Protein 3BUJ (pdb70)

Radius of gyration: 20.84 Å; Cα contacts (8 Å, |Δi|>4): 660; chains: 1; bounding box: 52×52×58 Å

Nearest PDB structures (foldseek):
  3buj-assembly1_A  TM=1.003E+00  e=4.564E-63  Micromonospora echinospora
  3ejb-assembly4_H  TM=9.189E-01  e=5.248E-29  Bacillus subtilis
  3ejb-assembly2_D  TM=9.221E-01  e=8.687E-29  Bacillus subtilis
  2wiv-assembly1_A  TM=8.740E-01  e=2.784E-22  Rhodococcus
  5hdi-assembly1_A  TM=8.739E-01  e=2.340E-19  Mycobacterium tuberculosis

Sequence (397 aa):
VTAFDPTDADVRRRDPYPSYHWLLRHDPVHRGAHRVWYVSRFADVRAVLGDERFARTGIRRFWTDLVGPGLLAEIVGDIILFQDEPDHGRLRGVVGPAFSPSALRRLEPVIAGTVDDLLRPALARGAMDVVDELAYPLALRAVLGLLGLPAADWGAVGRWSRRDVGRTLDRGASAEDMRRGHAAIAEFADYVERALARRRREGGEDLLALMLDAHDRGLMSRNEIVSTVVTFIFTGHETVASQVGNAVLSLLAHPDQLDLLRRRRPDDLLAQAVEECLRYDPSVQSNTRQLDVDVEELRGRRLRRDDVVVVLAGAANRDPRRYDRPDDFDIERDPVPSMSFGAGMRYCLGSYLARTQLRAAVAALARLPGLRLGCASDALAYQPRTMFRGLASLPIAFTPGG

Structure (mmCIF, N/CA/C/O backbone):
data_3BUJ
#
_entry.id   3BUJ
#
_cell.length_a   71.202
_cell.length_b   71.202
_cell.length_c   204.451
_cell.angle_alpha   90.000
_cell.angle_beta   90.000
_cell.angle_gamma   90.000
#
_symmetry.space_group_name_H-M   'P 41 21 2'
#
loop_
_entity.id
_entity.type
_entity.pdbx_description
1 polymer CalO2
2 non-polymer 'PROTOPORPHYRIN IX CONTAINING FE'
3 water water
#
loop_
_atom_site.group_PDB
_atom_site.id
_atom_site.type_symbol
_atom_site.label_atom_id
_atom_site.label_alt_id
_atom_site.label_comp_id
_atom_site.label_asym_id
_atom_site.label_entity_id
_atom_site.label_seq_id
_atom_site.pdbx_PDB_ins_code
_atom_site.Cartn_x
_atom_site.Cartn_y
_atom_site.Cartn_z
_atom_site.occupancy
_atom_site.B_iso_or_equiv
_atom_site.auth_seq_id
_atom_site.auth_comp_id
_atom_site.auth_asym_id
_atom_site.auth_atom_id
_atom_site.pdbx_PDB_model_num
ATOM 1 N N . VAL A 1 1 ? 10.145 48.992 -15.206 1.00 26.30 1 VAL A N 1
ATOM 2 C CA . VAL A 1 1 ? 11.091 48.394 -14.158 1.00 26.49 1 VAL A CA 1
ATOM 3 C C . VAL A 1 1 ? 11.976 47.309 -14.813 1.00 26.55 1 VAL A C 1
ATOM 4 O O . VAL A 1 1 ? 11.593 46.127 -14.919 1.00 26.87 1 VAL A O 1
ATOM 8 N N . THR A 1 2 ? 13.153 47.741 -15.265 1.00 26.46 2 THR A N 1
ATOM 9 C CA . THR A 1 2 ? 14.056 46.902 -16.059 1.00 26.26 2 THR A CA 1
ATOM 10 C C . THR A 1 2 ? 14.763 45.821 -15.232 1.00 26.28 2 THR A C 1
ATOM 11 O O . THR A 1 2 ? 14.966 44.697 -15.715 1.00 26.38 2 THR A O 1
ATOM 15 N N . ALA A 1 3 ? 15.141 46.172 -14.000 1.00 25.92 3 ALA A N 1
ATOM 16 C CA . ALA A 1 3 ? 15.804 45.257 -13.066 1.00 25.65 3 ALA A CA 1
ATOM 17 C C . ALA A 1 3 ? 15.543 45.721 -11.637 1.00 25.56 3 ALA A C 1
ATOM 18 O O . ALA A 1 3 ? 16.259 46.583 -11.113 1.00 25.50 3 ALA A O 1
ATOM 20 N N . PHE A 1 4 ? 14.517 45.146 -11.015 1.00 25.55 4 PHE A N 1
ATOM 21 C CA . PHE A 1 4 ? 14.063 45.591 -9.697 1.00 25.64 4 PHE A CA 1
ATOM 22 C C . PHE A 1 4 ? 15.158 45.544 -8.641 1.00 26.04 4 PHE A C 1
ATOM 23 O O . PHE A 1 4 ? 15.888 44.549 -8.526 1.00 26.01 4 PHE A O 1
ATOM 31 N N . ASP A 1 5 ? 15.259 46.639 -7.886 1.00 26.46 5 ASP A N 1
ATOM 32 C CA . ASP A 1 5 ? 16.232 46.768 -6.805 1.00 26.86 5 ASP A CA 1
ATOM 33 C C . ASP A 1 5 ? 15.621 47.384 -5.534 1.00 27.12 5 ASP A C 1
ATOM 34 O O . ASP A 1 5 ? 15.392 48.599 -5.470 1.00 26.97 5 ASP A O 1
ATOM 39 N N . PRO A 1 6 ? 15.361 46.541 -4.514 1.00 27.43 6 PRO A N 1
ATOM 40 C CA . PRO A 1 6 ? 14.810 47.009 -3.243 1.00 27.82 6 PRO A CA 1
ATOM 41 C C . PRO A 1 6 ? 15.752 47.949 -2.483 1.00 28.11 6 PRO A C 1
ATOM 42 O O . PRO A 1 6 ? 15.296 48.697 -1.612 1.00 28.07 6 PRO A O 1
ATOM 46 N N . THR A 1 7 ? 17.043 47.913 -2.818 1.00 28.49 7 THR A N 1
ATOM 47 C CA . THR A 1 7 ? 18.034 48.797 -2.191 1.00 29.02 7 THR A CA 1
ATOM 48 C C . THR A 1 7 ? 17.976 50.221 -2.754 1.00 29.36 7 THR A C 1
ATOM 49 O O . THR A 1 7 ? 18.568 51.136 -2.186 1.00 29.36 7 THR A O 1
ATOM 53 N N . ASP A 1 8 ? 17.274 50.398 -3.871 1.00 29.89 8 ASP A N 1
ATOM 54 C CA . ASP A 1 8 ? 17.098 51.714 -4.477 1.00 30.52 8 ASP A CA 1
ATOM 55 C C . ASP A 1 8 ? 16.256 52.628 -3.573 1.00 30.78 8 ASP A C 1
ATOM 56 O O . ASP A 1 8 ? 15.241 52.192 -3.010 1.00 30.70 8 ASP A O 1
ATOM 61 N N . ALA A 1 9 ? 16.695 53.885 -3.450 1.00 31.05 9 ALA A N 1
ATOM 62 C CA . ALA A 1 9 ? 16.113 54.868 -2.523 1.00 31.29 9 ALA A CA 1
ATOM 63 C C . ALA A 1 9 ? 14.631 55.150 -2.755 1.00 31.47 9 ALA A C 1
ATOM 64 O O . ALA A 1 9 ? 13.875 55.308 -1.799 1.00 31.56 9 ALA A O 1
ATOM 66 N N . ASP A 1 10 ? 14.234 55.229 -4.022 1.00 31.95 10 ASP A N 1
ATOM 67 C CA . ASP A 1 10 ? 12.830 55.378 -4.409 1.00 32.59 10 ASP A CA 1
ATOM 68 C C . ASP A 1 10 ? 12.003 54.216 -3.889 1.00 32.72 10 ASP A C 1
ATOM 69 O O . ASP A 1 10 ? 10.930 54.414 -3.312 1.00 33.13 10 ASP A O 1
ATOM 74 N N . VAL A 1 11 ? 12.517 53.005 -4.098 1.00 32.79 11 VAL A N 1
ATOM 75 C CA . VAL A 1 11 ? 11.832 51.779 -3.723 1.00 32.71 11 VAL A CA 1
ATOM 76 C C . VAL A 1 11 ? 11.810 51.606 -2.207 1.00 33.07 11 VAL A C 1
ATOM 77 O O . VAL A 1 11 ? 10.854 51.050 -1.655 1.00 33.35 11 VAL A O 1
ATOM 81 N N . ARG A 1 12 ? 12.850 52.086 -1.530 1.00 33.10 12 ARG A N 1
ATOM 82 C CA . ARG A 1 12 ? 12.887 52.000 -0.072 1.00 33.23 12 ARG A CA 1
ATOM 83 C C . ARG A 1 12 ? 11.717 52.755 0.571 1.00 33.03 12 ARG A C 1
ATOM 84 O O . ARG A 1 12 ? 11.112 52.255 1.519 1.00 33.12 12 ARG A O 1
ATOM 92 N N A ARG A 1 13 ? 11.376 53.936 0.055 0.50 32.94 13 ARG A N 1
ATOM 93 N N B ARG A 1 13 ? 11.418 53.939 0.039 0.50 32.98 13 ARG A N 1
ATOM 94 C CA A ARG A 1 13 ? 10.316 54.741 0.690 0.50 32.77 13 ARG A CA 1
ATOM 95 C CA B ARG A 1 13 ? 10.365 54.805 0.569 0.50 32.86 13 ARG A CA 1
ATOM 96 C C A ARG A 1 13 ? 8.885 54.563 0.148 0.50 32.61 13 ARG A C 1
ATOM 97 C C B ARG A 1 13 ? 8.962 54.314 0.214 0.50 32.66 13 ARG A C 1
ATOM 98 O O A ARG A 1 13 ? 7.920 54.898 0.846 0.50 32.58 13 ARG A O 1
ATOM 99 O O B ARG A 1 13 ? 8.096 54.208 1.088 0.50 32.68 13 ARG A O 1
ATOM 114 N N . ASP A 1 14 ? 8.747 54.031 -1.070 1.00 32.43 14 ASP A N 1
ATOM 115 C CA . ASP A 1 14 ? 7.433 53.602 -1.586 1.00 32.02 14 ASP A CA 1
ATOM 116 C C . ASP A 1 14 ? 7.587 52.580 -2.717 1.00 31.55 14 ASP A C 1
ATOM 117 O O . ASP A 1 14 ? 7.623 52.950 -3.888 1.00 31.63 14 ASP A O 1
ATOM 122 N N . PRO A 1 15 ? 7.684 51.283 -2.366 1.00 31.11 15 PRO A N 1
ATOM 123 C CA . PRO A 1 15 ? 7.888 50.236 -3.370 1.00 30.63 15 PRO A CA 1
ATOM 124 C C . PRO A 1 15 ? 6.621 49.868 -4.146 1.00 30.11 15 PRO A C 1
ATOM 125 O O . PRO A 1 15 ? 6.684 49.077 -5.088 1.00 30.22 15 PRO A O 1
ATOM 129 N N . TYR A 1 16 ? 5.491 50.452 -3.766 1.00 29.45 16 TYR A N 1
ATOM 130 C CA . TYR A 1 16 ? 4.188 50.031 -4.288 1.00 28.74 16 TYR A CA 1
ATOM 131 C C . TYR A 1 16 ? 3.893 50.313 -5.773 1.00 28.16 16 TYR A C 1
ATOM 132 O O . TYR A 1 16 ? 3.253 49.483 -6.417 1.00 28.27 16 TYR A O 1
ATOM 141 N N . PRO A 1 17 ? 4.353 51.464 -6.325 1.00 27.84 17 PRO A N 1
ATOM 142 C CA . PRO A 1 17 ? 4.268 51.636 -7.801 1.00 27.31 17 PRO A CA 1
ATOM 143 C C . PRO A 1 17 ? 5.122 50.632 -8.579 1.00 26.96 17 PRO A C 1
ATOM 144 O O . PRO A 1 17 ? 4.722 50.189 -9.661 1.00 26.92 17 PRO A O 1
ATOM 148 N N . SER A 1 18 ? 6.288 50.281 -8.035 1.00 26.44 18 SER A N 1
ATOM 149 C CA . SER A 1 18 ? 7.129 49.240 -8.629 1.00 25.90 18 SER A CA 1
ATOM 150 C C . SER A 1 18 ? 6.409 47.897 -8.615 1.00 25.52 18 SER A C 1
ATOM 151 O O . SER A 1 18 ? 6.432 47.165 -9.607 1.00 25.44 18 SER A O 1
ATOM 154 N N . TYR A 1 19 ? 5.768 47.584 -7.489 1.00 25.03 19 TYR A N 1
ATOM 155 C CA . TYR A 1 19 ? 5.001 46.350 -7.352 1.00 24.69 19 TYR A CA 1
ATOM 156 C C . TYR A 1 19 ? 3.862 46.282 -8.368 1.00 24.42 19 TYR A C 1
ATOM 157 O O . TYR A 1 19 ? 3.755 45.304 -9.103 1.00 24.49 19 TYR A O 1
ATOM 166 N N . HIS A 1 20 ? 3.026 47.321 -8.414 1.00 24.13 20 HIS A N 1
ATOM 167 C CA . HIS A 1 20 ? 1.910 47.395 -9.371 1.00 23.90 20 HIS A CA 1
ATOM 168 C C . HIS A 1 20 ? 2.350 47.006 -10.786 1.00 23.50 20 HIS A C 1
ATOM 169 O O . HIS A 1 20 ? 1.698 46.185 -11.427 1.00 23.28 20 HIS A O 1
ATOM 176 N N . TRP A 1 21 ? 3.459 47.590 -11.248 1.00 23.16 21 TRP A N 1
ATOM 177 C CA . TRP A 1 21 ? 4.014 47.292 -12.565 1.00 22.97 21 TRP A CA 1
ATOM 178 C C . TRP A 1 21 ? 4.389 45.824 -12.647 1.00 23.04 21 TRP A C 1
ATOM 179 O O . TRP A 1 21 ? 4.037 45.140 -13.613 1.00 23.27 21 TRP A O 1
ATOM 190 N N . LEU A 1 22 ? 5.106 45.354 -11.625 1.00 22.69 22 LEU A N 1
ATOM 191 C CA . LEU A 1 22 ? 5.632 43.999 -11.580 1.00 22.44 22 LEU A CA 1
ATOM 192 C C . LEU A 1 22 ? 4.557 42.929 -11.725 1.00 22.42 22 LEU A C 1
ATOM 193 O O . LEU A 1 22 ? 4.696 42.037 -12.549 1.00 22.54 22 LEU A O 1
ATOM 198 N N . LEU A 1 23 ? 3.483 43.013 -10.942 1.00 22.47 23 LEU A N 1
ATOM 199 C CA . LEU A 1 23 ? 2.468 41.953 -10.995 1.00 22.36 23 LEU A CA 1
ATOM 200 C C . LEU A 1 23 ? 1.559 42.039 -12.223 1.00 22.08 23 LEU A C 1
ATOM 201 O O . LEU A 1 23 ? 0.825 41.097 -12.532 1.00 22.19 23 LEU A O 1
ATOM 206 N N . ARG A 1 24 ? 1.645 43.159 -12.935 1.00 21.71 24 ARG A N 1
ATOM 207 C CA . ARG A 1 24 ? 0.853 43.382 -14.138 1.00 21.52 24 ARG A CA 1
ATOM 208 C C . ARG A 1 24 ? 1.635 43.020 -15.414 1.00 21.24 24 ARG A C 1
ATOM 209 O O . ARG A 1 24 ? 1.041 42.554 -16.388 1.00 21.26 24 ARG A O 1
ATOM 217 N N . HIS A 1 25 ? 2.956 43.220 -15.398 1.00 20.84 25 HIS A N 1
ATOM 218 C CA . HIS A 1 25 ? 3.782 43.091 -16.605 1.00 20.47 25 HIS A CA 1
ATOM 219 C C . HIS A 1 25 ? 4.887 42.032 -16.522 1.00 20.26 25 HIS A C 1
ATOM 220 O O . HIS A 1 25 ? 5.293 41.470 -17.541 1.00 19.81 25 HIS A O 1
ATOM 227 N N . ASP A 1 26 ? 5.374 41.774 -15.310 1.00 20.11 26 ASP A N 1
ATOM 228 C CA . ASP A 1 26 ? 6.457 40.819 -15.114 1.00 19.97 26 ASP A CA 1
ATOM 229 C C . ASP A 1 26 ? 6.363 40.109 -13.762 1.00 19.60 26 ASP A C 1
ATOM 230 O O . ASP A 1 26 ? 7.187 40.357 -12.883 1.00 18.96 26 ASP A O 1
ATOM 235 N N . PRO A 1 27 ? 5.366 39.205 -13.604 1.00 19.58 27 PRO A N 1
ATOM 236 C CA . PRO A 1 27 ? 5.075 38.563 -12.306 1.00 19.42 27 PRO A CA 1
ATOM 237 C C . PRO A 1 27 ? 6.219 37.704 -11.753 1.00 19.56 27 PRO A C 1
ATOM 238 O O . PRO A 1 27 ? 6.334 37.560 -10.524 1.00 19.81 27 PRO A O 1
ATOM 242 N N . VAL A 1 28 ? 7.035 37.139 -12.648 1.00 19.31 28 VAL A N 1
ATOM 243 C CA . VAL A 1 28 ? 8.259 36.407 -12.284 1.00 19.45 28 VAL A CA 1
ATOM 244 C C . VAL A 1 28 ? 9.442 37.062 -13.002 1.00 19.30 28 VAL A C 1
ATOM 245 O O . VAL A 1 28 ? 9.736 36.764 -14.158 1.00 19.27 28 VAL A O 1
ATOM 249 N N . HIS A 1 29 ? 10.122 37.940 -12.274 1.00 19.33 29 HIS A N 1
ATOM 250 C CA . HIS A 1 29 ? 10.999 38.960 -12.843 1.00 19.26 29 HIS A CA 1
ATOM 251 C C . HIS A 1 29 ? 12.476 38.776 -12.488 1.00 19.18 29 HIS A C 1
ATOM 252 O O . HIS A 1 29 ? 12.823 38.557 -11.320 1.00 18.57 29 HIS A O 1
ATOM 259 N N . ARG A 1 30 ? 13.347 38.868 -13.491 1.00 19.45 30 ARG A N 1
ATOM 260 C CA . ARG A 1 30 ? 14.783 38.843 -13.225 1.00 19.63 30 ARG A CA 1
ATOM 261 C C . ARG A 1 30 ? 15.272 40.258 -12.962 1.00 19.67 30 ARG A C 1
ATOM 262 O O . ARG A 1 30 ? 15.401 41.070 -13.879 1.00 19.36 30 ARG A O 1
ATOM 270 N N . GLY A 1 31 ? 15.515 40.543 -11.684 1.00 20.00 31 GLY A N 1
ATOM 271 C CA . GLY A 1 31 ? 15.940 41.865 -11.240 1.00 20.23 31 GLY A CA 1
ATOM 272 C C . GLY A 1 31 ? 17.445 42.004 -11.126 1.00 20.62 31 GLY A C 1
ATOM 273 O O . GLY A 1 31 ? 18.204 41.173 -11.652 1.00 20.57 31 GLY A O 1
ATOM 274 N N . ALA A 1 32 ? 17.865 43.063 -10.433 1.00 20.76 32 ALA A N 1
ATOM 275 C CA . ALA A 1 32 ? 19.271 43.379 -10.221 1.00 21.14 32 ALA A CA 1
ATOM 276 C C . ALA A 1 32 ? 20.070 42.187 -9.680 1.00 21.64 32 ALA A C 1
ATOM 277 O O . ALA A 1 32 ? 19.623 41.498 -8.762 1.00 21.73 32 ALA A O 1
ATOM 279 N N . HIS A 1 33 ? 21.242 41.951 -10.276 1.00 22.12 33 HIS A N 1
ATOM 280 C CA . HIS A 1 33 ? 22.179 40.886 -9.865 1.00 22.50 33 HIS A CA 1
ATOM 281 C C . HIS A 1 33 ? 21.663 39.468 -10.140 1.00 22.53 33 HIS A C 1
ATOM 282 O O . HIS A 1 33 ? 22.179 38.490 -9.584 1.00 22.40 33 HIS A O 1
ATOM 289 N N . ARG A 1 34 ? 20.664 39.374 -11.021 1.00 22.47 34 ARG A N 1
ATOM 290 C CA . ARG A 1 34 ? 20.040 38.098 -11.406 1.00 22.48 34 ARG A CA 1
ATOM 291 C C . ARG A 1 34 ? 19.321 37.447 -10.221 1.00 22.20 34 ARG A C 1
ATOM 292 O O . ARG A 1 34 ? 19.348 36.223 -10.043 1.00 22.06 34 ARG A O 1
ATOM 300 N N . VAL A 1 35 ? 18.694 38.294 -9.410 1.00 21.74 35 VAL A N 1
ATOM 301 C CA . VAL A 1 35 ? 17.793 37.852 -8.363 1.00 21.25 35 VAL A CA 1
ATOM 302 C C . VAL A 1 35 ? 16.375 37.862 -8.933 1.00 21.40 35 VAL A C 1
ATOM 303 O O . VAL A 1 35 ? 15.928 38.858 -9.497 1.00 21.31 35 VAL A O 1
ATOM 307 N N . TRP A 1 36 ? 15.676 36.746 -8.805 1.00 21.61 36 TRP A N 1
ATOM 308 C CA . TRP A 1 36 ? 14.297 36.680 -9.245 1.00 22.06 36 TRP A CA 1
ATOM 309 C C . TRP A 1 36 ? 13.382 37.313 -8.218 1.00 22.72 36 TRP A C 1
ATOM 310 O O . TRP A 1 36 ? 13.620 37.195 -7.016 1.00 23.39 36 TRP A O 1
ATOM 321 N N . TYR A 1 37 ? 12.325 37.967 -8.689 1.00 23.22 37 TYR A N 1
ATOM 322 C CA . TYR A 1 37 ? 11.342 38.555 -7.800 1.00 23.54 37 TYR A CA 1
ATOM 323 C C . TYR A 1 37 ? 9.972 38.052 -8.192 1.00 24.18 37 TYR A C 1
ATOM 324 O O . TYR A 1 37 ? 9.559 38.180 -9.356 1.00 24.68 37 TYR A O 1
ATOM 333 N N . VAL A 1 38 ? 9.287 37.452 -7.224 1.00 24.49 38 VAL A N 1
ATOM 334 C CA . VAL A 1 38 ? 7.967 36.855 -7.446 1.00 24.90 38 VAL A CA 1
ATOM 335 C C . VAL A 1 38 ? 6.881 37.702 -6.764 1.00 25.25 38 VAL A C 1
ATOM 336 O O . VAL A 1 38 ? 6.932 37.932 -5.549 1.00 25.39 38 VAL A O 1
ATOM 340 N N . SER A 1 39 ? 5.905 38.145 -7.556 1.00 25.76 39 SER A N 1
ATOM 341 C CA . SER A 1 39 ? 4.960 39.200 -7.163 1.00 26.37 39 SER A CA 1
ATOM 342 C C . SER A 1 39 ? 3.553 38.742 -6.796 1.00 26.64 39 SER A C 1
ATOM 343 O O . SER A 1 39 ? 3.000 39.185 -5.791 1.00 26.71 39 SER A O 1
ATOM 346 N N . ARG A 1 40 ? 2.972 37.887 -7.631 1.00 26.97 40 ARG A N 1
ATOM 347 C CA . ARG A 1 40 ? 1.572 37.514 -7.506 1.00 27.26 40 ARG A CA 1
ATOM 348 C C . ARG A 1 40 ? 1.306 36.585 -6.337 1.00 27.35 40 ARG A C 1
ATOM 349 O O . ARG A 1 40 ? 2.129 35.734 -6.010 1.00 27.22 40 ARG A O 1
ATOM 357 N N . PHE A 1 41 ? 0.136 36.747 -5.727 1.00 27.65 41 PHE A N 1
ATOM 358 C CA . PHE A 1 41 ? -0.268 35.931 -4.585 1.00 27.99 41 PHE A CA 1
ATOM 359 C C . PHE A 1 41 ? -0.127 34.440 -4.880 1.00 27.98 41 PHE A C 1
ATOM 360 O O . PHE A 1 41 ? 0.566 33.720 -4.157 1.00 27.82 41 PHE A O 1
ATOM 368 N N . ALA A 1 42 ? -0.771 33.994 -5.953 1.00 27.94 42 ALA A N 1
ATOM 369 C CA . ALA A 1 42 ? -0.709 32.606 -6.369 1.00 28.31 42 ALA A CA 1
ATOM 370 C C . ALA A 1 42 ? 0.724 32.082 -6.416 1.00 28.61 42 ALA A C 1
ATOM 371 O O . ALA A 1 42 ? 0.985 30.992 -5.910 1.00 28.73 42 ALA A O 1
ATOM 373 N N . ASP A 1 43 ? 1.645 32.857 -6.999 1.00 29.05 43 ASP A N 1
ATOM 374 C CA . ASP A 1 43 ? 3.044 32.417 -7.171 1.00 29.71 43 ASP A CA 1
ATOM 375 C C . ASP A 1 43 ? 3.840 32.481 -5.866 1.00 29.95 43 ASP A C 1
ATOM 376 O O . ASP A 1 43 ? 4.625 31.583 -5.571 1.00 30.15 43 ASP A O 1
ATOM 381 N N . VAL A 1 44 ? 3.677 33.567 -5.113 1.00 30.33 44 VAL A N 1
ATOM 382 C CA . VAL A 1 44 ? 4.339 33.701 -3.828 1.00 30.62 44 VAL A CA 1
ATOM 383 C C . VAL A 1 44 ? 3.990 32.473 -2.975 1.00 31.38 44 VAL A C 1
ATOM 384 O O . VAL A 1 44 ? 4.881 31.754 -2.520 1.00 31.97 44 VAL A O 1
ATOM 388 N N . ARG A 1 45 ? 2.696 32.209 -2.811 1.00 32.12 45 ARG A N 1
ATOM 389 C CA . ARG A 1 45 ? 2.208 31.033 -2.089 1.00 32.71 45 ARG A CA 1
ATOM 390 C C . ARG A 1 45 ? 2.768 29.733 -2.665 1.00 32.77 45 ARG A C 1
ATOM 391 O O . ARG A 1 45 ? 3.056 28.803 -1.919 1.00 33.10 45 ARG A O 1
ATOM 399 N N . ALA A 1 46 ? 2.910 29.674 -3.987 1.00 32.75 46 ALA A N 1
ATOM 400 C CA . ALA A 1 46 ? 3.492 28.509 -4.655 1.00 32.87 46 ALA A CA 1
ATOM 401 C C . ALA A 1 46 ? 4.941 28.308 -4.218 1.00 32.96 46 ALA A C 1
ATOM 402 O O . ALA A 1 46 ? 5.319 27.216 -3.787 1.00 33.51 46 ALA A O 1
ATOM 404 N N . VAL A 1 47 ? 5.743 29.365 -4.315 1.00 32.69 47 VAL A N 1
ATOM 405 C CA . VAL A 1 47 ? 7.150 29.295 -3.924 1.00 32.32 47 VAL A CA 1
ATOM 406 C C . VAL A 1 47 ? 7.315 28.897 -2.455 1.00 31.86 47 VAL A C 1
ATOM 407 O O . VAL A 1 47 ? 8.092 27.991 -2.132 1.00 31.87 47 VAL A O 1
ATOM 411 N N . LEU A 1 48 ? 6.571 29.558 -1.575 1.00 31.28 48 LEU A N 1
ATOM 412 C CA . LEU A 1 48 ? 6.725 29.320 -0.136 1.00 30.68 48 LEU A CA 1
ATOM 413 C C . LEU A 1 48 ? 6.396 27.879 0.279 1.00 30.09 48 LEU A C 1
ATOM 414 O O . LEU A 1 48 ? 7.005 27.343 1.201 1.00 30.00 48 LEU A O 1
ATOM 419 N N . GLY A 1 49 ? 5.467 27.239 -0.428 1.00 29.48 49 GLY A N 1
ATOM 420 C CA . GLY A 1 49 ? 5.123 25.846 -0.150 1.00 28.53 49 GLY A CA 1
ATOM 421 C C . GLY A 1 49 ? 5.998 24.823 -0.854 1.00 28.15 49 GLY A C 1
ATOM 422 O O . GLY A 1 49 ? 5.704 23.628 -0.816 1.00 28.22 49 GLY A O 1
ATOM 423 N N . ASP A 1 50 ? 7.075 25.285 -1.489 1.00 27.44 50 ASP A N 1
ATOM 424 C CA . ASP A 1 50 ? 7.972 24.417 -2.243 1.00 26.91 50 ASP A CA 1
ATOM 425 C C . ASP A 1 50 ? 9.367 24.346 -1.605 1.00 26.77 50 ASP A C 1
ATOM 426 O O . ASP A 1 50 ? 10.140 25.299 -1.693 1.00 26.35 50 ASP A O 1
ATOM 431 N N . GLU A 1 51 ? 9.678 23.206 -0.980 1.00 26.72 51 GLU A N 1
ATOM 432 C CA . GLU A 1 51 ? 10.967 22.957 -0.294 1.00 26.65 51 GLU A CA 1
ATOM 433 C C . GLU A 1 51 ? 12.202 23.132 -1.183 1.00 26.49 51 GLU A C 1
ATOM 434 O O . GLU A 1 51 ? 13.311 23.307 -0.677 1.00 26.49 51 GLU A O 1
ATOM 440 N N . ARG A 1 52 ? 12.013 23.045 -2.500 1.00 26.08 52 ARG A N 1
ATOM 441 C CA . ARG A 1 52 ? 13.100 23.235 -3.461 1.00 25.79 52 ARG A CA 1
ATOM 442 C C . ARG A 1 52 ? 13.683 24.653 -3.397 1.00 25.65 52 ARG A C 1
ATOM 443 O O . ARG A 1 52 ? 14.875 24.844 -3.618 1.00 25.95 52 ARG A O 1
ATOM 451 N N . PHE A 1 53 ? 12.838 25.638 -3.096 1.00 25.35 53 PHE A N 1
ATOM 452 C CA . PHE A 1 53 ? 13.282 26.993 -2.798 1.00 25.06 53 PHE A CA 1
ATOM 453 C C . PHE A 1 53 ? 13.698 26.987 -1.321 1.00 25.34 53 PHE A C 1
ATOM 454 O O . PHE A 1 53 ? 12.858 27.089 -0.423 1.00 24.22 53 PHE A O 1
ATOM 462 N N . ALA A 1 54 ? 15.006 26.849 -1.088 1.00 25.70 54 ALA A N 1
ATOM 463 C CA . ALA A 1 54 ? 15.502 26.382 0.208 1.00 25.72 54 ALA A CA 1
ATOM 464 C C . ALA A 1 54 ? 16.340 27.437 0.912 1.00 25.56 54 ALA A C 1
ATOM 465 O O . ALA A 1 54 ? 16.617 28.489 0.347 1.00 25.82 54 ALA A O 1
ATOM 467 N N . ARG A 1 55 ? 16.746 27.166 2.144 1.00 25.62 55 ARG A N 1
ATOM 468 C CA . ARG A 1 55 ? 17.537 28.149 2.892 1.00 25.66 55 ARG A CA 1
ATOM 469 C C . ARG A 1 55 ? 19.010 27.761 3.109 1.00 25.57 55 ARG A C 1
ATOM 470 O O . ARG A 1 55 ? 19.824 28.582 3.515 1.00 25.67 55 ARG A O 1
ATOM 478 N N . THR A 1 56 ? 19.344 26.511 2.810 1.00 25.62 56 THR A N 1
ATOM 479 C CA . THR A 1 56 ? 20.666 25.967 3.069 1.00 25.34 56 THR A CA 1
ATOM 480 C C . THR A 1 56 ? 21.780 26.731 2.347 1.00 26.00 56 THR A C 1
ATOM 481 O O . THR A 1 56 ? 22.820 27.014 2.955 1.00 26.94 56 THR A O 1
ATOM 485 N N . GLY A 1 57 ? 21.574 27.078 1.074 1.00 25.76 57 GLY A N 1
ATOM 486 C CA . GLY A 1 57 ? 22.577 27.856 0.323 1.00 25.04 57 GLY A CA 1
ATOM 487 C C . GLY A 1 57 ? 22.853 29.213 0.963 1.00 24.97 57 GLY A C 1
ATOM 488 O O . GLY A 1 57 ? 23.976 29.712 0.944 1.00 24.76 57 GLY A O 1
ATOM 489 N N . ILE A 1 58 ? 21.809 29.813 1.520 1.00 24.94 58 ILE A N 1
ATOM 490 C CA . ILE A 1 58 ? 21.918 31.073 2.245 1.00 25.11 58 ILE A CA 1
ATOM 491 C C . ILE A 1 58 ? 22.716 30.910 3.562 1.00 25.25 58 ILE A C 1
ATOM 492 O O . ILE A 1 58 ? 23.567 31.752 3.882 1.00 24.81 58 ILE A O 1
ATOM 497 N N . ARG A 1 59 ? 22.465 29.821 4.294 1.00 25.27 59 ARG A N 1
ATOM 498 C CA . ARG A 1 59 ? 23.197 29.541 5.535 1.00 25.39 59 ARG A CA 1
ATOM 499 C C . ARG A 1 59 ? 24.682 29.371 5.268 1.00 25.25 59 ARG A C 1
ATOM 500 O O . ARG A 1 59 ? 25.511 29.976 5.941 1.00 24.88 59 ARG A O 1
ATOM 508 N N . ARG A 1 60 ? 25.008 28.539 4.284 1.00 25.55 60 ARG A N 1
ATOM 509 C CA . ARG A 1 60 ? 26.406 28.229 3.996 1.00 25.71 60 ARG A CA 1
ATOM 510 C C . ARG A 1 60 ? 27.169 29.433 3.482 1.00 25.60 60 ARG A C 1
ATOM 511 O O . ARG A 1 60 ? 28.330 29.621 3.834 1.00 25.79 60 ARG A O 1
ATOM 519 N N . PHE A 1 61 ? 26.509 30.255 2.675 1.00 25.55 61 PHE A N 1
ATOM 520 C CA . PHE A 1 61 ? 27.119 31.470 2.186 1.00 25.50 61 PHE A CA 1
ATOM 521 C C . PHE A 1 61 ? 27.457 32.380 3.362 1.00 25.52 61 PHE A C 1
ATOM 522 O O . PHE A 1 61 ? 28.550 32.935 3.433 1.00 25.68 61 PHE A O 1
ATOM 530 N N . TRP A 1 62 ? 26.512 32.516 4.282 1.00 25.66 62 TRP A N 1
ATOM 531 C CA . TRP A 1 62 ? 26.629 33.471 5.361 1.00 25.80 62 TRP A CA 1
ATOM 532 C C . TRP A 1 62 ? 27.657 33.070 6.419 1.00 26.34 62 TRP A C 1
ATOM 533 O O . TRP A 1 62 ? 28.400 33.921 6.908 1.00 26.41 62 TRP A O 1
ATOM 544 N N . THR A 1 63 ? 27.697 31.788 6.778 1.00 27.14 63 THR A N 1
ATOM 545 C CA . THR A 1 63 ? 28.648 31.297 7.774 1.00 28.13 63 THR A CA 1
ATOM 546 C C . THR A 1 63 ? 30.102 31.417 7.300 1.00 29.04 63 THR A C 1
ATOM 547 O O . THR A 1 63 ? 31.002 31.711 8.099 1.00 29.23 63 THR A O 1
ATOM 551 N N . ASP A 1 64 ? 30.332 31.204 6.008 1.00 29.60 64 ASP A N 1
ATOM 552 C CA . ASP A 1 64 ? 31.682 31.316 5.455 1.00 30.66 64 ASP A CA 1
ATOM 553 C C . ASP A 1 64 ? 32.063 32.775 5.224 1.00 30.70 64 ASP A C 1
ATOM 554 O O . ASP A 1 64 ? 33.244 33.116 5.223 1.00 30.57 64 ASP A O 1
ATOM 559 N N . LEU A 1 65 ? 31.053 33.625 5.040 1.00 30.67 65 LEU A N 1
ATOM 560 C CA . LEU A 1 65 ? 31.246 35.064 4.971 1.00 30.95 65 LEU A CA 1
ATOM 561 C C . LEU A 1 65 ? 31.681 35.666 6.323 1.00 30.88 65 LEU A C 1
ATOM 562 O O . LEU A 1 65 ? 32.558 36.526 6.362 1.00 30.95 65 LEU A O 1
ATOM 567 N N . VAL A 1 66 ? 31.073 35.235 7.424 1.00 30.74 66 VAL A N 1
ATOM 568 C CA . VAL A 1 66 ? 31.450 35.797 8.728 1.00 30.94 66 VAL A CA 1
ATOM 569 C C . VAL A 1 66 ? 32.704 35.128 9.293 1.00 31.36 66 VAL A C 1
ATOM 570 O O . VAL A 1 66 ? 33.386 35.696 10.144 1.00 31.50 66 VAL A O 1
ATOM 574 N N . GLY A 1 67 ? 33.006 33.929 8.793 1.00 31.88 67 GLY A N 1
ATOM 575 C CA . GLY A 1 67 ? 34.203 33.186 9.193 1.00 32.28 67 GLY A CA 1
ATOM 576 C C . GLY A 1 67 ? 34.022 32.410 10.491 1.00 32.53 67 GLY A C 1
ATOM 577 O O . GLY A 1 67 ? 33.050 32.630 11.209 1.00 32.18 67 GLY A O 1
ATOM 578 N N . PRO A 1 68 ? 34.964 31.494 10.797 1.00 32.81 68 PRO A N 1
ATOM 579 C CA . PRO A 1 68 ? 34.914 30.621 11.977 1.00 32.77 68 PRO A CA 1
ATOM 580 C C . PRO A 1 68 ? 34.751 31.375 13.287 1.00 32.62 68 PRO A C 1
ATOM 581 O O . PRO A 1 68 ? 35.213 32.513 13.410 1.00 32.80 68 PRO A O 1
ATOM 585 N N . GLY A 1 69 ? 34.103 30.732 14.255 1.00 32.30 69 GLY A N 1
ATOM 586 C CA . GLY A 1 69 ? 33.944 31.299 15.585 1.00 31.67 69 GLY A CA 1
ATOM 587 C C . GLY A 1 69 ? 32.517 31.309 16.089 1.00 31.38 69 GLY A C 1
ATOM 588 O O . GLY A 1 69 ? 31.617 30.748 15.457 1.00 30.90 69 GLY A O 1
ATOM 589 N N . LEU A 1 70 ? 32.326 31.980 17.226 1.00 31.30 70 LEU A N 1
ATOM 590 C CA . LEU A 1 70 ? 31.070 31.977 17.974 1.00 31.30 70 LEU A CA 1
ATOM 591 C C . LEU A 1 70 ? 29.863 32.471 17.182 1.00 31.32 70 LEU A C 1
ATOM 592 O O . LEU A 1 70 ? 28.778 31.883 17.268 1.00 31.28 70 LEU A O 1
ATOM 597 N N . LEU A 1 71 ? 30.049 33.552 16.425 1.00 30.92 71 LEU A N 1
ATOM 598 C CA . LEU A 1 71 ? 28.967 34.118 15.636 1.00 30.60 71 LEU A CA 1
ATOM 599 C C . LEU A 1 71 ? 28.447 33.104 14.621 1.00 30.75 71 LEU A C 1
ATOM 600 O O . LEU A 1 71 ? 27.239 32.846 14.564 1.00 30.56 71 LEU A O 1
ATOM 605 N N . ALA A 1 72 ? 29.361 32.537 13.834 1.00 30.63 72 ALA A N 1
ATOM 606 C CA . ALA A 1 72 ? 29.014 31.499 12.854 1.00 31.22 72 ALA A CA 1
ATOM 607 C C . ALA A 1 72 ? 28.365 30.284 13.512 1.00 31.50 72 ALA A C 1
ATOM 608 O O . ALA A 1 72 ? 27.320 29.829 13.061 1.00 31.75 72 ALA A O 1
ATOM 610 N N . GLU A 1 73 ? 28.976 29.775 14.581 1.00 32.07 73 GLU A N 1
ATOM 611 C CA . GLU A 1 73 ? 28.461 28.594 15.280 1.00 33.01 73 GLU A CA 1
ATOM 612 C C . GLU A 1 73 ? 27.051 28.767 15.847 1.00 32.71 73 GLU A C 1
ATOM 613 O O . GLU A 1 73 ? 26.276 27.816 15.865 1.00 32.87 73 GLU A O 1
ATOM 619 N N . ILE A 1 74 ? 26.723 29.968 16.317 1.00 32.73 74 ILE A N 1
ATOM 620 C CA . ILE A 1 74 ? 25.421 30.194 16.937 1.00 32.89 74 ILE A CA 1
ATOM 621 C C . ILE A 1 74 ? 24.388 30.621 15.913 1.00 33.23 74 ILE A C 1
ATOM 622 O O . ILE A 1 74 ? 23.349 29.978 15.771 1.00 33.53 74 ILE A O 1
ATOM 627 N N . VAL A 1 75 ? 24.670 31.690 15.182 1.00 33.50 75 VAL A N 1
ATOM 628 C CA . VAL A 1 75 ? 23.715 32.174 14.196 1.00 33.46 75 VAL A CA 1
ATOM 629 C C . VAL A 1 75 ? 23.553 31.163 13.059 1.00 33.21 75 VAL A C 1
ATOM 630 O O . VAL A 1 75 ? 22.484 31.075 12.437 1.00 33.65 75 VAL A O 1
ATOM 634 N N . GLY A 1 76 ? 24.600 30.373 12.818 1.00 32.77 76 GLY A N 1
ATOM 635 C CA . GLY A 1 76 ? 24.522 29.260 11.874 1.00 32.19 76 GLY A CA 1
ATOM 636 C C . GLY A 1 76 ? 23.402 28.286 12.196 1.00 32.06 76 GLY A C 1
ATOM 637 O O . GLY A 1 76 ? 22.843 27.671 11.292 1.00 32.26 76 GLY A O 1
ATOM 638 N N . ASP A 1 77 ? 23.069 28.156 13.484 1.00 31.73 77 ASP A N 1
ATOM 639 C CA . ASP A 1 77 ? 22.065 27.201 13.954 1.00 31.57 77 ASP A CA 1
ATOM 640 C C . ASP A 1 77 ? 20.629 27.729 13.938 1.00 31.47 77 ASP A C 1
ATOM 641 O O . ASP A 1 77 ? 19.707 26.991 14.287 1.00 30.96 77 ASP A O 1
ATOM 646 N N . ILE A 1 78 ? 20.434 28.996 13.564 1.00 31.41 78 ILE A N 1
ATOM 647 C CA . ILE A 1 78 ? 19.090 29.590 13.601 1.00 31.53 78 ILE A CA 1
ATOM 648 C C . ILE A 1 78 ? 18.074 28.892 12.677 1.00 31.25 78 ILE A C 1
ATOM 649 O O . ILE A 1 78 ? 18.427 28.406 11.593 1.00 32.01 78 ILE A O 1
ATOM 654 N N . ILE A 1 79 ? 16.817 28.852 13.114 1.00 30.51 79 ILE A N 1
ATOM 655 C CA . ILE A 1 79 ? 15.751 28.161 12.391 1.00 29.89 79 ILE A CA 1
ATOM 656 C C . ILE A 1 79 ? 15.547 28.697 10.971 1.00 29.40 79 ILE A C 1
ATOM 657 O O . ILE A 1 79 ? 15.241 27.934 10.052 1.00 28.93 79 ILE A O 1
ATOM 662 N N . LEU A 1 80 ? 15.748 30.004 10.804 1.00 29.25 80 LEU A N 1
ATOM 663 C CA . LEU A 1 80 ? 15.639 30.669 9.499 1.00 29.30 80 LEU A CA 1
ATOM 664 C C . LEU A 1 80 ? 16.634 30.105 8.488 1.00 29.14 80 LEU A C 1
ATOM 665 O O . LEU A 1 80 ? 16.411 30.201 7.281 1.00 29.18 80 LEU A O 1
ATOM 670 N N . PHE A 1 81 ? 17.716 29.510 8.990 1.00 28.76 81 PHE A N 1
ATOM 671 C CA . PHE A 1 81 ? 18.781 28.977 8.143 1.00 28.43 81 PHE A CA 1
ATOM 672 C C . PHE A 1 81 ? 18.681 27.472 7.846 1.00 27.83 81 PHE A C 1
ATOM 673 O O . PHE A 1 81 ? 19.565 26.923 7.189 1.00 27.82 81 PHE A O 1
ATOM 681 N N . GLN A 1 82 ? 17.624 26.810 8.315 1.00 27.13 82 GLN A N 1
ATOM 682 C CA . GLN A 1 82 ? 17.518 25.352 8.177 1.00 27.04 82 GLN A CA 1
ATOM 683 C C . GLN A 1 82 ? 16.481 24.898 7.166 1.00 26.94 82 GLN A C 1
ATOM 684 O O . GLN A 1 82 ? 15.513 25.587 6.914 1.00 26.92 82 GLN A O 1
ATOM 690 N N . ASP A 1 83 ? 16.710 23.733 6.575 1.00 27.18 83 ASP A N 1
ATOM 691 C CA . ASP A 1 83 ? 15.674 23.031 5.818 1.00 27.68 83 ASP A CA 1
ATOM 692 C C . ASP A 1 83 ? 15.352 21.756 6.596 1.00 27.59 83 ASP A C 1
ATOM 693 O O . ASP A 1 83 ? 15.902 21.542 7.670 1.00 27.65 83 ASP A O 1
ATOM 698 N N . GLU A 1 84 ? 14.462 20.919 6.080 1.00 27.91 84 GLU A N 1
ATOM 699 C CA . GLU A 1 84 ? 14.168 19.645 6.733 1.00 28.52 84 GLU A CA 1
ATOM 700 C C . GLU A 1 84 ? 15.403 18.734 6.751 1.00 28.87 84 GLU A C 1
ATOM 701 O O . GLU A 1 84 ? 16.219 18.790 5.830 1.00 29.22 84 GLU A O 1
ATOM 707 N N . PRO A 1 85 ? 15.551 17.895 7.796 1.00 29.12 85 PRO A N 1
ATOM 708 C CA . PRO A 1 85 ? 14.672 17.730 8.966 1.00 29.05 85 PRO A CA 1
ATOM 709 C C . PRO A 1 85 ? 14.936 18.670 10.152 1.00 29.40 85 PRO A C 1
ATOM 710 O O . PRO A 1 85 ? 14.093 18.753 11.054 1.00 29.72 85 PRO A O 1
ATOM 714 N N . ASP A 1 86 ? 16.078 19.362 10.164 1.00 29.45 86 ASP A N 1
ATOM 715 C CA . ASP A 1 86 ? 16.417 20.268 11.274 1.00 29.30 86 ASP A CA 1
ATOM 716 C C . ASP A 1 86 ? 15.356 21.324 11.513 1.00 29.07 86 ASP A C 1
ATOM 717 O O . ASP A 1 86 ? 15.104 21.698 12.658 1.00 29.20 86 ASP A O 1
ATOM 722 N N . HIS A 1 87 ? 14.728 21.799 10.440 1.00 28.91 87 HIS A N 1
ATOM 723 C CA . HIS A 1 87 ? 13.693 22.818 10.564 1.00 28.61 87 HIS A CA 1
ATOM 724 C C . HIS A 1 87 ? 12.486 22.273 11.332 1.00 28.73 87 HIS A C 1
ATOM 725 O O . HIS A 1 87 ? 12.008 22.908 12.273 1.00 28.89 87 HIS A O 1
ATOM 732 N N . GLY A 1 88 ? 12.004 21.097 10.927 1.00 28.66 88 GLY A N 1
ATOM 733 C CA . GLY A 1 88 ? 10.895 20.427 11.600 1.00 28.38 88 GLY A CA 1
ATOM 734 C C . GLY A 1 88 ? 11.169 20.113 13.058 1.00 28.27 88 GLY A C 1
ATOM 735 O O . GLY A 1 88 ? 10.288 20.236 13.896 1.00 28.14 88 GLY A O 1
ATOM 736 N N . ARG A 1 89 ? 12.397 19.716 13.364 1.00 28.57 89 ARG A N 1
ATOM 737 C CA . ARG A 1 89 ? 12.787 19.440 14.740 1.00 28.93 89 ARG A CA 1
ATOM 738 C C . ARG A 1 89 ? 12.639 20.683 15.644 1.00 29.28 89 ARG A C 1
ATOM 739 O O . ARG A 1 89 ? 11.954 20.618 16.676 1.00 29.70 89 ARG A O 1
ATOM 747 N N . LEU A 1 90 ? 13.249 21.805 15.246 1.00 29.25 90 LEU A N 1
ATOM 748 C CA . LEU A 1 90 ? 13.214 23.049 16.043 1.00 29.29 90 LEU A CA 1
ATOM 749 C C . LEU A 1 90 ? 11.800 23.615 16.179 1.00 29.43 90 LEU A C 1
ATOM 750 O O . LEU A 1 90 ? 11.379 24.002 17.277 1.00 29.69 90 LEU A O 1
ATOM 755 N N . ARG A 1 91 ? 11.067 23.633 15.068 1.00 29.27 91 ARG A N 1
ATOM 756 C CA . ARG A 1 91 ? 9.683 24.082 15.053 1.00 29.50 91 ARG A CA 1
ATOM 757 C C . ARG A 1 91 ? 8.750 23.212 15.938 1.00 29.16 91 ARG A C 1
ATOM 758 O O . ARG A 1 91 ? 7.801 23.724 16.549 1.00 28.73 91 ARG A O 1
ATOM 766 N N . GLY A 1 92 ? 9.023 21.910 16.004 1.00 28.90 92 GLY A N 1
ATOM 767 C CA . GLY A 1 92 ? 8.237 21.000 16.833 1.00 28.64 92 GLY A CA 1
ATOM 768 C C . GLY A 1 92 ? 8.455 21.280 18.308 1.00 28.73 92 GLY A C 1
ATOM 769 O O . GLY A 1 92 ? 7.547 21.143 19.113 1.00 28.23 92 GLY A O 1
ATOM 770 N N . VAL A 1 93 ? 9.675 21.683 18.648 1.00 29.34 93 VAL A N 1
ATOM 771 C CA . VAL A 1 93 ? 10.040 22.053 20.011 1.00 29.71 93 VAL A CA 1
ATOM 772 C C . VAL A 1 93 ? 9.317 23.330 20.473 1.00 30.02 93 VAL A C 1
ATOM 773 O O . VAL A 1 93 ? 8.629 23.310 21.494 1.00 30.09 93 VAL A O 1
ATOM 777 N N . VAL A 1 94 ? 9.451 24.420 19.716 1.00 30.03 94 VAL A N 1
ATOM 778 C CA . VAL A 1 94 ? 8.925 25.716 20.150 1.00 30.14 94 VAL A CA 1
ATOM 779 C C . VAL A 1 94 ? 7.467 25.987 19.776 1.00 30.57 94 VAL A C 1
ATOM 780 O O . VAL A 1 94 ? 6.799 26.794 20.421 1.00 30.58 94 VAL A O 1
ATOM 784 N N . GLY A 1 95 ? 6.981 25.305 18.741 1.00 31.22 95 GLY A N 1
ATOM 785 C CA . GLY A 1 95 ? 5.614 25.475 18.227 1.00 31.49 95 GLY A CA 1
ATOM 786 C C . GLY A 1 95 ? 4.472 25.630 19.222 1.00 31.82 95 GLY A C 1
ATOM 787 O O . GLY A 1 95 ? 3.674 26.554 19.079 1.00 31.58 95 GLY A O 1
ATOM 788 N N . PRO A 1 96 ? 4.365 24.713 20.216 1.00 32.20 96 PRO A N 1
ATOM 789 C CA . PRO A 1 96 ? 3.275 24.735 21.216 1.00 32.23 96 PRO A CA 1
ATOM 790 C C . PRO A 1 96 ? 3.276 25.920 22.185 1.00 32.33 96 PRO A C 1
ATOM 791 O O . PRO A 1 96 ? 2.299 26.119 22.916 1.00 32.40 96 PRO A O 1
ATOM 795 N N . ALA A 1 97 ? 4.360 26.688 22.196 1.00 32.19 97 ALA A N 1
ATOM 796 C CA . ALA A 1 97 ? 4.459 27.864 23.047 1.00 32.15 97 ALA A CA 1
ATOM 797 C C . ALA A 1 97 ? 3.758 29.064 22.405 1.00 32.31 97 ALA A C 1
ATOM 798 O O . ALA A 1 97 ? 3.469 30.067 23.068 1.00 31.87 97 ALA A O 1
ATOM 800 N N . PHE A 1 98 ? 3.485 28.941 21.109 1.00 32.52 98 PHE A N 1
ATOM 801 C CA . PHE A 1 98 ? 2.917 30.024 20.318 1.00 32.71 98 PHE A CA 1
ATOM 802 C C . PHE A 1 98 ? 1.423 29.855 20.029 1.00 33.44 98 PHE A C 1
ATOM 803 O O . PHE A 1 98 ? 0.836 30.671 19.307 1.00 33.91 98 PHE A O 1
ATOM 811 N N . SER A 1 99 ? 0.804 28.811 20.577 1.00 33.81 99 SER A N 1
ATOM 812 C CA . SER A 1 99 ? -0.624 28.616 20.371 1.00 34.43 99 SER A CA 1
ATOM 813 C C . SER A 1 99 ? -1.388 29.769 21.009 1.00 34.96 99 SER A C 1
ATOM 814 O O . SER A 1 99 ? -0.922 30.342 22.001 1.00 35.24 99 SER A O 1
ATOM 817 N N . PRO A 1 100 ? -2.557 30.127 20.440 1.00 35.40 100 PRO A N 1
ATOM 818 C CA . PRO A 1 100 ? -3.397 31.160 21.066 1.00 35.46 100 PRO A CA 1
ATOM 819 C C . PRO A 1 100 ? -3.682 30.833 22.533 1.00 35.56 100 PRO A C 1
ATOM 820 O O . PRO A 1 100 ? -3.734 31.739 23.374 1.00 35.74 100 PRO A O 1
ATOM 824 N N . SER A 1 101 ? -3.849 29.542 22.818 1.00 35.63 101 SER A N 1
ATOM 825 C CA . SER A 1 101 ? -4.061 29.033 24.171 1.00 35.71 101 SER A CA 1
ATOM 826 C C . SER A 1 101 ? -2.879 29.356 25.089 1.00 35.77 101 SER A C 1
ATOM 827 O O . SER A 1 101 ? -3.056 29.977 26.139 1.00 35.70 101 SER A O 1
ATOM 830 N N . ALA A 1 102 ? -1.679 28.953 24.671 1.00 35.81 102 ALA A N 1
ATOM 831 C CA . ALA A 1 102 ? -0.464 29.148 25.464 1.00 35.93 102 ALA A CA 1
ATOM 832 C C . ALA A 1 102 ? -0.103 30.618 25.677 1.00 36.09 102 ALA A C 1
ATOM 833 O O . ALA A 1 102 ? 0.681 30.938 26.572 1.00 35.93 102 ALA A O 1
ATOM 835 N N . LEU A 1 103 ? -0.682 31.500 24.862 1.00 36.40 103 LEU A N 1
ATOM 836 C CA . LEU A 1 103 ? -0.363 32.926 24.896 1.00 36.73 103 LEU A CA 1
ATOM 837 C C . LEU A 1 103 ? -1.394 33.797 25.609 1.00 37.13 103 LEU A C 1
ATOM 838 O O . LEU A 1 103 ? -1.211 35.017 25.687 1.00 37.47 103 LEU A O 1
ATOM 843 N N . ARG A 1 104 ? -2.464 33.198 26.136 1.00 37.38 104 ARG A N 1
ATOM 844 C CA . ARG A 1 104 ? -3.441 33.976 26.909 1.00 37.50 104 ARG A CA 1
ATOM 845 C C . ARG A 1 104 ? -2.809 34.600 28.152 1.00 37.36 104 ARG A C 1
ATOM 846 O O . ARG A 1 104 ? -3.265 35.641 28.630 1.00 37.48 104 ARG A O 1
ATOM 854 N N . ARG A 1 105 ? -1.756 33.965 28.665 1.00 37.12 105 ARG A N 1
ATOM 855 C CA . ARG A 1 105 ? -0.967 34.516 29.776 1.00 37.05 105 ARG A CA 1
ATOM 856 C C . ARG A 1 105 ? -0.460 35.936 29.493 1.00 36.12 105 ARG A C 1
ATOM 857 O O . ARG A 1 105 ? -0.297 36.737 30.415 1.00 36.37 105 ARG A O 1
ATOM 865 N N . LEU A 1 106 ? -0.236 36.249 28.220 1.00 35.01 106 LEU A N 1
ATOM 866 C CA . LEU A 1 106 ? 0.374 37.527 27.845 1.00 33.73 106 LEU A CA 1
ATOM 867 C C . LEU A 1 106 ? -0.584 38.683 27.544 1.00 33.22 106 LEU A C 1
ATOM 868 O O . LEU A 1 106 ? -0.143 39.834 27.525 1.00 32.99 106 LEU A O 1
ATOM 873 N N . GLU A 1 107 ? -1.871 38.399 27.317 1.00 32.65 107 GLU A N 1
ATOM 874 C CA . GLU A 1 107 ? -2.845 39.468 27.013 1.00 32.28 107 GLU A CA 1
ATOM 875 C C . GLU A 1 107 ? -2.800 40.637 28.009 1.00 31.43 107 GLU A C 1
ATOM 876 O O . GLU A 1 107 ? -2.567 41.782 27.594 1.00 31.43 107 GLU A O 1
ATOM 882 N N . PRO A 1 108 ? -3.004 40.362 29.317 1.00 30.43 108 PRO A N 1
ATOM 883 C CA . PRO A 1 108 ? -2.929 41.472 30.278 1.00 29.75 108 PRO A CA 1
ATOM 884 C C . PRO A 1 108 ? -1.546 42.127 30.362 1.00 28.75 108 PRO A C 1
ATOM 885 O O . PRO A 1 108 ? -1.459 43.335 30.600 1.00 28.73 108 PRO A O 1
ATOM 889 N N . VAL A 1 109 ? -0.485 41.342 30.177 1.00 27.63 109 VAL A N 1
ATOM 890 C CA . VAL A 1 109 ? 0.887 41.877 30.145 1.00 26.76 109 VAL A CA 1
ATOM 891 C C . VAL A 1 109 ? 1.080 42.892 28.999 1.00 26.23 109 VAL A C 1
ATOM 892 O O . VAL A 1 109 ? 1.614 43.981 29.206 1.00 26.17 109 VAL A O 1
ATOM 896 N N . ILE A 1 110 ? 0.618 42.530 27.807 1.00 25.18 110 ILE A N 1
ATOM 897 C CA . ILE A 1 110 ? 0.742 43.360 26.617 1.00 24.17 110 ILE A CA 1
ATOM 898 C C . ILE A 1 110 ? -0.146 44.616 26.667 1.00 24.18 110 ILE A C 1
ATOM 899 O O . ILE A 1 110 ? 0.326 45.717 26.371 1.00 24.29 110 ILE A O 1
ATOM 904 N N . ALA A 1 111 ? -1.415 44.457 27.049 1.00 23.93 111 ALA A N 1
ATOM 905 C CA . ALA A 1 111 ? -2.320 45.598 27.236 1.00 23.93 111 ALA A CA 1
ATOM 906 C C . ALA A 1 111 ? -1.749 46.535 28.300 1.00 23.91 111 ALA A C 1
ATOM 907 O O . ALA A 1 111 ? -1.734 47.762 28.134 1.00 23.63 111 ALA A O 1
ATOM 909 N N . GLY A 1 112 ? -1.263 45.926 29.380 1.00 24.00 112 GLY A N 1
ATOM 910 C CA . GLY A 1 112 ? -0.623 46.641 30.471 1.00 24.50 112 GLY A CA 1
ATOM 911 C C . GLY A 1 112 ? 0.622 47.387 30.036 1.00 24.77 112 GLY A C 1
ATOM 912 O O . GLY A 1 112 ? 0.831 48.540 30.426 1.00 24.50 112 GLY A O 1
ATOM 913 N N . THR A 1 113 ? 1.459 46.753 29.222 1.00 25.01 113 THR A N 1
ATOM 914 C CA . THR A 1 113 ? 2.703 47.430 28.843 1.00 25.39 113 THR A CA 1
ATOM 915 C C . THR A 1 113 ? 2.501 48.554 27.821 1.00 25.36 113 THR A C 1
ATOM 916 O O . THR A 1 113 ? 3.313 49.477 27.766 1.00 25.67 113 THR A O 1
ATOM 920 N N . VAL A 1 114 ? 1.404 48.498 27.060 1.00 25.11 114 VAL A N 1
ATOM 921 C CA . VAL A 1 114 ? 1.023 49.603 26.178 1.00 24.88 114 VAL A CA 1
ATOM 922 C C . VAL A 1 114 ? 0.639 50.828 27.017 1.00 25.17 114 VAL A C 1
ATOM 923 O O . VAL A 1 114 ? 0.996 51.968 26.693 1.00 25.00 114 VAL A O 1
ATOM 927 N N . ASP A 1 115 ? -0.083 50.568 28.102 1.00 25.47 115 ASP A N 1
ATOM 928 C CA . ASP A 1 115 ? -0.467 51.587 29.052 1.00 25.53 115 ASP A CA 1
ATOM 929 C C . ASP A 1 115 ? 0.747 52.247 29.654 1.00 25.07 115 ASP A C 1
ATOM 930 O O . ASP A 1 115 ? 0.838 53.468 29.660 1.00 25.37 115 ASP A O 1
ATOM 935 N N . ASP A 1 116 ? 1.671 51.433 30.167 1.00 24.58 116 ASP A N 1
ATOM 936 C CA . ASP A 1 116 ? 2.890 51.936 30.811 1.00 24.29 116 ASP A CA 1
ATOM 937 C C . ASP A 1 116 ? 3.724 52.769 29.845 1.00 24.13 116 ASP A C 1
ATOM 938 O O . ASP A 1 116 ? 4.356 53.737 30.254 1.00 24.57 116 ASP A O 1
ATOM 943 N N . LEU A 1 117 ? 3.704 52.407 28.566 1.00 23.83 117 LEU A N 1
ATOM 944 C CA . LEU A 1 117 ? 4.483 53.125 27.554 1.00 23.32 117 LEU A CA 1
ATOM 945 C C . LEU A 1 117 ? 3.827 54.440 27.151 1.00 23.37 117 LEU A C 1
ATOM 946 O O . LEU A 1 117 ? 4.510 55.440 26.941 1.00 23.04 117 LEU A O 1
ATOM 951 N N . LEU A 1 118 ? 2.502 54.442 27.080 1.00 23.57 118 LEU A N 1
ATOM 952 C CA . LEU A 1 118 ? 1.760 55.680 26.866 1.00 23.70 118 LEU A CA 1
ATOM 953 C C . LEU A 1 118 ? 1.900 56.653 28.021 1.00 23.68 118 LEU A C 1
ATOM 954 O O . LEU A 1 118 ? 1.937 57.862 27.810 1.00 24.00 118 LEU A O 1
ATOM 959 N N . ARG A 1 119 ? 1.995 56.111 29.234 1.00 24.05 119 ARG A N 1
ATOM 960 C CA . ARG A 1 119 ? 1.886 56.874 30.488 1.00 23.82 119 ARG A CA 1
ATOM 961 C C . ARG A 1 119 ? 2.728 58.164 30.522 1.00 24.46 119 ARG A C 1
ATOM 962 O O . ARG A 1 119 ? 2.173 59.237 30.777 1.00 24.38 119 ARG A O 1
ATOM 970 N N . PRO A 1 120 ? 4.060 58.071 30.287 1.00 24.66 120 PRO A N 1
ATOM 971 C CA . PRO A 1 120 ? 4.867 59.297 30.313 1.00 24.86 120 PRO A CA 1
ATOM 972 C C . PRO A 1 120 ? 4.576 60.264 29.168 1.00 25.47 120 PRO A C 1
ATOM 973 O O . PRO A 1 120 ? 5.018 61.407 29.213 1.00 25.76 120 PRO A O 1
ATOM 977 N N . ALA A 1 121 ? 3.817 59.821 28.170 1.00 25.95 121 ALA A N 1
ATOM 978 C CA . ALA A 1 121 ? 3.504 60.659 27.012 1.00 26.29 121 ALA A CA 1
ATOM 979 C C . ALA A 1 121 ? 2.272 61.537 27.222 1.00 26.53 121 ALA A C 1
ATOM 980 O O . ALA A 1 121 ? 2.171 62.626 26.651 1.00 26.43 121 ALA A O 1
ATOM 982 N N . LEU A 1 122 ? 1.349 61.064 28.056 1.00 27.19 122 LEU A N 1
ATOM 983 C CA . LEU A 1 122 ? 0.019 61.670 28.201 1.00 27.53 122 LEU A CA 1
ATOM 984 C C . LEU A 1 122 ? -0.003 63.163 28.548 1.00 27.86 122 LEU A C 1
ATOM 985 O O . LEU A 1 122 ? -0.729 63.936 27.907 1.00 28.05 122 LEU A O 1
ATOM 990 N N . ALA A 1 123 ? 0.780 63.559 29.552 1.00 27.99 123 ALA A N 1
ATOM 991 C CA . ALA A 1 123 ? 0.863 64.965 29.967 1.00 28.13 123 ALA A CA 1
ATOM 992 C C . ALA A 1 123 ? 1.534 65.841 28.902 1.00 28.30 123 ALA A C 1
ATOM 993 O O . ALA A 1 123 ? 1.247 67.032 28.798 1.00 28.45 123 ALA A O 1
ATOM 995 N N . ARG A 1 124 ? 2.426 65.244 28.116 1.00 28.57 124 ARG A N 1
ATOM 996 C CA . ARG A 1 124 ? 3.105 65.947 27.025 1.00 28.72 124 ARG A CA 1
ATOM 997 C C . ARG A 1 124 ? 2.182 66.203 25.847 1.00 28.27 124 ARG A C 1
ATOM 998 O O . ARG A 1 124 ? 2.298 67.225 25.190 1.00 28.30 124 ARG A O 1
ATOM 1006 N N . GLY A 1 125 ? 1.282 65.262 25.572 1.00 28.08 125 GLY A N 1
ATOM 1007 C CA . GLY A 1 125 ? 0.465 65.306 24.365 1.00 27.81 125 GLY A CA 1
ATOM 1008 C C . GLY A 1 125 ? 1.283 65.119 23.089 1.00 27.74 125 GLY A C 1
ATOM 1009 O O . GLY A 1 125 ? 0.867 65.547 22.009 1.00 27.70 125 GLY A O 1
ATOM 1010 N N . ALA A 1 126 ? 2.456 64.501 23.222 1.00 27.24 126 ALA A N 1
ATOM 1011 C CA . ALA A 1 126 ? 3.315 64.173 22.079 1.00 27.22 126 ALA A CA 1
ATOM 1012 C C . ALA A 1 126 ? 4.131 62.919 22.363 1.00 26.97 126 ALA A C 1
ATOM 1013 O O . ALA A 1 126 ? 4.354 62.556 23.516 1.00 26.88 126 ALA A O 1
ATOM 1015 N N . MET A 1 127 ? 4.575 62.268 21.297 1.00 27.16 127 MET A N 1
ATOM 1016 C CA . MET A 1 127 ? 5.312 61.015 21.401 1.00 27.64 127 MET A CA 1
ATOM 1017 C C . MET A 1 127 ? 5.902 60.619 20.060 1.00 26.50 127 MET A C 1
ATOM 1018 O O . MET A 1 127 ? 5.290 60.867 19.025 1.00 26.66 127 MET A O 1
ATOM 1023 N N . ASP A 1 128 ? 7.088 60.015 20.080 1.00 25.79 128 ASP A N 1
ATOM 1024 C CA . ASP A 1 128 ? 7.594 59.323 18.906 1.00 25.17 128 ASP A CA 1
ATOM 1025 C C . ASP A 1 128 ? 7.149 57.869 19.037 1.00 24.61 128 ASP A C 1
ATOM 1026 O O . ASP A 1 128 ? 7.630 57.128 19.899 1.00 24.27 128 ASP A O 1
ATOM 1031 N N . VAL A 1 129 ? 6.211 57.463 18.190 1.00 23.94 129 VAL A N 1
ATOM 1032 C CA . VAL A 1 129 ? 5.647 56.123 18.302 1.00 23.57 129 VAL A CA 1
ATOM 1033 C C . VAL A 1 129 ? 6.704 55.019 18.190 1.00 23.50 129 VAL A C 1
ATOM 1034 O O . VAL A 1 129 ? 6.648 54.042 18.946 1.00 23.46 129 VAL A O 1
ATOM 1038 N N . VAL A 1 130 ? 7.665 55.196 17.278 1.00 22.88 130 VAL A N 1
ATOM 1039 C CA . VAL A 1 130 ? 8.769 54.247 17.071 1.00 22.73 130 VAL A CA 1
ATOM 1040 C C . VAL A 1 130 ? 9.646 54.026 18.328 1.00 23.46 130 VAL A C 1
ATOM 1041 O O . VAL A 1 130 ? 9.739 52.904 18.828 1.00 23.17 130 VAL A O 1
ATOM 1045 N N . ASP A 1 131 ? 10.276 55.093 18.821 1.00 24.30 131 ASP A N 1
ATOM 1046 C CA . ASP A 1 131 ? 11.152 55.062 20.012 1.00 25.43 131 ASP A CA 1
ATOM 1047 C C . ASP A 1 131 ? 10.475 54.689 21.324 1.00 24.97 131 ASP A C 1
ATOM 1048 O O . ASP A 1 131 ? 11.049 53.992 22.154 1.00 25.27 131 ASP A O 1
ATOM 1053 N N . GLU A 1 132 ? 9.274 55.210 21.522 1.00 24.50 132 GLU A N 1
ATOM 1054 C CA . GLU A 1 132 ? 8.648 55.228 22.838 1.00 23.92 132 GLU A CA 1
ATOM 1055 C C . GLU A 1 132 ? 7.516 54.221 23.001 1.00 23.69 132 GLU A C 1
ATOM 1056 O O . GLU A 1 132 ? 7.129 5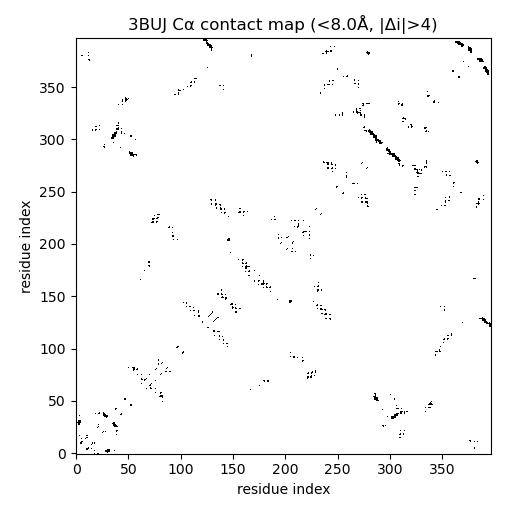3.919 24.130 1.00 24.33 132 GLU A O 1
ATOM 1062 N N . LEU A 1 133 ? 6.972 53.719 21.893 1.00 23.06 133 LEU A N 1
ATOM 1063 C CA . LEU A 1 133 ? 5.925 52.702 21.948 1.00 22.96 133 LEU A CA 1
ATOM 1064 C C . LEU A 1 133 ? 6.350 51.412 21.218 1.00 22.56 133 LEU A C 1
ATOM 1065 O O . LEU A 1 133 ? 6.521 50.369 21.849 1.00 23.19 133 LEU A O 1
ATOM 1070 N N . ALA A 1 134 ? 6.550 51.502 19.908 1.00 21.60 134 ALA A N 1
ATOM 1071 C CA . ALA A 1 134 ? 6.765 50.346 19.049 1.00 21.15 134 ALA A CA 1
ATOM 1072 C C . ALA A 1 134 ? 7.887 49.408 19.512 1.00 21.12 134 ALA A C 1
ATOM 1073 O O . ALA A 1 134 ? 7.635 48.229 19.794 1.00 20.77 134 ALA A O 1
ATOM 1075 N N . TYR A 1 135 ? 9.112 49.928 19.584 1.00 20.91 135 TYR A N 1
ATOM 1076 C CA . TYR A 1 135 ? 10.275 49.116 19.947 1.00 21.03 135 TYR A CA 1
ATOM 1077 C C . TYR A 1 135 ? 10.230 48.542 21.362 1.00 21.48 135 TYR A C 1
ATOM 1078 O O . TYR A 1 135 ? 10.419 47.340 21.527 1.00 22.14 135 TYR A O 1
ATOM 1087 N N . PRO A 1 136 ? 9.987 49.380 22.393 1.00 21.89 136 PRO A N 1
ATOM 1088 C CA . PRO A 1 136 ? 9.889 48.768 23.731 1.00 21.84 136 PRO A CA 1
ATOM 1089 C C . PRO A 1 136 ? 8.797 47.729 23.853 1.00 22.08 136 PRO A C 1
ATOM 1090 O O . PRO A 1 136 ? 9.028 46.685 24.462 1.00 23.06 136 PRO A O 1
ATOM 1094 N N . LEU A 1 137 ? 7.622 47.985 23.286 1.00 22.39 137 LEU A N 1
ATOM 1095 C CA . LEU A 1 137 ? 6.505 47.023 23.393 1.00 22.19 137 LEU A CA 1
ATOM 1096 C C . LEU A 1 137 ? 6.883 45.649 22.819 1.00 22.27 137 LEU A C 1
ATOM 1097 O O . LEU A 1 137 ? 6.711 44.613 23.485 1.00 22.38 137 LEU A O 1
ATOM 1102 N N . ALA A 1 138 ? 7.412 45.665 21.597 1.00 21.61 138 ALA A N 1
ATOM 1103 C CA . ALA A 1 138 ? 7.787 44.458 20.871 1.00 21.85 138 ALA A CA 1
ATOM 1104 C C . ALA A 1 138 ? 8.874 43.660 21.583 1.00 22.11 138 ALA A C 1
ATOM 1105 O O . ALA A 1 138 ? 8.833 42.427 21.593 1.00 21.99 138 ALA A O 1
ATOM 1107 N N . LEU A 1 139 ? 9.838 44.370 22.169 1.00 22.46 139 LEU A N 1
ATOM 1108 C CA . LEU A 1 139 ? 10.913 43.748 22.948 1.00 22.79 139 LEU A CA 1
ATOM 1109 C C . LEU A 1 139 ? 10.418 43.179 24.288 1.00 22.85 139 LEU A C 1
ATOM 1110 O O . LEU A 1 139 ? 10.777 42.063 24.677 1.00 22.58 139 LEU A O 1
ATOM 1115 N N . ARG A 1 140 ? 9.598 43.950 24.995 1.00 23.12 140 ARG A N 1
ATOM 1116 C CA . ARG A 1 140 ? 8.982 43.445 26.219 1.00 23.35 140 ARG A CA 1
ATOM 1117 C C . ARG A 1 140 ? 8.105 42.219 25.954 1.00 23.29 140 ARG A C 1
ATOM 1118 O O . ARG A 1 140 ? 8.171 41.252 26.710 1.00 23.65 140 ARG A O 1
ATOM 1126 N N . ALA A 1 141 ? 7.320 42.235 24.875 1.00 23.09 141 ALA A N 1
ATOM 1127 C CA . ALA A 1 141 ? 6.472 41.080 24.523 1.00 23.31 141 ALA A CA 1
ATOM 1128 C C . ALA A 1 141 ? 7.258 39.795 24.261 1.00 23.18 141 ALA A C 1
ATOM 1129 O O . ALA A 1 141 ? 6.939 38.749 24.821 1.00 22.86 141 ALA A O 1
ATOM 1131 N N . VAL A 1 142 ? 8.278 39.864 23.413 1.00 23.06 142 VAL A N 1
ATOM 1132 C CA . VAL A 1 142 ? 9.087 38.669 23.164 1.00 23.42 142 VAL A CA 1
ATOM 1133 C C . VAL A 1 142 ? 9.915 38.206 24.387 1.00 23.52 142 VAL A C 1
ATOM 1134 O O . VAL A 1 142 ? 10.123 37.006 24.580 1.00 23.68 142 VAL A O 1
ATOM 1138 N N . LEU A 1 143 ? 10.345 39.137 25.233 1.00 23.75 143 LEU A N 1
ATOM 1139 C CA . LEU A 1 143 ? 10.957 38.759 26.509 1.00 24.20 143 LEU A CA 1
ATOM 1140 C C . LEU A 1 143 ? 9.963 38.017 27.420 1.00 24.85 143 LEU A C 1
ATOM 1141 O O . LEU A 1 143 ? 10.300 36.963 27.988 1.00 24.55 143 LEU A O 1
ATOM 1146 N N . GLY A 1 144 ? 8.745 38.555 27.540 1.00 25.15 144 GLY A N 1
ATOM 1147 C CA . GLY A 1 144 ? 7.668 37.865 28.245 1.00 26.03 144 GLY A CA 1
ATOM 1148 C C . GLY A 1 144 ? 7.423 36.459 27.695 1.00 26.92 144 GLY A C 1
ATOM 1149 O O . GLY A 1 144 ? 7.299 35.482 28.456 1.00 27.03 144 GLY A O 1
ATOM 1150 N N . LEU A 1 145 ? 7.351 36.349 26.371 1.00 26.87 145 LEU A N 1
ATOM 1151 C CA . LEU A 1 145 ? 7.179 35.056 25.740 1.00 27.36 145 LEU A CA 1
ATOM 1152 C C . LEU A 1 145 ? 8.254 34.088 26.251 1.00 27.41 145 LEU A C 1
ATOM 1153 O O . LEU A 1 145 ? 7.953 32.965 26.644 1.00 27.69 145 LEU A O 1
ATOM 1158 N N . LEU A 1 146 ? 9.502 34.542 26.253 1.00 27.64 146 LEU A N 1
ATOM 1159 C CA . LEU A 1 146 ? 10.618 33.708 26.669 1.00 27.36 146 LEU A CA 1
ATOM 1160 C C . LEU A 1 146 ? 10.648 33.461 28.175 1.00 27.79 146 LEU A C 1
ATOM 1161 O O . LEU A 1 146 ? 11.148 32.428 28.625 1.00 28.03 146 LEU A O 1
ATOM 1166 N N . GLY A 1 147 ? 10.076 34.387 28.943 1.00 28.07 147 GLY A N 1
ATOM 1167 C CA . GLY A 1 147 ? 10.119 34.320 30.395 1.00 28.39 147 GLY A CA 1
ATOM 1168 C C . GLY A 1 147 ? 11.328 35.054 30.951 1.00 29.08 147 GLY A C 1
ATOM 1169 O O . GLY A 1 147 ? 11.714 34.828 32.101 1.00 29.11 147 GLY A O 1
ATOM 1170 N N . LEU A 1 148 ? 11.932 35.925 30.136 1.00 29.24 148 LEU A N 1
ATOM 1171 C CA . LEU A 1 148 ? 13.099 36.719 30.551 1.00 29.46 148 LEU A CA 1
ATOM 1172 C C . LEU A 1 148 ? 12.644 38.017 31.224 1.00 29.85 148 LEU A C 1
ATOM 1173 O O . LEU A 1 148 ? 11.527 38.454 30.996 1.00 30.08 148 LEU A O 1
ATOM 1178 N N . PRO A 1 149 ? 13.493 38.633 32.073 1.00 30.41 149 PRO A N 1
ATOM 1179 C CA . PRO A 1 149 ? 13.061 39.904 32.674 1.00 30.78 149 PRO A CA 1
ATOM 1180 C C . PRO A 1 149 ? 12.787 40.989 31.625 1.00 31.23 149 PRO A C 1
ATOM 1181 O O . PRO A 1 149 ? 13.688 41.366 30.873 1.00 31.21 149 PRO A O 1
ATOM 1185 N N . ALA A 1 150 ? 11.547 41.482 31.589 1.00 31.54 150 ALA A N 1
ATOM 1186 C CA . ALA A 1 150 ? 11.142 42.506 30.629 1.00 31.84 150 ALA A CA 1
ATOM 1187 C C . ALA A 1 150 ? 11.911 43.837 30.739 1.00 32.02 150 ALA A C 1
ATOM 1188 O O . ALA A 1 150 ? 11.982 44.584 29.764 1.00 32.43 150 ALA A O 1
ATOM 1190 N N . ALA A 1 151 ? 12.497 44.115 31.905 1.00 32.15 151 ALA A N 1
ATOM 1191 C CA . ALA A 1 151 ? 13.351 45.300 32.114 1.00 32.17 151 ALA A CA 1
ATOM 1192 C C . ALA A 1 151 ? 14.674 45.262 31.320 1.00 32.40 151 ALA A C 1
ATOM 1193 O O . ALA A 1 151 ? 15.334 46.298 31.145 1.00 32.57 151 ALA A O 1
ATOM 1195 N N . ASP A 1 152 ? 15.060 44.076 30.847 1.00 32.16 152 ASP A N 1
ATOM 1196 C CA . ASP A 1 152 ? 16.277 43.916 30.052 1.00 32.04 152 ASP A CA 1
ATOM 1197 C C . ASP A 1 152 ? 16.066 44.277 28.574 1.00 31.72 152 ASP A C 1
ATOM 1198 O O . ASP A 1 152 ? 16.980 44.129 27.763 1.00 32.14 152 ASP A O 1
ATOM 1203 N N . TRP A 1 153 ? 14.872 44.749 28.224 1.00 31.07 153 TRP A N 1
ATOM 1204 C CA . TRP A 1 153 ? 14.500 44.996 26.825 1.00 30.91 153 TRP A CA 1
ATOM 1205 C C . TRP A 1 153 ? 15.510 45.801 25.996 1.00 30.93 153 TRP A C 1
ATOM 1206 O O . TRP A 1 153 ? 15.737 45.499 24.824 1.00 31.20 153 TRP A O 1
ATOM 1217 N N . GLY A 1 154 ? 16.102 46.824 26.611 1.00 30.85 154 GLY A N 1
ATOM 1218 C CA . GLY A 1 154 ? 17.019 47.724 25.933 1.00 30.69 154 GLY A CA 1
ATOM 1219 C C . GLY A 1 154 ? 18.342 47.056 25.639 1.00 30.88 154 GLY A C 1
ATOM 1220 O O . GLY A 1 154 ? 18.819 47.060 24.488 1.00 31.03 154 GLY A O 1
ATOM 1221 N N . ALA A 1 155 ? 18.927 46.465 26.676 1.00 30.58 155 ALA A N 1
ATOM 1222 C CA . ALA A 1 155 ? 20.195 45.770 26.534 1.00 30.45 155 ALA A CA 1
ATOM 1223 C C . ALA A 1 155 ? 20.066 44.618 25.541 1.00 30.25 155 ALA A C 1
ATOM 1224 O O . ALA A 1 155 ? 20.918 44.436 24.672 1.00 30.61 155 ALA A O 1
ATOM 1226 N N . VAL A 1 156 ? 18.984 43.859 25.659 1.00 30.22 156 VAL A N 1
ATOM 1227 C CA . VAL A 1 156 ? 18.770 42.684 24.820 1.00 29.95 156 VAL A CA 1
ATOM 1228 C C . VAL A 1 156 ? 18.402 43.097 23.395 1.00 30.03 156 VAL A C 1
ATOM 1229 O O . VAL A 1 156 ? 18.822 42.458 22.419 1.00 30.52 156 VAL A O 1
ATOM 1233 N N . GLY A 1 157 ? 17.632 44.170 23.262 1.00 29.59 157 GLY A N 1
ATOM 1234 C CA . GLY A 1 157 ? 17.310 44.675 21.933 1.00 29.30 157 GLY A CA 1
ATOM 1235 C C . GLY A 1 157 ? 18.571 45.095 21.200 1.00 29.08 157 GLY A C 1
ATOM 1236 O O . GLY A 1 157 ? 18.711 44.865 19.997 1.00 29.22 157 GLY A O 1
ATOM 1237 N N . ARG A 1 158 ? 19.495 45.707 21.938 1.00 28.61 158 ARG A N 1
ATOM 1238 C CA . ARG A 1 158 ? 20.738 46.177 21.367 1.00 28.15 158 ARG A CA 1
ATOM 1239 C C . ARG A 1 158 ? 21.611 45.007 20.922 1.00 28.33 158 ARG A C 1
ATOM 1240 O O . ARG A 1 158 ? 22.100 45.004 19.784 1.00 28.34 158 ARG A O 1
ATOM 1248 N N . TRP A 1 159 ? 21.814 44.029 21.806 1.00 28.14 159 TRP A N 1
ATOM 1249 C CA . TRP A 1 159 ? 22.529 42.813 21.420 1.00 28.44 159 TRP A CA 1
ATOM 1250 C C . TRP A 1 159 ? 21.933 42.234 20.151 1.00 28.87 159 TRP A C 1
ATOM 1251 O O . TRP A 1 159 ? 22.661 41.940 19.206 1.00 28.86 159 TRP A O 1
ATOM 1262 N N . SER A 1 160 ? 20.609 42.088 20.120 1.00 29.66 160 SER A N 1
ATOM 1263 C CA . SER A 1 160 ? 19.960 41.462 18.979 1.00 30.40 160 SER A CA 1
ATOM 1264 C C . SER A 1 160 ? 20.098 42.270 17.700 1.00 30.45 160 SER A C 1
ATOM 1265 O O . SER A 1 160 ? 20.309 41.678 16.642 1.00 31.51 160 SER A O 1
ATOM 1268 N N . ARG A 1 161 ? 20.028 43.600 17.765 1.00 30.32 161 ARG A N 1
ATOM 1269 C CA A ARG A 1 161 ? 20.257 44.377 16.556 0.50 30.15 161 ARG A CA 1
ATOM 1270 C CA B ARG A 1 161 ? 20.284 44.431 16.575 0.50 30.39 161 ARG A CA 1
ATOM 1271 C C . ARG A 1 161 ? 21.727 44.274 16.095 1.00 30.81 161 ARG A C 1
ATOM 1272 O O . ARG A 1 161 ? 21.994 44.133 14.887 1.00 30.89 161 ARG A O 1
ATOM 1287 N N . ASP A 1 162 ? 22.669 44.284 17.037 1.00 31.01 162 ASP A N 1
ATOM 1288 C CA . ASP A 1 162 ? 24.075 44.155 16.662 1.00 31.76 162 ASP A CA 1
ATOM 1289 C C . ASP A 1 162 ? 24.364 42.822 15.979 1.00 32.00 162 ASP A C 1
ATOM 1290 O O . ASP A 1 162 ? 25.084 42.777 14.982 1.00 32.15 162 ASP A O 1
ATOM 1295 N N . VAL A 1 163 ? 23.774 41.750 16.500 1.00 32.38 163 VAL A N 1
ATOM 1296 C CA . VAL A 1 163 ? 23.913 40.430 15.896 1.00 32.63 163 VAL A CA 1
ATOM 1297 C C . VAL A 1 163 ? 23.130 40.361 14.590 1.00 33.27 163 VAL A C 1
ATOM 1298 O O . VAL A 1 163 ? 23.651 39.908 13.583 1.00 33.09 163 VAL A O 1
ATOM 1302 N N . GLY A 1 164 ? 21.884 40.831 14.615 1.00 34.25 164 GLY A N 1
ATOM 1303 C CA . GLY A 1 164 ? 20.989 40.751 13.457 1.00 35.21 164 GLY A CA 1
ATOM 1304 C C . GLY A 1 164 ? 21.466 41.488 12.217 1.00 35.88 164 GLY A C 1
ATOM 1305 O O . GLY A 1 164 ? 21.297 41.001 11.104 1.00 36.24 164 GLY A O 1
ATOM 1306 N N . ARG A 1 165 ? 22.060 42.666 12.406 1.00 36.55 165 ARG A N 1
ATOM 1307 C CA . ARG A 1 165 ? 22.546 43.491 11.290 1.00 36.88 165 ARG A CA 1
ATOM 1308 C C . ARG A 1 165 ? 23.751 42.849 10.606 1.00 37.16 165 ARG A C 1
ATOM 1309 O O . ARG A 1 165 ? 24.256 43.336 9.592 1.00 37.06 165 ARG A O 1
ATOM 1317 N N . THR A 1 166 ? 24.196 41.742 11.176 1.00 37.64 166 THR A N 1
ATOM 1318 C CA . THR A 1 166 ? 25.362 41.042 10.689 1.00 38.09 166 THR A CA 1
ATOM 1319 C C . THR A 1 166 ? 24.967 40.085 9.545 1.00 38.42 166 THR A C 1
ATOM 1320 O O . THR A 1 166 ? 25.818 39.576 8.814 1.00 37.76 166 THR A O 1
ATOM 1324 N N . LEU A 1 167 ? 23.656 39.886 9.401 1.00 39.05 167 LEU A N 1
ATOM 1325 C CA . LEU A 1 167 ? 23.051 39.105 8.323 1.00 39.56 167 LEU A CA 1
ATOM 1326 C C . LEU A 1 167 ? 22.687 39.996 7.137 1.00 39.70 167 LEU A C 1
ATOM 1327 O O . LEU A 1 167 ? 22.253 39.510 6.088 1.00 39.57 167 LEU A O 1
ATOM 1332 N N . ASP A 1 168 ? 22.836 41.305 7.323 1.00 40.12 168 ASP A N 1
ATOM 1333 C CA . ASP A 1 168 ? 22.475 42.275 6.297 1.00 40.55 168 ASP A CA 1
ATOM 1334 C C . ASP A 1 168 ? 23.609 42.342 5.283 1.00 40.69 168 ASP A C 1
ATOM 1335 O O . ASP A 1 168 ? 24.707 42.815 5.591 1.00 40.78 168 ASP A O 1
ATOM 1340 N N . ARG A 1 169 ? 23.330 41.848 4.079 1.00 40.87 169 ARG A N 1
ATOM 1341 C CA . ARG A 1 169 ? 24.342 41.675 3.030 1.00 41.06 169 ARG A CA 1
ATOM 1342 C C . ARG A 1 169 ? 25.176 42.930 2.750 1.00 41.07 169 ARG A C 1
ATOM 1343 O O . ARG A 1 169 ? 26.346 42.829 2.362 1.00 41.05 169 ARG A O 1
ATOM 1351 N N . GLY A 1 170 ? 24.571 44.102 2.949 1.00 41.09 170 GLY A N 1
ATOM 1352 C CA . GLY A 1 170 ? 25.319 45.351 3.011 1.00 41.18 170 GLY A CA 1
ATOM 1353 C C . GLY A 1 170 ? 25.888 45.480 4.411 1.00 41.32 170 GLY A C 1
ATOM 1354 O O . GLY A 1 170 ? 25.260 46.081 5.287 1.00 41.55 170 GLY A O 1
ATOM 1355 N N . ALA A 1 171 ? 27.063 44.886 4.626 1.00 41.27 171 ALA A N 1
ATOM 1356 C CA . ALA A 1 171 ? 27.690 44.842 5.948 1.00 41.14 171 ALA A CA 1
ATOM 1357 C C . ALA A 1 171 ? 28.831 45.853 6.086 1.00 41.05 171 ALA A C 1
ATOM 1358 O O . ALA A 1 171 ? 29.290 46.417 5.089 1.00 41.06 171 ALA A O 1
ATOM 1360 N N . SER A 1 172 ? 29.268 46.085 7.325 1.00 40.93 172 SER A N 1
ATOM 1361 C CA . SER A 1 172 ? 30.412 46.961 7.600 1.00 40.78 172 SER A CA 1
ATOM 1362 C C . SER A 1 172 ? 31.424 46.258 8.493 1.00 40.69 172 SER A C 1
ATOM 1363 O O . SER A 1 172 ? 31.060 45.371 9.269 1.00 40.68 172 SER A O 1
ATOM 1366 N N . ALA A 1 173 ? 32.688 46.666 8.388 1.00 40.52 173 ALA A N 1
ATOM 1367 C CA . ALA A 1 173 ? 33.736 46.212 9.302 1.00 40.47 173 ALA A CA 1
ATOM 1368 C C . ALA A 1 173 ? 33.361 46.548 10.744 1.00 40.43 173 ALA A C 1
ATOM 1369 O O . ALA A 1 173 ? 33.680 45.798 11.671 1.00 40.42 173 ALA A O 1
ATOM 1371 N N . GLU A 1 174 ? 32.674 47.680 10.909 1.00 40.38 174 GLU A N 1
ATOM 1372 C CA . GLU A 1 174 ? 32.152 48.131 12.199 1.00 40.23 174 GLU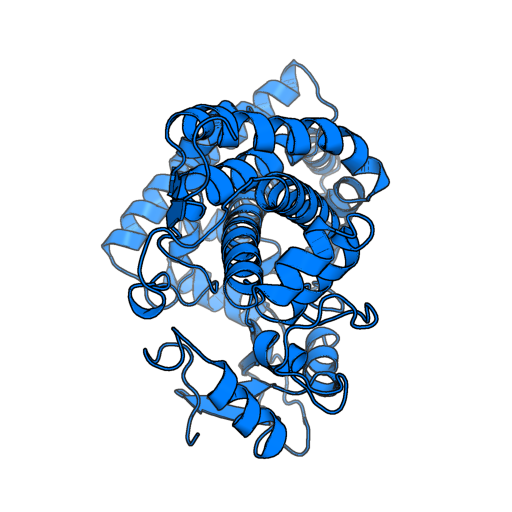 A CA 1
ATOM 1373 C C . GLU A 1 174 ? 30.999 47.249 12.682 1.00 40.07 174 GLU A C 1
ATOM 1374 O O . GLU A 1 174 ? 30.989 46.829 13.839 1.00 39.85 174 GLU A O 1
ATOM 1380 N N . ASP A 1 175 ? 30.036 46.981 11.796 1.00 40.10 175 ASP A N 1
ATOM 1381 C CA . ASP A 1 175 ? 28.906 46.098 12.094 1.00 40.28 175 ASP A CA 1
ATOM 1382 C C . ASP A 1 175 ? 29.399 44.747 12.581 1.00 40.53 175 ASP A C 1
ATOM 1383 O O . ASP A 1 175 ? 28.910 44.228 13.585 1.00 40.31 175 ASP A O 1
ATOM 1388 N N . MET A 1 176 ? 30.377 44.201 11.854 1.00 40.88 176 MET A N 1
ATOM 1389 C CA . MET A 1 176 ? 30.973 42.900 12.143 1.00 41.18 176 MET A CA 1
ATOM 1390 C C . MET A 1 176 ? 31.617 42.828 13.522 1.00 41.53 176 MET A C 1
ATOM 1391 O O . MET A 1 176 ? 31.313 41.920 14.301 1.00 41.89 176 MET A O 1
ATOM 1396 N N . ARG A 1 177 ? 32.496 43.779 13.828 1.00 41.64 177 ARG A N 1
ATOM 1397 C CA . ARG A 1 177 ? 33.188 43.780 15.115 1.00 41.94 177 ARG A CA 1
ATOM 1398 C C . ARG A 1 177 ? 32.183 43.831 16.263 1.00 41.87 177 ARG A C 1
ATOM 1399 O O . ARG A 1 177 ? 32.323 43.094 17.240 1.00 41.92 177 ARG A O 1
ATOM 1407 N N . ARG A 1 178 ? 31.165 44.681 16.114 1.00 41.79 178 ARG A N 1
ATOM 1408 C CA . ARG A 1 178 ? 30.059 44.790 17.073 1.00 41.47 178 ARG A CA 1
ATOM 1409 C C . ARG A 1 178 ? 29.200 43.532 17.154 1.00 41.25 178 ARG A C 1
ATOM 1410 O O . ARG A 1 178 ? 28.722 43.174 18.225 1.00 41.19 178 ARG A O 1
ATOM 1418 N N . GLY A 1 179 ? 29.008 42.866 16.023 1.00 41.11 179 GLY A N 1
ATOM 1419 C CA . GLY A 1 179 ? 28.240 41.634 15.983 1.00 41.13 179 GLY A CA 1
ATOM 1420 C C . GLY A 1 179 ? 28.923 40.516 16.752 1.00 41.29 179 GLY A C 1
ATOM 1421 O O . GLY A 1 179 ? 28.319 39.910 17.636 1.00 41.44 179 GLY A O 1
ATOM 1422 N N . HIS A 1 180 ? 30.183 40.242 16.405 1.00 41.30 180 HIS A N 1
ATOM 1423 C CA . HIS A 1 180 ? 31.032 39.319 17.161 1.00 41.00 180 HIS A CA 1
ATOM 1424 C C . HIS A 1 180 ? 31.093 39.660 18.656 1.00 40.74 180 HIS A C 1
ATOM 1425 O O . HIS A 1 180 ? 31.014 38.775 19.504 1.00 40.86 180 HIS A O 1
ATOM 1432 N N . ALA A 1 181 ? 31.229 40.941 18.976 1.00 40.51 181 ALA A N 1
ATOM 1433 C CA . ALA A 1 181 ? 31.237 41.378 20.376 1.00 40.54 181 ALA A CA 1
ATOM 1434 C C . ALA A 1 181 ? 29.899 41.139 21.096 1.00 40.23 181 ALA A C 1
ATOM 1435 O O . ALA A 1 181 ? 29.898 40.778 22.274 1.00 40.82 181 ALA A O 1
ATOM 1437 N N . ALA A 1 182 ? 28.777 41.310 20.391 1.00 39.50 182 ALA A N 1
ATOM 1438 C CA . ALA A 1 182 ? 27.448 41.181 21.007 1.00 38.86 182 ALA A CA 1
ATOM 1439 C C . ALA A 1 182 ? 26.977 39.750 21.160 1.00 38.61 182 ALA A C 1
ATOM 1440 O O . ALA A 1 182 ? 26.251 39.441 22.109 1.00 38.51 182 ALA A O 1
ATOM 1442 N N . ILE A 1 183 ? 27.366 38.878 20.230 1.00 38.20 183 ILE A N 1
ATOM 1443 C CA . ILE A 1 183 ? 26.977 37.487 20.331 1.00 37.51 183 ILE A CA 1
ATOM 1444 C C . ILE A 1 183 ? 27.584 36.867 21.584 1.00 37.53 183 ILE A C 1
ATOM 1445 O O . ILE A 1 183 ? 26.916 36.095 22.272 1.00 37.55 183 ILE A O 1
ATOM 1450 N N . ALA A 1 184 ? 28.825 37.244 21.898 1.00 37.36 184 ALA A N 1
ATOM 1451 C CA . ALA A 1 184 ? 29.494 36.761 23.106 1.00 37.27 184 ALA A CA 1
ATOM 1452 C C . ALA A 1 184 ? 28.725 37.167 24.364 1.00 37.22 184 ALA A C 1
ATOM 1453 O O . ALA A 1 184 ? 28.428 36.319 25.202 1.00 37.21 184 ALA A O 1
ATOM 1455 N N . GLU A 1 185 ? 28.384 38.452 24.472 1.00 37.33 185 GLU A N 1
ATOM 1456 C CA . GLU A 1 185 ? 27.641 38.969 25.623 1.00 37.72 185 GLU A CA 1
ATOM 1457 C C . GLU A 1 185 ? 26.239 38.382 25.688 1.00 37.75 185 GLU A C 1
ATOM 1458 O O . GLU A 1 185 ? 25.799 37.918 26.746 1.00 37.68 185 GLU A O 1
ATOM 1464 N N . PHE A 1 186 ? 25.562 38.359 24.541 1.00 37.97 186 PHE A N 1
ATOM 1465 C CA . PHE A 1 186 ? 24.248 37.729 24.414 1.00 38.05 186 PHE A CA 1
ATOM 1466 C C . PHE A 1 186 ? 24.245 36.270 24.881 1.00 38.33 186 PHE A C 1
ATOM 1467 O O . PHE A 1 186 ? 23.334 35.856 25.601 1.00 38.57 186 PHE A O 1
ATOM 1475 N N . ALA A 1 187 ? 25.244 35.489 24.458 1.00 38.27 187 ALA A N 1
ATOM 1476 C CA . ALA A 1 187 ? 25.309 34.066 24.817 1.00 38.26 187 ALA A CA 1
ATOM 1477 C C . ALA A 1 187 ? 25.455 33.875 26.324 1.00 38.42 187 ALA A C 1
ATOM 1478 O O . ALA A 1 187 ? 24.786 33.021 26.897 1.00 38.90 187 ALA A O 1
ATOM 1480 N N . ASP A 1 188 ? 26.314 34.680 26.953 1.00 38.45 188 ASP A N 1
ATOM 1481 C CA . ASP A 1 188 ? 26.458 34.710 28.411 1.00 38.54 188 ASP A CA 1
ATOM 1482 C C . ASP A 1 188 ? 25.121 34.917 29.088 1.00 38.21 188 ASP A C 1
ATOM 1483 O O . ASP A 1 188 ? 24.742 34.164 29.981 1.00 38.15 188 ASP A O 1
ATOM 1488 N N . TYR A 1 189 ? 24.412 35.943 28.637 1.00 38.10 189 TYR A N 1
ATOM 1489 C CA . TYR A 1 189 ? 23.088 36.268 29.141 1.00 38.23 189 TYR A CA 1
ATOM 1490 C C . TYR A 1 189 ? 22.174 35.055 29.153 1.00 38.44 189 TYR A C 1
ATOM 1491 O O . TYR A 1 189 ? 21.623 34.709 30.195 1.00 38.79 189 TYR A O 1
ATOM 1500 N N . VAL A 1 190 ? 22.040 34.397 28.008 1.00 38.81 190 VAL A N 1
ATOM 1501 C CA . VAL A 1 190 ? 21.124 33.265 27.889 1.00 39.25 190 VAL A CA 1
ATOM 1502 C C . VAL A 1 190 ? 21.542 32.111 28.787 1.00 39.92 190 VAL A C 1
ATOM 1503 O O . VAL A 1 190 ? 20.691 31.481 29.430 1.00 40.32 190 VAL A O 1
ATOM 1507 N N . GLU A 1 191 ? 22.848 31.857 28.849 1.00 40.37 191 GLU A N 1
ATOM 1508 C CA . GLU A 1 191 ? 23.385 30.805 29.703 1.00 41.04 191 GLU A CA 1
ATOM 1509 C C . GLU A 1 191 ? 23.047 31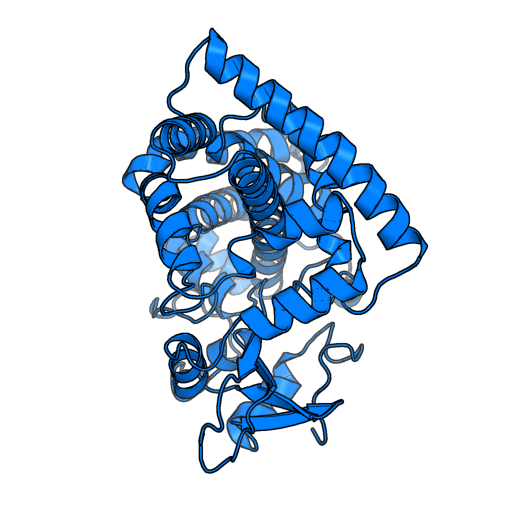.051 31.169 1.00 40.92 191 GLU A C 1
ATOM 1510 O O . GLU A 1 191 ? 22.801 30.107 31.920 1.00 41.17 191 GLU A O 1
ATOM 1516 N N . ARG A 1 192 ? 23.039 32.320 31.570 1.00 40.82 192 ARG A N 1
ATOM 1517 C CA . ARG A 1 192 ? 22.713 32.695 32.947 1.00 40.89 192 ARG A CA 1
ATOM 1518 C C . ARG A 1 192 ? 21.224 32.516 33.229 1.00 40.59 192 ARG A C 1
ATOM 1519 O O . ARG A 1 192 ? 20.829 32.176 34.344 1.00 40.60 192 ARG A O 1
ATOM 1527 N N . ALA A 1 193 ? 20.407 32.742 32.207 1.00 40.39 193 ALA A N 1
ATOM 1528 C CA . ALA A 1 193 ? 18.974 32.520 32.301 1.00 40.29 193 ALA A CA 1
ATOM 1529 C C . ALA A 1 193 ? 18.671 31.024 32.370 1.00 40.27 193 ALA A C 1
ATOM 1530 O O . ALA A 1 193 ? 17.798 30.597 33.127 1.00 40.18 193 ALA A O 1
ATOM 1532 N N . LEU A 1 194 ? 19.395 30.238 31.576 1.00 40.42 194 LEU A N 1
ATOM 1533 C CA . LEU A 1 194 ? 19.244 28.790 31.574 1.00 40.65 194 LEU A CA 1
ATOM 1534 C C . LEU A 1 194 ? 19.643 28.202 32.924 1.00 41.09 194 LEU A C 1
ATOM 1535 O O . LEU A 1 194 ? 18.932 27.351 33.462 1.00 41.16 194 LEU A O 1
ATOM 1540 N N . ALA A 1 195 ? 20.765 28.670 33.473 1.00 41.56 195 ALA A N 1
ATOM 1541 C CA . ALA A 1 195 ? 21.239 28.220 34.784 1.00 42.25 195 ALA A CA 1
ATOM 1542 C C . ALA A 1 195 ? 20.230 28.528 35.897 1.00 42.65 195 ALA A C 1
ATOM 1543 O O . ALA A 1 195 ? 20.044 27.722 36.806 1.00 42.84 195 ALA A O 1
ATOM 1545 N N . ARG A 1 196 ? 19.578 29.687 35.812 1.00 43.27 196 ARG A N 1
ATOM 1546 C CA . ARG A 1 196 ? 18.507 30.054 36.739 1.00 44.13 196 ARG A CA 1
ATOM 1547 C C . ARG A 1 196 ? 17.325 29.104 36.649 1.00 44.08 196 ARG A C 1
ATOM 1548 O O . ARG A 1 196 ? 16.691 28.810 37.654 1.00 44.00 196 ARG A O 1
ATOM 1556 N N . ARG A 1 197 ? 17.031 28.623 35.447 1.00 44.35 197 ARG A N 1
ATOM 1557 C CA . ARG A 1 197 ? 15.979 27.622 35.271 1.00 44.88 197 ARG A CA 1
ATOM 1558 C C . ARG A 1 197 ? 16.416 26.219 35.692 1.00 45.19 197 ARG A C 1
ATOM 1559 O O . ARG A 1 197 ? 15.592 25.406 36.120 1.00 45.25 197 ARG A O 1
ATOM 1567 N N . ARG A 1 198 ? 17.717 25.959 35.583 1.00 45.52 198 ARG A N 1
ATOM 1568 C CA . ARG A 1 198 ? 18.327 24.713 36.043 1.00 45.91 198 ARG A CA 1
ATOM 1569 C C . ARG A 1 198 ? 18.177 24.532 37.558 1.00 46.09 198 ARG A C 1
ATOM 1570 O O . ARG A 1 198 ? 18.036 23.409 38.039 1.00 46.23 198 ARG A O 1
ATOM 1578 N N . ARG A 1 199 ? 18.197 25.640 38.296 1.00 46.32 199 ARG A N 1
ATOM 1579 C CA . ARG A 1 199 ? 18.230 25.604 39.762 1.00 46.64 199 ARG A CA 1
ATOM 1580 C C . ARG A 1 199 ? 16.909 26.002 40.416 1.00 46.55 199 ARG A C 1
ATOM 1581 O O . ARG A 1 199 ? 16.641 25.623 41.555 1.00 46.56 199 ARG A O 1
ATOM 1589 N N . GLU A 1 200 ? 16.094 26.768 39.697 1.00 46.53 200 GLU A N 1
ATOM 1590 C CA . GLU A 1 200 ? 14.862 27.318 40.254 1.00 46.50 200 GLU A CA 1
ATOM 1591 C C . GLU A 1 200 ? 13.610 26.705 39.641 1.00 46.36 200 GLU A C 1
ATOM 1592 O O . GLU A 1 200 ? 12.601 26.545 40.323 1.00 46.53 200 GLU A O 1
ATOM 1598 N N . GLY A 1 201 ? 13.678 26.360 38.361 1.00 46.21 201 GLY A N 1
ATOM 1599 C CA . GLY A 1 201 ? 12.513 25.864 37.638 1.00 45.98 201 GLY A CA 1
ATOM 1600 C C . GLY A 1 201 ? 11.955 26.920 36.699 1.00 45.90 201 GLY A C 1
ATOM 1601 O O . GLY A 1 201 ? 12.581 27.969 36.468 1.00 46.00 201 GLY A O 1
ATOM 1602 N N . GLY A 1 202 ? 10.769 26.644 36.159 1.00 45.55 202 GLY A N 1
ATOM 1603 C CA . GLY A 1 202 ? 10.117 27.549 35.209 1.00 44.68 202 GLY A CA 1
ATOM 1604 C C . GLY A 1 202 ? 9.135 26.810 34.324 1.00 44.12 202 GLY A C 1
ATOM 1605 O O . GLY A 1 202 ? 9.274 25.603 34.099 1.00 44.14 202 GLY A O 1
ATOM 1606 N N . GLU A 1 203 ? 8.144 27.539 33.819 1.00 43.36 203 GLU A N 1
ATOM 1607 C CA . GLU A 1 203 ? 7.137 26.985 32.917 1.00 42.47 203 GLU A CA 1
ATOM 1608 C C . GLU A 1 203 ? 7.136 27.740 31.577 1.00 41.68 203 GLU A C 1
ATOM 1609 O O . GLU A 1 203 ? 6.304 27.483 30.701 1.00 41.63 203 GLU A O 1
ATOM 1615 N N . ASP A 1 204 ? 8.089 28.659 31.426 1.00 40.49 204 ASP A N 1
ATOM 1616 C CA . ASP A 1 204 ? 8.173 29.528 30.256 1.00 39.31 204 ASP A CA 1
ATOM 1617 C C . ASP A 1 204 ? 8.810 28.833 29.046 1.00 38.42 204 ASP A C 1
ATOM 1618 O O . ASP A 1 204 ? 9.215 27.672 29.128 1.00 38.21 204 ASP A O 1
ATOM 1623 N N . LEU A 1 205 ? 8.893 29.550 27.926 1.00 37.17 205 LEU A N 1
ATOM 1624 C CA . LEU A 1 205 ? 9.447 28.995 26.695 1.00 36.11 205 LEU A CA 1
ATOM 1625 C C . LEU A 1 205 ? 10.908 28.573 26.878 1.00 35.20 205 LEU A C 1
ATOM 1626 O O . LEU A 1 205 ? 11.308 27.492 26.452 1.00 35.02 205 LEU A O 1
ATOM 1631 N N . LEU A 1 206 ? 11.691 29.419 27.535 1.00 34.26 206 LEU A N 1
ATOM 1632 C CA . LEU A 1 206 ? 13.076 29.094 27.841 1.00 33.36 206 LEU A CA 1
ATOM 1633 C C . LEU A 1 206 ? 13.175 27.791 28.634 1.00 32.72 206 LEU A C 1
ATOM 1634 O O . LEU A 1 206 ? 14.080 26.996 28.406 1.00 32.47 206 LEU A O 1
ATOM 1639 N N . ALA A 1 207 ? 12.229 27.573 29.546 1.00 32.03 207 ALA A N 1
ATOM 1640 C CA . ALA A 1 207 ? 12.145 26.324 30.306 1.00 31.50 207 ALA A CA 1
ATOM 1641 C C . ALA A 1 207 ? 11.801 25.132 29.420 1.00 31.14 207 ALA A C 1
ATOM 1642 O O . ALA A 1 207 ? 12.362 24.054 29.589 1.00 30.96 207 ALA A O 1
ATOM 1644 N N . LEU A 1 208 ? 10.887 25.341 28.475 1.00 31.04 208 LEU A N 1
ATOM 1645 C CA . LEU A 1 208 ? 10.468 24.293 27.539 1.00 30.93 208 LEU A CA 1
ATOM 1646 C C . LEU A 1 208 ? 11.613 23.897 26.591 1.00 30.69 208 LEU A C 1
ATOM 1647 O O . LEU A 1 208 ? 11.711 22.747 26.159 1.00 30.51 208 LEU A O 1
ATOM 1652 N N . MET A 1 209 ? 12.479 24.857 26.284 1.00 30.36 209 MET A N 1
ATOM 1653 C CA . MET A 1 209 ? 13.652 24.591 25.464 1.00 30.50 209 MET A CA 1
ATOM 1654 C C . MET A 1 209 ? 14.722 23.837 26.243 1.00 29.56 209 MET A C 1
ATOM 1655 O O . MET A 1 209 ? 15.401 22.965 25.697 1.00 29.67 209 MET A O 1
ATOM 1660 N N . LEU A 1 210 ? 14.880 24.193 27.514 1.00 28.64 210 LEU A N 1
ATOM 1661 C CA . LEU A 1 210 ? 15.862 23.554 28.374 1.00 27.91 210 LEU A CA 1
ATOM 1662 C C . LEU A 1 210 ? 15.506 22.080 28.541 1.00 27.30 210 LEU A C 1
ATOM 1663 O O . LEU A 1 210 ? 16.385 21.223 28.535 1.00 27.11 210 LEU A O 1
ATOM 1668 N N . ASP A 1 211 ? 14.206 21.805 28.660 1.00 26.85 211 ASP A N 1
ATOM 1669 C CA . ASP A 1 211 ? 13.673 20.446 28.729 1.00 26.57 211 ASP A CA 1
ATOM 1670 C C . ASP A 1 211 ? 13.930 19.677 27.438 1.00 26.33 211 ASP A C 1
ATOM 1671 O O . ASP A 1 211 ? 14.316 18.510 27.475 1.00 26.35 211 ASP A O 1
ATOM 1676 N N . ALA A 1 212 ? 13.722 20.340 26.306 1.00 26.28 212 ALA A N 1
ATOM 1677 C CA . ALA A 1 212 ? 13.967 19.739 25.000 1.00 26.28 212 ALA A CA 1
ATOM 1678 C C . ALA A 1 212 ? 15.434 19.359 24.875 1.00 26.40 212 ALA A C 1
ATOM 1679 O O . ALA A 1 212 ? 15.756 18.288 24.350 1.00 26.50 212 ALA A O 1
ATOM 1681 N N . HIS A 1 213 ? 16.311 20.224 25.390 1.00 26.48 213 HIS A N 1
ATOM 1682 C CA . HIS A 1 213 ? 17.753 19.946 25.460 1.00 26.63 213 HIS A CA 1
ATOM 1683 C C . HIS A 1 213 ? 18.061 18.677 26.269 1.00 26.62 213 HIS A C 1
ATOM 1684 O O . HIS A 1 213 ? 18.944 17.902 25.883 1.00 26.53 213 HIS A O 1
ATOM 1691 N N . ASP A 1 214 ? 17.333 18.476 27.374 1.00 26.43 214 ASP A N 1
ATOM 1692 C CA . ASP A 1 214 ? 17.499 17.291 28.233 1.00 26.47 214 ASP A CA 1
ATOM 1693 C C . ASP A 1 214 ? 17.057 16.007 27.535 1.00 26.42 214 ASP A C 1
ATOM 1694 O O . ASP A 1 214 ? 17.622 14.941 27.779 1.00 26.50 214 ASP A O 1
ATOM 1699 N N . ARG A 1 215 ? 16.053 16.117 26.667 1.00 26.31 215 ARG A N 1
ATOM 1700 C CA . ARG A 1 215 ? 15.592 14.982 25.874 1.00 26.46 215 ARG A CA 1
ATOM 1701 C C . ARG A 1 215 ? 16.368 14.885 24.550 1.00 26.60 215 ARG A C 1
ATOM 1702 O O . ARG A 1 215 ? 16.028 14.087 23.662 1.00 26.51 215 ARG A O 1
ATOM 1710 N N . GLY A 1 216 ? 17.416 15.706 24.442 1.00 26.54 216 GLY A N 1
ATOM 1711 C CA . GLY A 1 216 ? 18.373 15.654 23.343 1.00 26.35 216 GLY A CA 1
ATOM 1712 C C . GLY A 1 216 ? 17.852 16.180 22.020 1.00 26.37 216 GLY A C 1
ATOM 1713 O O . GLY A 1 216 ? 18.437 15.904 20.978 1.00 26.46 216 GLY A O 1
ATOM 1714 N N . LEU A 1 217 ? 16.764 16.946 22.059 1.00 26.28 217 LEU A N 1
ATOM 1715 C CA . LEU A 1 217 ? 16.122 17.445 20.844 1.00 26.09 217 LEU A CA 1
ATOM 1716 C C . LEU A 1 217 ? 16.694 18.771 20.380 1.00 26.13 217 LEU A C 1
ATOM 1717 O O . LEU A 1 217 ? 16.347 19.258 19.304 1.00 26.17 217 LEU A O 1
ATOM 1722 N N . MET A 1 218 ? 17.587 19.340 21.183 1.00 26.14 218 MET A N 1
ATOM 1723 C CA . MET A 1 218 ? 18.059 20.708 20.973 1.00 26.21 218 MET A CA 1
ATOM 1724 C C . MET A 1 218 ? 19.367 20.926 21.727 1.00 25.55 218 MET A C 1
ATOM 1725 O O . MET A 1 218 ? 19.455 20.624 22.927 1.00 25.95 218 MET A O 1
ATOM 1730 N N . SER A 1 219 ? 20.382 21.438 21.038 1.00 24.40 219 SER A N 1
ATOM 1731 C CA . SER A 1 219 ? 21.668 21.705 21.681 1.00 23.25 219 SER A CA 1
ATOM 1732 C C . SER A 1 219 ? 21.663 23.050 22.409 1.00 22.93 219 SER A C 1
ATOM 1733 O O . SER A 1 219 ? 20.815 23.914 22.153 1.00 22.86 219 SER A O 1
ATOM 1736 N N . ARG A 1 220 ? 22.619 23.216 23.317 1.00 22.30 220 ARG A N 1
ATOM 1737 C CA . ARG A 1 220 ? 22.843 24.486 23.996 1.00 21.71 220 ARG A CA 1
ATOM 1738 C C . ARG A 1 220 ? 22.928 25.634 22.983 1.00 21.15 220 ARG A C 1
ATOM 1739 O O . ARG A 1 220 ? 22.252 26.657 23.141 1.00 21.45 220 ARG A O 1
ATOM 1747 N N . ASN A 1 221 ? 23.742 25.459 21.941 1.00 20.20 221 ASN A N 1
ATOM 1748 C CA . ASN A 1 221 ? 23.836 26.455 20.872 1.00 19.30 221 ASN A CA 1
ATOM 1749 C C . ASN A 1 221 ? 22.492 26.726 20.200 1.00 18.84 221 ASN A C 1
ATOM 1750 O O . ASN A 1 221 ? 22.185 27.872 19.886 1.00 19.03 221 ASN A O 1
ATOM 1755 N N . GLU A 1 222 ? 21.690 25.682 19.990 1.00 18.30 222 GLU A N 1
ATOM 1756 C CA . GLU A 1 222 ? 20.370 25.860 19.366 1.00 17.76 222 GLU A CA 1
ATOM 1757 C C . GLU A 1 222 ? 19.405 26.646 20.240 1.00 17.70 222 GLU A C 1
ATOM 1758 O O . GLU A 1 222 ? 18.625 27.436 19.734 1.00 17.78 222 GLU A O 1
ATOM 1764 N N . ILE A 1 223 ? 19.469 26.442 21.551 1.00 17.75 223 ILE A N 1
ATOM 1765 C CA . ILE A 1 223 ? 18.692 27.255 22.480 1.00 17.43 223 ILE A CA 1
ATOM 1766 C C . ILE A 1 223 ? 19.089 28.716 22.326 1.00 17.04 223 ILE A C 1
ATOM 1767 O O . ILE A 1 223 ? 18.245 29.558 22.033 1.00 17.81 223 ILE A O 1
ATOM 1772 N N . VAL A 1 224 ? 20.379 29.006 22.480 1.00 16.30 224 VAL A N 1
ATOM 1773 C CA . VAL A 1 224 ? 20.900 30.364 22.329 1.00 15.10 224 VAL A CA 1
ATOM 1774 C C . VAL A 1 224 ? 20.510 30.980 20.978 1.00 14.92 224 VAL A C 1
ATOM 1775 O O . VAL A 1 224 ? 20.136 32.153 20.912 1.00 14.84 224 VAL A O 1
ATOM 1779 N N . SER A 1 225 ? 20.597 30.193 19.907 1.00 14.64 225 SER A N 1
ATOM 1780 C CA . SER A 1 225 ? 20.329 30.710 18.574 1.00 14.58 225 SER A CA 1
ATOM 1781 C C . SER A 1 225 ? 18.833 30.932 18.374 1.00 14.77 225 SER A C 1
ATOM 1782 O O . SER A 1 225 ? 18.419 31.891 17.723 1.00 14.48 225 SER A O 1
ATOM 1785 N N . THR A 1 226 ? 18.024 30.066 18.971 1.00 15.10 226 THR A N 1
ATOM 1786 C CA . THR A 1 226 ? 16.578 30.254 18.955 1.00 15.63 226 THR A CA 1
ATOM 1787 C C . THR A 1 226 ? 16.188 31.504 19.740 1.00 16.36 226 THR A C 1
ATOM 1788 O O . THR A 1 226 ? 15.304 32.250 19.317 1.00 16.95 226 THR A O 1
ATOM 1792 N N . VAL A 1 227 ? 16.847 31.735 20.875 1.00 16.69 227 VAL A N 1
ATOM 1793 C CA . VAL A 1 227 ? 16.569 32.924 21.670 1.00 16.96 227 VAL A CA 1
ATOM 1794 C C . VAL A 1 227 ? 16.860 34.157 20.840 1.00 17.46 227 VAL A C 1
ATOM 1795 O O . VAL A 1 227 ? 15.993 35.008 20.682 1.00 18.20 227 VAL A O 1
ATOM 1799 N N . VAL A 1 228 ? 18.074 34.226 20.301 1.00 17.85 228 VAL A N 1
ATOM 1800 C CA . VAL A 1 228 ? 18.499 35.273 19.366 1.00 18.17 228 VAL A CA 1
ATOM 1801 C C . VAL A 1 228 ? 17.532 35.464 18.192 1.00 18.60 228 VAL A C 1
ATOM 1802 O O . VAL A 1 228 ? 17.191 36.596 17.847 1.00 18.80 228 VAL A O 1
ATOM 1806 N N . THR A 1 229 ? 17.103 34.356 17.586 1.00 19.31 229 THR A N 1
ATOM 1807 C CA . THR A 1 229 ? 16.127 34.367 16.485 1.00 19.73 229 THR A CA 1
ATOM 1808 C C . THR A 1 229 ? 14.850 35.095 16.883 1.00 19.98 229 THR A C 1
ATOM 1809 O O . THR A 1 229 ? 14.406 36.009 16.178 1.00 19.77 229 THR A O 1
ATOM 1813 N N . PHE A 1 230 ? 14.265 34.681 18.007 1.00 20.19 230 PHE A N 1
ATOM 1814 C CA . PHE A 1 230 ? 12.975 35.209 18.406 1.00 20.85 230 PHE A CA 1
ATOM 1815 C C . PHE A 1 230 ? 13.088 36.684 18.731 1.00 21.50 230 PHE A C 1
ATOM 1816 O O . PHE A 1 230 ? 12.260 37.469 18.290 1.00 21.59 230 PHE A O 1
ATOM 1824 N N . ILE A 1 231 ? 14.114 37.060 19.492 1.00 22.39 231 ILE A N 1
ATOM 1825 C CA . ILE A 1 231 ? 14.247 38.444 19.935 1.00 23.38 231 ILE A CA 1
ATOM 1826 C C . ILE A 1 231 ? 14.454 39.376 18.751 1.00 24.01 231 ILE A C 1
ATOM 1827 O O . ILE A 1 231 ? 13.786 40.412 18.642 1.00 24.67 231 ILE A O 1
ATOM 1832 N N . PHE A 1 232 ? 15.351 38.997 17.852 1.00 24.32 232 PHE A N 1
ATOM 1833 C CA . PHE A 1 232 ? 15.635 39.838 16.712 1.00 24.81 232 PHE A CA 1
ATOM 1834 C C . PHE A 1 232 ? 14.444 39.946 15.765 1.00 24.99 232 PHE A C 1
ATOM 1835 O O . PHE A 1 232 ? 13.954 41.054 15.528 1.00 25.76 232 PHE A O 1
ATOM 1843 N N . THR A 1 233 ? 13.990 38.812 15.223 1.00 24.85 233 THR A N 1
ATOM 1844 C CA . THR A 1 233 ? 12.853 38.792 14.290 1.00 24.40 233 THR A CA 1
ATOM 1845 C C . THR A 1 233 ? 11.538 39.174 14.982 1.00 24.07 233 THR A C 1
ATOM 1846 O O . THR A 1 233 ? 10.672 39.805 14.391 1.00 24.38 233 THR A O 1
ATOM 1850 N N . GLY A 1 234 ? 11.389 38.797 16.240 1.00 23.31 234 GLY A N 1
ATOM 1851 C CA . GLY A 1 234 ? 10.179 39.132 16.969 1.00 22.47 234 GLY A CA 1
ATOM 1852 C C . GLY A 1 234 ? 9.982 40.622 17.180 1.00 21.93 234 GLY A C 1
ATOM 1853 O O . GLY A 1 234 ? 8.853 41.096 17.212 1.00 21.88 234 GLY A O 1
ATOM 1854 N N . HIS A 1 235 ? 11.063 41.382 17.313 1.00 21.45 235 HIS A N 1
ATOM 1855 C CA . HIS A 1 235 ? 10.892 42.755 17.784 1.00 21.03 235 HIS A CA 1
ATOM 1856 C C . HIS A 1 235 ? 10.892 43.810 16.681 1.00 20.60 235 HIS A C 1
ATOM 1857 O O . HIS A 1 235 ? 10.084 44.734 16.697 1.00 20.75 235 HIS A O 1
ATOM 1864 N N . GLU A 1 236 ? 11.760 43.634 15.706 1.00 20.25 236 GLU A N 1
ATOM 1865 C CA . GLU A 1 236 ? 11.860 44.542 14.586 1.00 20.32 236 GLU A CA 1
ATOM 1866 C C . GLU A 1 236 ? 10.624 44.496 13.693 1.00 19.99 236 GLU A C 1
ATOM 1867 O O . GLU A 1 236 ? 10.218 45.511 13.129 1.00 20.54 236 GLU A O 1
ATOM 1873 N N . THR A 1 237 ? 10.042 43.313 13.550 1.00 19.40 237 THR A N 1
ATOM 1874 C CA . THR A 1 237 ? 8.915 43.118 12.656 1.00 19.09 237 THR A CA 1
ATOM 1875 C C . THR A 1 237 ? 7.671 43.748 13.253 1.00 19.06 237 THR A C 1
ATOM 1876 O O . THR A 1 237 ? 6.937 44.473 12.579 1.00 18.64 237 THR A O 1
ATOM 1880 N N . VAL A 1 238 ? 7.446 43.459 14.530 1.00 19.69 238 VAL A N 1
ATOM 1881 C CA . VAL A 1 238 ? 6.278 43.957 15.246 1.00 20.18 238 VAL A CA 1
ATOM 1882 C C . VAL A 1 238 ? 6.402 45.473 15.420 1.00 20.57 238 VAL A C 1
ATOM 1883 O O . VAL A 1 238 ? 5.467 46.221 15.102 1.00 20.98 238 VAL A O 1
ATOM 1887 N N . ALA A 1 239 ? 7.567 45.921 15.882 1.00 20.73 239 ALA A N 1
ATOM 1888 C CA . ALA A 1 239 ? 7.798 47.340 16.100 1.00 21.30 239 ALA A CA 1
ATOM 1889 C C . ALA A 1 239 ? 7.548 48.132 14.816 1.00 21.97 239 ALA A C 1
ATOM 1890 O O . ALA A 1 239 ? 6.819 49.126 14.821 1.00 21.93 239 ALA A O 1
ATOM 1892 N N . SER A 1 240 ? 8.128 47.680 13.711 1.00 22.91 240 SER A N 1
ATOM 1893 C CA . SER A 1 240 ? 7.917 48.367 12.444 1.00 24.50 240 SER A CA 1
ATOM 1894 C C . SER A 1 240 ? 6.460 48.314 11.985 1.00 26.07 240 SER A C 1
ATOM 1895 O O . SER A 1 240 ? 5.953 49.264 11.398 1.00 26.16 240 SER A O 1
ATOM 1898 N N . GLN A 1 241 ? 5.778 47.216 12.283 1.00 28.49 241 GLN A N 1
ATOM 1899 C CA . GLN A 1 241 ? 4.380 47.086 11.906 1.00 30.93 241 GLN A CA 1
ATOM 1900 C C . GLN A 1 241 ? 3.470 48.017 12.721 1.00 32.18 241 GLN A C 1
ATOM 1901 O O . GLN A 1 241 ? 2.521 48.608 12.165 1.00 32.64 241 GLN A O 1
ATOM 1907 N N . VAL A 1 242 ? 3.760 48.167 14.019 1.00 32.87 242 VAL A N 1
ATOM 1908 C CA . VAL A 1 242 ? 3.033 49.142 14.841 1.00 33.69 242 VAL A CA 1
ATOM 1909 C C . VAL A 1 242 ? 3.150 50.537 14.235 1.00 34.29 242 VAL A C 1
ATOM 1910 O O . VAL A 1 242 ? 2.139 51.234 14.091 1.00 34.71 242 VAL A O 1
ATOM 1914 N N . GLY A 1 243 ? 4.368 50.932 13.863 1.00 34.64 243 GLY A N 1
ATOM 1915 C CA . GLY A 1 243 ? 4.591 52.213 13.188 1.00 35.36 243 GLY A CA 1
ATOM 1916 C C . GLY A 1 243 ? 3.827 52.347 11.875 1.00 36.13 243 GLY A C 1
ATOM 1917 O O . GLY A 1 243 ? 3.160 53.355 11.645 1.00 36.41 243 GLY A O 1
ATOM 1918 N N . ASN A 1 244 ? 3.924 51.337 11.010 1.00 36.66 244 ASN A N 1
ATOM 1919 C CA . ASN A 1 244 ? 3.228 51.349 9.723 1.00 37.35 244 ASN A CA 1
ATOM 1920 C C . ASN A 1 244 ? 1.715 51.408 9.913 1.00 37.70 244 ASN A C 1
ATOM 1921 O O . ASN A 1 244 ? 1.018 52.143 9.195 1.00 37.95 244 ASN A O 1
ATOM 1926 N N . ALA A 1 245 ? 1.217 50.645 10.887 1.00 37.93 245 ALA A N 1
ATOM 1927 C CA . ALA A 1 245 ? -0.211 50.618 11.196 1.00 38.25 245 ALA A CA 1
ATOM 1928 C C . ALA A 1 245 ? -0.698 52.020 11.555 1.00 38.75 245 ALA A C 1
ATOM 1929 O O . ALA A 1 245 ? -1.663 52.512 10.962 1.00 39.49 245 ALA A O 1
ATOM 1931 N N . VAL A 1 246 ? -0.012 52.677 12.491 1.00 38.80 246 VAL A N 1
ATOM 1932 C CA . VAL A 1 246 ? -0.396 54.025 12.893 1.00 38.89 246 VAL A CA 1
ATOM 1933 C C . VAL A 1 246 ? -0.313 54.988 11.717 1.00 39.34 246 VAL A C 1
ATOM 1934 O O . VAL A 1 246 ? -1.219 55.801 11.524 1.00 39.85 246 VAL A O 1
ATOM 1938 N N . LEU A 1 247 ? 0.743 54.882 10.914 1.00 39.56 247 LEU A N 1
ATOM 1939 C CA . LEU A 1 247 ? 0.842 55.707 9.710 1.00 39.65 247 LEU A CA 1
ATOM 1940 C C . LEU A 1 247 ? -0.348 55.481 8.787 1.00 39.85 247 LEU A C 1
ATOM 1941 O O . LEU A 1 247 ? -0.955 56.437 8.322 1.00 40.17 247 LEU A O 1
ATOM 1946 N N . SER A 1 248 ? -0.678 54.217 8.529 1.00 40.00 248 SER A N 1
ATOM 1947 C CA . SER A 1 248 ? -1.799 53.881 7.651 1.00 39.90 248 SER A CA 1
ATOM 1948 C C . SER A 1 248 ? -3.113 54.521 8.099 1.00 39.88 248 SER A C 1
ATOM 1949 O O . SER A 1 248 ? -3.902 54.972 7.268 1.00 39.66 248 SER A O 1
ATOM 1952 N N . LEU A 1 249 ? -3.333 54.570 9.412 1.00 39.70 249 LEU A N 1
ATOM 1953 C CA . LEU A 1 249 ? -4.552 55.158 9.955 1.00 39.85 249 LEU A CA 1
ATOM 1954 C C . LEU A 1 249 ? -4.522 56.689 9.951 1.00 39.86 249 LEU A C 1
ATOM 1955 O O . LEU A 1 249 ? -5.535 57.323 9.654 1.00 39.82 249 LEU A O 1
ATOM 1960 N N . LEU A 1 250 ? -3.369 57.276 10.268 1.00 39.80 250 LEU A N 1
ATOM 1961 C CA . LEU A 1 250 ? -3.204 58.727 10.197 1.00 39.93 250 LEU A CA 1
ATOM 1962 C C . LEU A 1 250 ? -3.331 59.252 8.763 1.00 40.21 250 LEU A C 1
ATOM 1963 O O . LEU A 1 250 ? -3.915 60.322 8.537 1.00 40.17 250 LEU A O 1
ATOM 1968 N N . ALA A 1 251 ? -2.795 58.489 7.808 1.00 40.41 251 ALA A N 1
ATOM 1969 C CA . ALA A 1 251 ? -2.858 58.835 6.387 1.00 40.57 251 ALA A CA 1
ATOM 1970 C C . ALA A 1 251 ? -4.291 58.793 5.855 1.00 40.74 251 ALA A C 1
ATOM 1971 O O . ALA A 1 251 ? -4.627 59.495 4.905 1.00 40.62 251 ALA A O 1
ATOM 1973 N N . HIS A 1 252 ? -5.126 57.967 6.480 1.00 41.15 252 HIS A N 1
ATOM 1974 C CA . HIS A 1 252 ? -6.517 57.804 6.079 1.00 41.45 252 HIS A CA 1
ATOM 1975 C C . HIS A 1 252 ? -7.442 58.217 7.237 1.00 41.85 252 HIS A C 1
ATOM 1976 O O . HIS A 1 252 ? -7.954 57.358 7.957 1.00 41.75 252 HIS A O 1
ATOM 1983 N N . PRO A 1 253 ? -7.673 59.542 7.407 1.00 42.36 253 PRO A N 1
ATOM 1984 C CA . PRO A 1 253 ? -8.368 60.090 8.580 1.00 42.76 253 PRO A CA 1
ATOM 1985 C C . PRO A 1 253 ? -9.785 59.549 8.760 1.00 43.28 253 PRO A C 1
ATOM 1986 O O . PRO A 1 253 ? -10.249 59.408 9.893 1.00 43.38 253 PRO A O 1
ATOM 1990 N N . ASP A 1 254 ? -10.457 59.261 7.646 1.00 43.93 254 ASP A N 1
ATOM 1991 C CA . ASP A 1 254 ? -11.815 58.714 7.651 1.00 44.42 254 ASP A CA 1
ATOM 1992 C C . ASP A 1 254 ? -11.884 57.285 8.185 1.00 44.81 254 ASP A C 1
ATOM 1993 O O . ASP A 1 254 ? -12.866 56.898 8.829 1.00 44.78 254 ASP A O 1
ATOM 1998 N N . GLN A 1 255 ? -10.838 56.510 7.908 1.00 45.23 255 GLN A N 1
ATOM 1999 C CA . GLN A 1 255 ? -10.739 55.138 8.375 1.00 45.56 255 GLN A CA 1
ATOM 2000 C C . GLN A 1 255 ? -10.520 55.136 9.880 1.00 45.86 255 GLN A C 1
ATOM 2001 O O . GLN A 1 255 ? -11.090 54.315 10.601 1.00 45.97 255 GLN A O 1
ATOM 2007 N N . LEU A 1 256 ? -9.694 56.070 10.342 1.00 46.02 256 LEU A N 1
ATOM 2008 C CA . LEU A 1 256 ? -9.446 56.250 11.759 1.00 46.45 256 LEU A CA 1
ATOM 2009 C C . LEU A 1 256 ? -10.755 56.565 12.496 1.00 46.71 256 LEU A C 1
ATOM 2010 O O . LEU A 1 256 ? -11.093 55.908 13.485 1.00 46.80 256 LEU A O 1
ATOM 2015 N N . ASP A 1 257 ? -11.494 57.553 11.994 1.00 46.94 257 ASP A N 1
ATOM 2016 C CA . ASP A 1 257 ? -12.800 57.906 12.544 1.00 47.19 257 ASP A CA 1
ATOM 2017 C C . ASP A 1 257 ? -13.757 56.725 12.623 1.00 47.19 257 ASP A C 1
ATOM 2018 O O . ASP A 1 257 ? -14.431 56.547 13.636 1.00 47.09 257 ASP A O 1
ATOM 2023 N N . LEU A 1 258 ? -13.802 55.920 11.562 1.00 47.32 258 LEU A N 1
ATOM 2024 C CA . LEU A 1 258 ? -14.647 54.728 11.534 1.00 47.63 258 LEU A CA 1
ATOM 2025 C C . LEU A 1 258 ? -14.327 53.774 12.690 1.00 47.83 258 LEU A C 1
ATOM 2026 O O . LEU A 1 258 ? -15.232 53.374 13.421 1.00 47.70 258 LEU A O 1
ATOM 2031 N N . LEU A 1 259 ? -13.044 53.438 12.851 1.00 48.03 259 LEU A N 1
ATOM 2032 C CA . LEU A 1 259 ? -12.568 52.582 13.944 1.00 48.41 259 LEU A CA 1
ATOM 2033 C C . LEU A 1 259 ? -12.876 53.162 15.326 1.00 48.80 259 LEU A C 1
ATOM 2034 O O . LEU A 1 259 ? -13.337 52.453 16.226 1.00 48.91 259 LEU A O 1
ATOM 2039 N N . ARG A 1 260 ? -12.588 54.450 15.484 1.00 49.07 260 ARG A N 1
ATOM 2040 C CA . ARG A 1 260 ? -12.897 55.196 16.696 1.00 49.35 260 ARG A CA 1
ATOM 2041 C C . ARG A 1 260 ? -14.398 55.100 17.037 1.00 49.05 260 ARG A C 1
ATOM 2042 O O . ARG A 1 260 ? -14.760 54.766 18.167 1.00 48.94 260 ARG A O 1
ATOM 2050 N N . ARG A 1 261 ? -15.258 55.363 16.052 1.00 48.71 261 ARG A N 1
ATOM 2051 C CA . ARG A 1 261 ? -16.711 55.274 16.236 1.00 48.43 261 ARG A CA 1
ATOM 2052 C C . ARG A 1 261 ? -17.202 53.829 16.362 1.00 48.27 261 ARG A C 1
ATOM 2053 O O . ARG A 1 261 ? -18.182 53.566 17.059 1.00 48.36 261 ARG A O 1
ATOM 2061 N N . ARG A 1 262 ? -16.517 52.908 15.686 1.00 48.15 262 ARG A N 1
ATOM 2062 C CA A ARG A 1 262 ? -16.890 51.497 15.701 0.50 48.03 262 ARG A CA 1
ATOM 2063 C CA B ARG A 1 262 ? -16.882 51.491 15.681 0.50 47.99 262 ARG A CA 1
ATOM 2064 C C . ARG A 1 262 ? -15.720 50.644 16.215 1.00 47.99 262 ARG A C 1
ATOM 2065 O O . ARG A 1 262 ? -14.946 50.080 15.428 1.00 48.15 262 ARG A O 1
ATOM 2080 N N . PRO A 1 263 ? -15.575 50.550 17.561 1.00 47.88 263 PRO A N 1
ATOM 2081 C CA . PRO A 1 263 ? -14.422 49.821 18.136 1.00 47.64 263 PRO A CA 1
ATOM 2082 C C . PRO A 1 263 ? -14.390 48.309 17.837 1.00 47.41 263 PRO A C 1
ATOM 2083 O O . PRO A 1 263 ? -13.367 47.653 18.070 1.00 47.51 263 PRO A O 1
ATOM 2087 N N . ASP A 1 264 ? -15.500 47.779 17.323 1.00 47.08 264 ASP A N 1
ATOM 2088 C CA A ASP A 1 264 ? -15.622 46.360 16.993 0.50 46.81 264 ASP A CA 1
ATOM 2089 C CA B ASP A 1 264 ? -15.616 46.360 16.992 0.50 46.77 264 ASP A CA 1
ATOM 2090 C C . ASP A 1 264 ? -14.775 45.991 15.773 1.00 46.55 264 ASP A C 1
ATOM 2091 O O . ASP A 1 264 ? -14.483 44.816 15.541 1.00 46.38 264 ASP A O 1
ATOM 2100 N N . LEU A 1 265 ? -14.382 47.004 15.002 1.00 46.24 265 LEU A N 1
ATOM 2101 C CA . LEU A 1 265 ? -13.612 46.814 13.767 1.00 45.66 265 LEU A CA 1
ATOM 2102 C C . LEU A 1 265 ? -12.102 46.653 13.975 1.00 45.28 265 LEU A C 1
ATOM 2103 O O . LEU A 1 265 ? -11.354 46.498 13.000 1.00 45.37 265 LEU A O 1
ATOM 2108 N N . LEU A 1 266 ? -11.667 46.684 15.233 1.00 44.48 266 LEU A N 1
ATOM 2109 C CA . LEU A 1 266 ? -10.247 46.603 15.587 1.00 44.02 266 LEU A CA 1
ATOM 2110 C C . LEU A 1 266 ? -9.506 45.414 14.967 1.00 43.85 266 LEU A C 1
ATOM 2111 O O . LEU A 1 266 ? -8.430 45.588 14.387 1.00 44.09 266 LEU A O 1
ATOM 2116 N N . ALA A 1 267 ? -10.075 44.215 15.088 1.00 43.36 267 ALA A N 1
ATOM 2117 C CA . ALA A 1 267 ? -9.428 43.007 14.573 1.00 42.74 267 ALA A CA 1
ATOM 2118 C C . ALA A 1 267 ? -9.069 43.140 13.088 1.00 42.28 267 ALA A C 1
ATOM 2119 O O . ALA A 1 267 ? -7.925 42.887 12.689 1.00 42.36 267 ALA A O 1
ATOM 2121 N N . GLN A 1 268 ? -10.038 43.561 12.282 1.00 41.71 268 GLN A N 1
ATOM 2122 C CA . GLN A 1 268 ? -9.837 43.634 10.837 1.00 41.28 268 GLN A CA 1
ATOM 2123 C C . GLN A 1 268 ? -9.135 44.906 10.369 1.00 40.36 268 GLN A C 1
ATOM 2124 O O . GLN A 1 268 ? -8.567 44.936 9.270 1.00 40.05 268 GLN A O 1
ATOM 2130 N N . ALA A 1 269 ? -9.162 45.943 11.204 1.00 39.52 269 ALA A N 1
ATOM 2131 C CA . ALA A 1 269 ? -8.378 47.144 10.943 1.00 38.83 269 ALA A CA 1
ATOM 2132 C C . ALA A 1 269 ? -6.907 46.755 10.989 1.00 38.47 269 ALA A C 1
ATOM 2133 O O . ALA A 1 269 ? -6.121 47.139 10.123 1.00 38.45 269 ALA A O 1
ATOM 2135 N N . VAL A 1 270 ? -6.556 45.958 11.992 1.00 37.93 270 VAL A N 1
ATOM 2136 C CA . VAL A 1 270 ? -5.219 45.410 12.112 1.00 37.43 270 VAL A CA 1
ATOM 2137 C C . VAL A 1 270 ? -4.885 44.511 10.910 1.00 37.44 270 VAL A C 1
ATOM 2138 O O . VAL A 1 270 ? -3.808 44.652 10.309 1.00 37.84 270 VAL A O 1
ATOM 2142 N N . GLU A 1 271 ? -5.797 43.612 10.540 1.00 36.92 271 GLU A N 1
ATOM 2143 C CA . GLU A 1 271 ? -5.571 42.757 9.364 1.00 36.73 271 GLU A CA 1
ATOM 2144 C C . GLU A 1 271 ? -5.220 43.603 8.148 1.00 36.29 271 GLU A C 1
ATOM 2145 O O . GLU A 1 271 ? -4.264 43.310 7.430 1.00 36.28 271 GLU A O 1
ATOM 2151 N N . GLU A 1 272 ? -5.981 44.677 7.956 1.00 35.81 272 GLU A N 1
ATOM 2152 C CA . GLU A 1 272 ? -5.776 45.592 6.844 1.00 35.08 272 GLU A CA 1
ATOM 2153 C C . GLU A 1 272 ? -4.434 46.305 6.905 1.00 34.82 272 GLU A C 1
ATOM 2154 O O . GLU A 1 272 ? -3.794 46.500 5.873 1.00 35.32 272 GLU A O 1
ATOM 2160 N N . CYS A 1 273 ? -4.005 46.692 8.100 1.00 34.12 273 CYS A N 1
ATOM 2161 C CA . CYS A 1 273 ? -2.676 47.277 8.272 1.00 33.69 273 CYS A CA 1
ATOM 2162 C C . CYS A 1 273 ? -1.587 46.316 7.841 1.00 33.14 273 CYS A C 1
ATOM 2163 O O . CYS A 1 273 ? -0.654 46.714 7.156 1.00 33.26 273 CYS A O 1
ATOM 2166 N N . LEU A 1 274 ? -1.723 45.052 8.248 1.00 32.71 274 LEU A N 1
ATOM 2167 C CA . LEU A 1 274 ? -0.808 43.977 7.850 1.00 31.97 274 LEU A CA 1
ATOM 2168 C C . LEU A 1 274 ? -0.797 43.811 6.339 1.00 31.82 274 LEU A C 1
ATOM 2169 O O . LEU A 1 274 ? 0.267 43.735 5.721 1.00 32.15 274 LEU A O 1
ATOM 2174 N N . ARG A 1 275 ? -1.993 43.783 5.759 1.00 31.50 275 ARG A N 1
ATOM 2175 C CA . ARG A 1 275 ? -2.183 43.691 4.329 1.00 31.25 275 ARG A CA 1
ATOM 2176 C C . ARG A 1 275 ? -1.536 44.876 3.610 1.00 31.01 275 ARG A C 1
ATOM 2177 O O . ARG A 1 275 ? -0.656 44.698 2.772 1.00 31.10 275 ARG A O 1
ATOM 2185 N N . TYR A 1 276 ? -1.970 46.083 3.967 1.00 30.65 276 TYR A N 1
ATOM 2186 C CA . TYR A 1 276 ? -1.635 47.303 3.227 1.00 30.19 276 TYR A CA 1
ATOM 2187 C C . TYR A 1 276 ? -0.160 47.752 3.294 1.00 30.12 276 TYR A C 1
ATOM 2188 O O . TYR A 1 276 ? 0.383 48.245 2.298 1.00 29.53 276 TYR A O 1
ATOM 2197 N N . ASP A 1 277 ? 0.470 47.604 4.461 1.00 30.09 277 ASP A N 1
ATOM 2198 C CA . ASP A 1 277 ? 1.877 47.993 4.634 1.00 30.07 277 ASP A CA 1
ATOM 2199 C C . ASP A 1 277 ? 2.624 47.031 5.564 1.00 29.90 277 ASP A C 1
ATOM 2200 O O . ASP A 1 277 ? 2.928 47.378 6.701 1.00 29.99 277 ASP A O 1
ATOM 2205 N N . PRO A 1 278 ? 2.915 45.809 5.087 1.00 30.07 278 PRO A N 1
ATOM 2206 C CA . PRO A 1 278 ? 3.623 44.816 5.901 1.00 30.24 278 PRO A CA 1
ATOM 2207 C C . PRO A 1 278 ? 5.067 45.214 6.235 1.00 30.71 278 PRO A C 1
ATOM 2208 O O . PRO A 1 278 ? 5.779 45.762 5.386 1.00 30.54 278 PRO A O 1
ATOM 2212 N N . SER A 1 279 ? 5.488 44.940 7.467 1.00 30.95 279 SER A N 1
ATOM 2213 C CA . SER A 1 279 ? 6.858 45.230 7.888 1.00 31.48 279 SER A CA 1
ATOM 2214 C C . SER A 1 279 ? 7.852 44.270 7.249 1.00 31.66 279 SER A C 1
ATOM 2215 O O . SER A 1 279 ? 9.028 44.598 7.115 1.00 31.75 279 SER A O 1
ATOM 2218 N N . VAL A 1 280 ? 7.389 43.077 6.880 1.00 32.08 280 VAL A N 1
ATOM 2219 C CA . VAL A 1 280 ? 8.232 4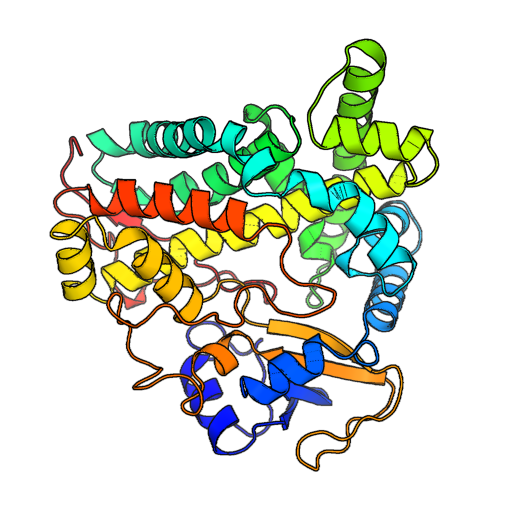2.146 6.138 1.00 32.42 280 VAL A CA 1
ATOM 2220 C C . VAL A 1 280 ? 7.750 42.122 4.697 1.00 33.24 280 VAL A C 1
ATOM 2221 O O . VAL A 1 280 ? 6.790 41.423 4.365 1.00 34.04 280 VAL A O 1
ATOM 2225 N N . GLN A 1 281 ? 8.422 42.904 3.855 1.00 33.70 281 GLN A N 1
ATOM 2226 C CA . GLN A 1 281 ? 8.052 43.075 2.444 1.00 33.78 281 GLN A CA 1
ATOM 2227 C C . GLN A 1 281 ? 8.370 41.843 1.587 1.00 33.78 281 GLN A C 1
ATOM 2228 O O . GLN A 1 281 ? 7.722 41.606 0.557 1.00 33.94 281 GLN A O 1
ATOM 2234 N N . SER A 1 282 ? 9.369 41.071 2.012 1.00 33.70 282 SER A N 1
ATOM 2235 C CA . SER A 1 282 ? 9.915 39.985 1.183 1.00 33.30 282 SER A CA 1
ATOM 2236 C C . SER A 1 282 ? 10.733 38.971 1.980 1.00 32.74 282 SER A C 1
ATOM 2237 O O . SER A 1 282 ? 11.200 39.260 3.066 1.00 32.30 282 SER A O 1
ATOM 2240 N N . ASN A 1 283 ? 10.889 37.781 1.406 1.00 32.83 283 ASN A N 1
ATOM 2241 C CA . ASN A 1 283 ? 11.704 36.696 1.958 1.00 32.31 283 ASN A CA 1
ATOM 2242 C C . ASN A 1 283 ? 12.572 36.078 0.869 1.00 31.35 283 ASN A C 1
ATOM 2243 O O . ASN A 1 283 ? 12.141 35.934 -0.278 1.00 31.03 283 ASN A O 1
ATOM 2248 N N . THR A 1 284 ? 13.771 35.660 1.244 1.00 30.54 284 THR A N 1
ATOM 2249 C CA . THR A 1 284 ? 14.733 35.139 0.285 1.00 30.10 284 THR A CA 1
ATOM 2250 C C . THR A 1 284 ? 14.874 33.604 0.336 1.00 29.47 284 THR A C 1
ATOM 2251 O O . THR A 1 284 ? 14.747 33.002 1.399 1.00 29.25 284 THR A O 1
ATOM 2255 N N . ARG A 1 285 ? 15.105 32.989 -0.827 1.00 28.48 285 ARG A N 1
ATOM 2256 C CA . ARG A 1 285 ? 15.339 31.549 -0.940 1.00 27.62 285 ARG A CA 1
ATOM 2257 C C . ARG A 1 285 ? 16.421 31.366 -1.983 1.00 27.28 285 ARG A C 1
ATOM 2258 O O . ARG A 1 285 ? 16.677 32.288 -2.751 1.00 27.45 285 ARG A O 1
ATOM 2266 N N . GLN A 1 286 ? 17.036 30.179 -2.023 1.00 26.50 286 GLN A N 1
ATOM 2267 C CA . GLN A 1 286 ? 17.997 29.830 -3.052 1.00 25.90 286 GLN A CA 1
ATOM 2268 C C . GLN A 1 286 ? 17.738 28.414 -3.536 1.00 26.11 286 GLN A C 1
ATOM 2269 O O . GLN A 1 286 ? 17.753 27.465 -2.743 1.00 27.03 286 GLN A O 1
ATOM 2275 N N . LEU A 1 287 ? 17.530 28.273 -4.843 1.00 25.49 287 LEU A N 1
ATOM 2276 C CA . LEU A 1 287 ? 17.041 27.022 -5.417 1.00 25.06 287 LEU A CA 1
ATOM 2277 C C . LEU A 1 287 ? 18.031 25.862 -5.311 1.00 24.88 287 LEU A C 1
ATOM 2278 O O . LEU A 1 287 ? 19.227 26.039 -5.541 1.00 25.86 287 LEU A O 1
ATOM 2283 N N . ASP A 1 288 ? 17.527 24.681 -4.966 1.00 24.27 288 ASP A N 1
ATOM 2284 C CA . ASP A 1 288 ? 18.340 23.461 -4.923 1.00 23.60 288 ASP A CA 1
ATOM 2285 C C . ASP A 1 288 ? 18.337 22.685 -6.251 1.00 23.15 288 ASP A C 1
ATOM 2286 O O . ASP A 1 288 ? 19.094 21.712 -6.411 1.00 23.12 288 ASP A O 1
ATOM 2291 N N . VAL A 1 289 ? 17.475 23.101 -7.182 1.00 22.51 289 VAL A N 1
ATOM 2292 C CA . VAL A 1 289 ? 17.286 22.444 -8.488 1.00 21.98 289 VAL A CA 1
ATOM 2293 C C . VAL A 1 289 ? 16.535 23.419 -9.411 1.00 22.25 289 VAL A C 1
ATOM 2294 O O . VAL A 1 289 ? 15.834 24.310 -8.910 1.00 22.53 289 VAL A O 1
ATOM 2298 N N . ASP A 1 290 ? 16.685 23.284 -10.733 1.00 21.97 290 ASP A N 1
ATOM 2299 C CA . ASP A 1 290 ? 15.914 24.107 -11.679 1.00 22.17 290 ASP A CA 1
ATOM 2300 C C . ASP A 1 290 ? 14.425 23.979 -11.373 1.00 22.11 290 ASP A C 1
ATOM 2301 O O . ASP A 1 290 ? 13.936 22.884 -11.094 1.00 22.10 290 ASP A O 1
ATOM 2306 N N . VAL A 1 291 ? 13.699 25.092 -11.427 1.00 22.42 291 VAL A N 1
ATOM 2307 C CA . VAL A 1 291 ? 12.239 25.058 -11.312 1.00 22.42 291 VAL A CA 1
ATOM 2308 C C . VAL A 1 291 ? 11.591 26.009 -12.313 1.00 23.19 291 VAL A C 1
ATOM 2309 O O . VAL A 1 291 ? 12.038 27.136 -12.511 1.00 23.44 291 VAL A O 1
ATOM 2313 N N . GLU A 1 292 ? 10.533 25.534 -12.947 1.00 23.80 292 GLU A N 1
ATOM 2314 C CA A GLU A 1 292 ? 9.788 26.348 -13.887 0.50 24.07 292 GLU A CA 1
ATOM 2315 C CA B GLU A 1 292 ? 9.756 26.329 -13.887 0.50 24.00 292 GLU A CA 1
ATOM 2316 C C . GLU A 1 292 ? 8.715 27.143 -13.125 1.00 24.13 292 GLU A C 1
ATOM 2317 O O . GLU A 1 292 ? 8.057 26.622 -12.224 1.00 24.13 292 GLU A O 1
ATOM 2328 N N . LEU A 1 293 ? 8.551 28.415 -13.480 1.00 24.15 293 LEU A N 1
ATOM 2329 C CA . LEU A 1 293 ? 7.515 29.244 -12.839 1.00 24.03 293 LEU A CA 1
ATOM 2330 C C . LEU A 1 293 ? 6.992 30.336 -13.773 1.00 23.76 293 LEU A C 1
ATOM 2331 O O . LEU A 1 293 ? 7.771 31.157 -14.261 1.00 23.62 293 LEU A O 1
ATOM 2336 N N . ARG A 1 294 ? 5.675 30.352 -13.994 1.00 23.41 294 ARG A N 1
ATOM 2337 C CA . ARG A 1 294 ? 5.053 31.166 -15.052 1.00 23.60 294 ARG A CA 1
ATOM 2338 C C . ARG A 1 294 ? 5.920 31.219 -16.314 1.00 23.41 294 ARG A C 1
ATOM 2339 O O . ARG A 1 294 ? 6.285 32.304 -16.783 1.00 23.54 294 ARG A O 1
ATOM 2347 N N . GLY A 1 295 ? 6.264 30.039 -16.837 1.00 22.97 295 GLY A N 1
ATOM 2348 C CA . GLY A 1 295 ? 7.095 29.919 -18.040 1.00 22.57 295 GLY A CA 1
ATOM 2349 C C . GLY A 1 295 ? 8.549 30.334 -17.865 1.00 22.16 295 GLY A C 1
ATOM 2350 O O . GLY A 1 295 ? 9.371 30.118 -18.746 1.00 21.93 295 GLY A O 1
ATOM 2351 N N . ARG A 1 296 ? 8.877 30.947 -16.736 1.00 21.98 296 ARG A N 1
ATOM 2352 C CA . ARG A 1 296 ? 10.260 31.323 -16.503 1.00 21.79 296 ARG A CA 1
ATOM 2353 C C . ARG A 1 296 ? 11.063 30.145 -15.971 1.00 22.32 296 ARG A C 1
ATOM 2354 O O . ARG A 1 296 ? 10.559 29.282 -15.247 1.00 22.58 296 ARG A O 1
ATOM 2362 N N . ARG A 1 297 ? 12.320 30.128 -16.373 1.00 22.85 297 ARG A N 1
ATOM 2363 C CA . ARG A 1 297 ? 13.242 29.080 -16.057 1.00 23.73 297 ARG A CA 1
ATOM 2364 C C . ARG A 1 297 ? 14.205 29.603 -14.972 1.00 23.54 297 ARG A C 1
ATOM 2365 O O . ARG A 1 297 ? 15.144 30.364 -15.249 1.00 23.74 297 ARG A O 1
ATOM 2373 N N . LEU A 1 298 ? 13.932 29.228 -13.729 1.00 23.27 298 LEU A N 1
ATOM 2374 C CA . LEU A 1 298 ? 14.764 29.632 -12.605 1.00 23.42 298 LEU A CA 1
ATOM 2375 C C . LEU A 1 298 ? 15.767 28.516 -12.349 1.00 23.66 298 LEU A C 1
ATOM 2376 O O . LEU A 1 298 ? 15.376 27.351 -12.180 1.00 23.93 298 LEU A O 1
ATOM 2381 N N . ARG A 1 299 ? 17.058 28.853 -12.349 1.00 23.66 299 ARG A N 1
ATOM 2382 C CA . ARG A 1 299 ? 18.097 27.821 -12.327 1.00 23.76 299 ARG A CA 1
ATOM 2383 C C . ARG A 1 299 ? 18.439 27.407 -10.908 1.00 23.69 299 ARG A C 1
ATOM 2384 O O . ARG A 1 299 ? 18.314 28.200 -9.976 1.00 23.15 299 ARG A O 1
ATOM 2392 N N . ARG A 1 300 ? 18.841 26.145 -10.762 1.00 23.59 300 ARG A N 1
ATOM 2393 C CA . ARG A 1 300 ? 19.548 25.672 -9.597 1.00 23.70 300 ARG A CA 1
ATOM 2394 C C . ARG A 1 300 ? 20.533 26.754 -9.122 1.00 23.87 300 ARG A C 1
ATOM 2395 O O . ARG A 1 300 ? 21.278 27.324 -9.933 1.00 22.84 300 ARG A O 1
ATOM 2403 N N . ASP A 1 301 ? 20.528 27.031 -7.814 1.00 24.02 301 ASP A N 1
ATOM 2404 C CA . ASP A 1 301 ? 21.447 28.013 -7.217 1.00 25.15 301 ASP A CA 1
ATOM 2405 C C . ASP A 1 301 ? 21.063 29.480 -7.427 1.00 25.77 301 ASP A C 1
ATOM 2406 O O . ASP A 1 301 ? 21.696 30.361 -6.849 1.00 26.47 301 ASP A O 1
ATOM 2411 N N . ASP A 1 302 ? 20.040 29.758 -8.231 1.00 26.35 302 ASP A N 1
ATOM 2412 C CA . ASP A 1 302 ? 19.539 31.123 -8.326 1.00 27.38 302 ASP A CA 1
ATOM 2413 C C . ASP A 1 302 ? 18.905 31.543 -7.011 1.00 27.88 302 ASP A C 1
ATOM 2414 O O . ASP A 1 302 ? 18.353 30.713 -6.285 1.00 27.83 302 ASP A O 1
ATOM 2419 N N . VAL A 1 303 ? 19.010 32.834 -6.711 1.00 28.64 303 VAL A N 1
ATOM 2420 C CA . VAL A 1 303 ? 18.421 33.415 -5.521 1.00 28.97 303 VAL A CA 1
ATOM 2421 C C . VAL A 1 303 ? 17.048 33.922 -5.915 1.00 29.54 303 VAL A C 1
ATOM 2422 O O . VAL A 1 303 ? 16.888 34.571 -6.965 1.00 29.80 303 VAL A O 1
ATOM 2426 N N . VAL A 1 304 ? 16.056 33.598 -5.090 1.00 29.62 304 VAL A N 1
ATOM 2427 C CA . VAL A 1 304 ? 14.667 33.909 -5.391 1.00 30.13 304 VAL A CA 1
ATOM 2428 C C . VAL A 1 304 ? 14.063 34.670 -4.219 1.00 30.61 304 VAL A C 1
ATOM 2429 O O . VAL A 1 304 ? 14.087 34.193 -3.079 1.00 30.84 304 VAL A O 1
ATOM 2433 N N . VAL A 1 305 ? 13.558 35.870 -4.499 1.00 30.95 305 VAL A N 1
ATOM 2434 C CA . VAL A 1 305 ? 12.908 36.702 -3.485 1.00 30.98 305 VAL A CA 1
ATOM 2435 C C . VAL A 1 305 ? 11.408 36.737 -3.762 1.00 31.15 305 VAL A C 1
ATOM 2436 O O . VAL A 1 305 ? 10.996 37.115 -4.863 1.00 31.62 305 VAL A O 1
ATOM 2440 N N . VAL A 1 306 ? 10.601 36.301 -2.794 1.00 30.84 306 VAL A N 1
ATOM 2441 C CA . VAL A 1 306 ? 9.143 36.459 -2.883 1.00 30.74 306 VAL A CA 1
ATOM 2442 C C . VAL A 1 306 ? 8.743 37.779 -2.244 1.00 30.40 306 VAL A C 1
ATOM 2443 O O . VAL A 1 306 ? 9.206 38.103 -1.157 1.00 30.76 306 VAL A O 1
ATOM 2447 N N . LEU A 1 307 ? 7.899 38.539 -2.929 1.00 30.17 307 LEU A N 1
ATOM 2448 C CA . LEU A 1 307 ? 7.486 39.854 -2.457 1.00 29.96 307 LEU A CA 1
ATOM 2449 C C . LEU A 1 307 ? 6.103 39.822 -1.809 1.00 30.28 307 LEU A C 1
ATOM 2450 O O . LEU A 1 307 ? 5.079 39.953 -2.490 1.00 30.65 307 LEU A O 1
ATOM 2455 N N . ALA A 1 308 ? 6.077 39.649 -0.490 1.00 30.30 308 ALA A N 1
ATOM 2456 C CA . ALA A 1 308 ? 4.838 39.742 0.280 1.00 30.24 308 ALA A CA 1
ATOM 2457 C C . ALA A 1 308 ? 4.159 41.098 0.096 1.00 30.31 308 ALA A C 1
ATOM 2458 O O . ALA A 1 308 ? 2.926 41.187 0.129 1.00 30.70 308 ALA A O 1
ATOM 2460 N N . GLY A 1 309 ? 4.958 42.150 -0.089 1.00 29.91 309 GLY A N 1
ATOM 2461 C CA . GLY A 1 309 ? 4.419 43.490 -0.326 1.00 29.19 309 GLY A CA 1
ATOM 2462 C C . GLY A 1 309 ? 3.597 43.546 -1.601 1.00 28.92 309 GLY A C 1
ATOM 2463 O O . GLY A 1 309 ? 2.511 44.124 -1.623 1.00 28.75 309 GLY A O 1
ATOM 2464 N N . ALA A 1 310 ? 4.109 42.927 -2.665 1.00 28.61 310 ALA A N 1
ATOM 2465 C CA . ALA A 1 310 ? 3.419 42.918 -3.961 1.00 28.46 310 ALA A CA 1
ATOM 2466 C C . ALA A 1 310 ? 2.201 42.003 -3.929 1.00 28.21 310 ALA A C 1
ATOM 2467 O O . ALA A 1 310 ? 1.121 42.397 -4.356 1.00 27.97 310 ALA A O 1
ATOM 2469 N N . ALA A 1 311 ? 2.384 40.797 -3.390 1.00 28.25 311 ALA A N 1
ATOM 2470 C CA . ALA A 1 311 ? 1.328 39.794 -3.316 1.00 28.32 311 ALA A CA 1
ATOM 2471 C C . ALA A 1 311 ? 0.099 40.307 -2.583 1.00 28.41 311 ALA A C 1
ATOM 2472 O O . ALA A 1 311 ? -1.023 39.982 -2.964 1.00 28.43 311 ALA A O 1
ATOM 2474 N N . ASN A 1 312 ? 0.317 41.120 -1.549 1.00 28.63 312 ASN A N 1
ATOM 2475 C CA . ASN A 1 312 ? -0.776 41.779 -0.816 1.00 28.77 312 ASN A CA 1
ATOM 2476 C C . ASN A 1 312 ? -1.542 42.839 -1.624 1.00 29.26 312 ASN A C 1
ATOM 2477 O O . ASN A 1 312 ? -2.611 43.288 -1.198 1.00 29.31 312 ASN A O 1
ATOM 2482 N N . ARG A 1 313 ? -0.999 43.232 -2.778 1.00 29.88 313 ARG A N 1
ATOM 2483 C CA . ARG A 1 313 ? -1.652 44.214 -3.659 1.00 30.40 313 ARG A CA 1
ATOM 2484 C C . ARG A 1 313 ? -2.128 43.596 -4.977 1.00 30.81 313 ARG A C 1
ATOM 2485 O O . ARG A 1 313 ? -2.421 44.317 -5.943 1.00 31.06 313 ARG A O 1
ATOM 2493 N N . ASP A 1 314 ? -2.212 42.264 -5.000 1.00 31.26 314 ASP A N 1
ATOM 2494 C CA . ASP A 1 314 ? -2.627 41.492 -6.182 1.00 31.40 314 ASP A CA 1
ATOM 2495 C C . ASP A 1 314 ? -4.123 41.641 -6.510 1.00 31.45 314 ASP A C 1
ATOM 2496 O O . ASP A 1 314 ? -4.983 41.188 -5.743 1.00 31.08 314 ASP A O 1
ATOM 2501 N N . PRO A 1 315 ? -4.436 42.266 -7.667 1.00 31.70 315 PRO A N 1
ATOM 2502 C CA . PRO A 1 315 ? -5.821 42.423 -8.117 1.00 31.88 315 PRO A CA 1
ATOM 2503 C C . PRO A 1 315 ? -6.565 41.105 -8.294 1.00 32.18 315 PRO A C 1
ATOM 2504 O O . PRO A 1 315 ? -7.794 41.096 -8.211 1.00 32.46 315 PRO A O 1
ATOM 2508 N N . ARG A 1 316 ? -5.849 40.007 -8.535 1.00 32.56 316 ARG A N 1
ATOM 2509 C CA . ARG A 1 316 ? -6.502 38.698 -8.607 1.00 33.27 316 ARG A CA 1
ATOM 2510 C C . ARG A 1 316 ? -7.078 38.302 -7.252 1.00 33.69 316 ARG A C 1
ATOM 2511 O O . ARG A 1 316 ? -8.060 37.559 -7.188 1.00 33.93 316 ARG A O 1
ATOM 2519 N N . ARG A 1 317 ? -6.478 38.803 -6.171 1.00 34.16 317 ARG A N 1
ATOM 2520 C CA . ARG A 1 317 ? -6.986 38.513 -4.834 1.00 34.58 317 ARG A CA 1
ATOM 2521 C C . ARG A 1 317 ? -7.834 39.628 -4.208 1.00 35.06 317 ARG A C 1
ATOM 2522 O O . ARG A 1 317 ? -8.853 39.340 -3.581 1.00 35.13 317 ARG A O 1
ATOM 2530 N N . TYR A 1 318 ? -7.426 40.885 -4.378 1.00 35.68 318 TYR A N 1
ATOM 2531 C CA . TYR A 1 318 ? -8.103 42.004 -3.706 1.00 36.27 318 TYR A CA 1
ATOM 2532 C C . TYR A 1 318 ? -8.681 43.054 -4.652 1.00 36.85 318 TYR A C 1
ATOM 2533 O O . TYR A 1 318 ? -7.968 43.595 -5.499 1.00 36.76 318 TYR A O 1
ATOM 2542 N N . ASP A 1 319 ? -9.977 43.336 -4.485 1.00 37.64 319 ASP A N 1
ATOM 2543 C CA . ASP A 1 319 ? -10.639 44.473 -5.126 1.00 38.45 319 ASP A CA 1
ATOM 2544 C C . ASP A 1 319 ? -10.035 45.777 -4.631 1.00 38.98 319 ASP A C 1
ATOM 2545 O O . ASP A 1 319 ? -9.877 45.963 -3.426 1.00 38.75 319 ASP A O 1
ATOM 2550 N N . ARG A 1 320 ? -9.711 46.674 -5.562 1.00 39.90 320 ARG A N 1
ATOM 2551 C CA . ARG A 1 320 ? -9.095 47.962 -5.236 1.00 41.11 320 ARG A CA 1
ATOM 2552 C C . ARG A 1 320 ? -7.952 47.744 -4.244 1.00 41.51 320 ARG A C 1
ATOM 2553 O O . ARG A 1 320 ? -8.051 48.131 -3.075 1.00 41.83 320 ARG A O 1
ATOM 2561 N N . PRO A 1 321 ? -6.861 47.106 -4.701 1.00 42.04 321 PRO A N 1
ATOM 2562 C CA . PRO A 1 321 ? -5.844 46.654 -3.750 1.00 42.13 321 PRO A CA 1
ATOM 2563 C C . PRO A 1 321 ? -5.037 47.782 -3.113 1.00 42.47 321 PRO A C 1
ATOM 2564 O O . PRO A 1 321 ? -4.590 47.644 -1.979 1.00 42.48 321 PRO A O 1
ATOM 2568 N N . ASP A 1 322 ? -4.867 48.894 -3.821 1.00 42.93 322 ASP A N 1
ATOM 2569 C CA . ASP A 1 322 ? -4.048 49.994 -3.309 1.00 43.32 322 ASP A CA 1
ATOM 2570 C C . ASP A 1 322 ? -4.791 50.927 -2.353 1.00 43.48 322 ASP A C 1
ATOM 2571 O O . ASP A 1 322 ? -4.230 51.919 -1.875 1.00 43.45 322 ASP A O 1
ATOM 2576 N N . ASP A 1 323 ? -6.043 50.587 -2.059 1.00 43.72 323 ASP A N 1
ATOM 2577 C CA . ASP A 1 323 ? -6.849 51.357 -1.122 1.00 44.05 323 ASP A CA 1
ATOM 2578 C C . ASP A 1 323 ? -6.852 50.753 0.280 1.00 44.05 323 ASP A C 1
ATOM 2579 O O . ASP A 1 323 ? -6.965 49.538 0.454 1.00 43.93 323 ASP A O 1
ATOM 2584 N N . PHE A 1 324 ? -6.723 51.620 1.275 1.00 44.30 324 PHE A N 1
ATOM 2585 C CA . PHE A 1 324 ? -6.741 51.210 2.674 1.00 44.63 324 PHE A CA 1
ATOM 2586 C C . PHE A 1 324 ? -8.184 51.181 3.183 1.00 45.01 324 PHE A C 1
ATOM 2587 O O . PHE A 1 324 ? -8.800 52.227 3.396 1.00 45.40 324 PHE A O 1
ATOM 2595 N N . ASP A 1 325 ? -8.725 49.980 3.355 1.00 45.37 325 ASP A N 1
ATOM 2596 C CA . ASP A 1 325 ? -10.129 49.812 3.720 1.00 45.71 325 ASP A CA 1
ATOM 2597 C C . ASP A 1 325 ? -10.245 48.862 4.898 1.00 45.74 325 ASP A C 1
ATOM 2598 O O . ASP A 1 325 ? -10.056 47.656 4.750 1.00 45.92 325 ASP A O 1
ATOM 2603 N N . ILE A 1 326 ? -10.563 49.406 6.069 1.00 45.71 326 ILE A N 1
ATOM 2604 C CA . ILE A 1 326 ? -10.632 48.592 7.283 1.00 45.55 326 ILE A CA 1
ATOM 2605 C C . ILE A 1 326 ? -11.914 47.754 7.325 1.00 45.55 326 ILE A C 1
ATOM 2606 O O . ILE A 1 326 ? -12.021 46.791 8.096 1.00 45.54 326 ILE A O 1
ATOM 2611 N N . GLU A 1 327 ? -12.872 48.116 6.475 1.00 45.26 327 GLU A N 1
ATOM 2612 C CA . GLU A 1 327 ? -14.120 47.375 6.364 1.00 45.07 327 GLU A CA 1
ATOM 2613 C C . GLU A 1 327 ? -14.090 46.351 5.223 1.00 44.89 327 GLU A C 1
ATOM 2614 O O . GLU A 1 327 ? -15.124 45.795 4.853 1.00 45.09 327 GLU A O 1
ATOM 2620 N N . ARG A 1 328 ? -12.905 46.110 4.669 1.00 44.57 328 ARG A N 1
ATOM 2621 C CA . ARG A 1 328 ? -12.711 45.026 3.712 1.00 44.31 328 ARG A CA 1
ATOM 2622 C C . ARG A 1 328 ? -12.871 43.681 4.434 1.00 44.27 328 ARG A C 1
ATOM 2623 O O . ARG A 1 328 ? -12.619 43.580 5.641 1.00 44.26 328 ARG A O 1
ATOM 2631 N N . ASP A 1 329 ? -13.303 42.661 3.695 1.00 44.03 329 ASP A N 1
ATOM 2632 C CA . ASP A 1 329 ? -13.477 41.327 4.256 1.00 43.70 329 ASP A CA 1
ATOM 2633 C C . ASP A 1 329 ? -12.121 40.684 4.554 1.00 43.29 329 ASP A C 1
ATOM 2634 O O . ASP A 1 329 ? -11.307 40.503 3.641 1.00 43.29 329 ASP A O 1
ATOM 2639 N N . PRO A 1 330 ? -11.877 40.341 5.837 1.00 42.90 330 PRO A N 1
ATOM 2640 C CA . PRO A 1 330 ? -10.591 39.786 6.277 1.00 42.44 330 PRO A CA 1
ATOM 2641 C C . PRO A 1 330 ? -10.283 38.448 5.606 1.00 41.94 330 PRO A C 1
ATOM 2642 O O . PRO A 1 330 ? -10.691 37.386 6.083 1.00 41.87 330 PRO A O 1
ATOM 2646 N N . VAL A 1 331 ? -9.577 38.527 4.484 1.00 41.36 331 VAL A N 1
ATOM 2647 C CA . VAL A 1 331 ? -9.141 37.355 3.739 1.00 40.74 331 VAL A CA 1
ATOM 2648 C C . VAL A 1 331 ? -7.616 37.254 3.875 1.00 40.26 331 VAL A C 1
ATOM 2649 O O . VAL A 1 331 ? -6.902 38.201 3.527 1.00 40.30 331 VAL A O 1
ATOM 2653 N N . PRO A 1 332 ? -7.119 36.115 4.405 1.00 39.74 332 PRO A N 1
ATOM 2654 C CA . PRO A 1 332 ? -5.696 35.896 4.745 1.00 39.28 332 PRO A CA 1
ATOM 2655 C C . PRO A 1 332 ? -4.696 36.424 3.702 1.00 38.58 332 PRO A C 1
ATOM 2656 O O . PRO A 1 332 ? -4.873 36.201 2.509 1.00 38.40 332 PRO A O 1
ATOM 2660 N N . SER A 1 333 ? -3.663 37.123 4.167 1.00 37.91 333 SER A N 1
ATOM 2661 C CA . SER A 1 333 ? -2.673 37.727 3.284 1.00 37.47 333 SER A CA 1
ATOM 2662 C C . SER A 1 333 ? -1.361 36.934 3.290 1.00 37.18 333 SER A C 1
ATOM 2663 O O . SER A 1 333 ? -1.323 35.801 3.772 1.00 37.05 333 SER A O 1
ATOM 2666 N N . MET A 1 334 ? -0.298 37.531 2.749 1.00 36.77 334 MET A N 1
ATOM 2667 C CA . MET A 1 334 ? 1.031 36.912 2.747 1.00 36.73 334 MET A CA 1
ATOM 2668 C C . MET A 1 334 ? 1.981 37.451 3.825 1.00 36.70 334 MET A C 1
ATOM 2669 O O . MET A 1 334 ? 3.140 37.030 3.890 1.00 36.69 334 MET A O 1
ATOM 2674 N N . SER A 1 335 ? 1.493 38.363 4.671 1.00 36.63 335 SER A N 1
ATOM 2675 C CA . SER A 1 335 ? 2.342 39.082 5.638 1.00 36.23 335 SER A CA 1
ATOM 2676 C C . SER A 1 335 ? 3.026 38.174 6.656 1.00 36.05 335 SER A C 1
ATOM 2677 O O . SER A 1 335 ? 4.059 38.541 7.217 1.00 36.04 335 SER A O 1
ATOM 2680 N N . PHE A 1 336 ? 2.442 36.996 6.881 1.00 35.75 336 PHE A N 1
ATOM 2681 C CA . PHE A 1 336 ? 3.004 35.974 7.768 1.00 35.36 336 PHE A CA 1
ATOM 2682 C C . PHE A 1 336 ? 3.517 34.734 7.016 1.00 35.40 336 PHE A C 1
ATOM 2683 O O . PHE A 1 336 ? 3.789 33.695 7.631 1.00 35.40 336 PHE A O 1
ATOM 2691 N N . GLY A 1 337 ? 3.649 34.842 5.696 1.00 35.33 337 GLY A N 1
ATOM 2692 C CA . GLY A 1 337 ? 4.140 33.733 4.877 1.00 35.59 337 GLY A CA 1
ATOM 2693 C C . GLY A 1 337 ? 3.163 32.580 4.718 1.00 36.07 337 GLY A C 1
ATOM 2694 O O . GLY A 1 337 ? 1.957 32.732 4.938 1.00 36.29 337 GLY A O 1
ATOM 2695 N N . ALA A 1 338 ? 3.689 31.422 4.321 1.00 36.48 338 ALA A N 1
ATOM 2696 C CA . ALA A 1 338 ? 2.888 30.219 4.093 1.00 36.70 338 ALA A CA 1
ATOM 2697 C C . ALA A 1 338 ? 3.778 28.982 4.047 1.00 37.23 338 ALA A C 1
ATOM 2698 O O . ALA A 1 338 ? 4.992 29.084 3.869 1.00 37.23 338 ALA A O 1
ATOM 2700 N N . GLY A 1 339 ? 3.169 27.810 4.206 1.00 37.99 339 GLY A N 1
ATOM 2701 C CA . GLY A 1 339 ? 3.900 26.543 4.107 1.00 38.39 339 GLY A CA 1
ATOM 2702 C C . GLY A 1 339 ? 4.782 26.262 5.313 1.00 38.82 339 GLY A C 1
ATOM 2703 O O . GLY A 1 339 ? 4.471 26.673 6.438 1.00 38.28 339 GLY A O 1
ATOM 2704 N N . MET A 1 340 ? 5.891 25.568 5.055 1.00 39.11 340 MET A N 1
ATOM 2705 C CA . MET A 1 340 ? 6.859 25.165 6.077 1.00 39.57 340 MET A CA 1
ATOM 2706 C C . MET A 1 340 ? 7.246 26.274 7.089 1.00 39.46 340 MET A C 1
ATOM 2707 O O . MET A 1 340 ? 7.371 26.004 8.293 1.00 39.37 340 MET A O 1
ATOM 2712 N N . ARG A 1 341 ? 7.422 27.506 6.607 1.00 39.19 341 ARG A N 1
ATOM 2713 C CA . ARG A 1 341 ? 7.986 28.582 7.434 1.00 39.03 341 ARG A CA 1
ATOM 2714 C C . ARG A 1 341 ? 6.986 29.618 7.942 1.00 39.16 341 ARG A C 1
ATOM 2715 O O . ARG A 1 341 ? 7.395 30.684 8.413 1.00 39.30 341 ARG A O 1
ATOM 2723 N N . TYR A 1 342 ? 5.689 29.316 7.846 1.00 39.08 342 TYR A N 1
ATOM 2724 C CA . TYR A 1 342 ? 4.640 30.229 8.322 1.00 38.90 342 TYR A CA 1
ATOM 2725 C C . TYR A 1 342 ? 4.991 30.794 9.699 1.00 38.43 342 TYR A C 1
ATOM 2726 O O . TYR A 1 342 ? 5.608 30.105 10.515 1.00 38.29 342 TYR A O 1
ATOM 2735 N N . CYS A 1 343 ? 4.588 32.039 9.946 1.00 37.67 343 CYS A N 1
ATOM 2736 C CA . CYS A 1 343 ? 5.003 32.775 11.136 1.00 37.54 343 CYS A CA 1
ATOM 2737 C C . CYS A 1 343 ? 4.481 32.196 12.446 1.00 37.37 343 CYS A C 1
ATOM 2738 O O . CYS A 1 343 ? 3.285 32.246 12.727 1.00 37.70 343 CYS A O 1
ATOM 2741 N N . LEU A 1 344 ? 5.391 31.657 13.249 1.00 37.00 344 LEU A N 1
ATOM 2742 C CA . LEU A 1 344 ? 5.031 31.117 14.551 1.00 37.07 344 LEU A CA 1
ATOM 2743 C C . LEU A 1 344 ? 4.433 32.181 15.456 1.00 36.65 344 LEU A C 1
ATOM 2744 O O . LEU A 1 344 ? 3.596 31.875 16.300 1.00 36.58 344 LEU A O 1
ATOM 2749 N N . GLY A 1 345 ? 4.855 33.428 15.257 1.00 36.19 345 GLY A N 1
ATOM 2750 C CA . GLY A 1 345 ? 4.489 34.520 16.145 1.00 35.83 345 GLY A CA 1
ATOM 2751 C C . GLY A 1 345 ? 3.291 35.353 15.740 1.00 35.52 345 GLY A C 1
ATOM 2752 O O . GLY A 1 345 ? 3.053 36.397 16.338 1.00 36.00 345 GLY A O 1
ATOM 2753 N N . SER A 1 346 ? 2.524 34.896 14.751 1.00 35.26 346 SER A N 1
ATOM 2754 C CA . SER A 1 346 ? 1.410 35.687 14.208 1.00 34.83 346 SER A CA 1
ATOM 2755 C C . SER A 1 346 ? 0.371 36.102 15.254 1.00 34.97 346 SER A C 1
ATOM 2756 O O . SER A 1 346 ? -0.189 37.194 15.184 1.00 34.74 346 SER A O 1
ATOM 2759 N N . TYR A 1 347 ? 0.113 35.239 16.224 1.00 35.33 347 TYR A N 1
ATOM 2760 C CA . TYR A 1 347 ? -0.882 35.565 17.235 1.00 35.81 347 TYR A CA 1
ATOM 2761 C C . TYR A 1 347 ? -0.328 36.587 18.210 1.00 35.47 347 TYR A C 1
ATOM 2762 O O . TYR A 1 347 ? -1.030 37.522 18.616 1.00 35.38 347 TYR A O 1
ATOM 2771 N N . LEU A 1 348 ? 0.935 36.395 18.582 1.00 35.05 348 LEU A N 1
ATOM 2772 C CA . LEU A 1 348 ? 1.625 37.314 19.461 1.00 34.43 348 LEU A CA 1
ATOM 2773 C C . LEU A 1 348 ? 1.677 38.691 18.808 1.00 34.02 348 LEU A C 1
ATOM 2774 O O . LEU A 1 348 ? 1.456 39.717 19.478 1.00 33.68 348 LEU A O 1
ATOM 2779 N N . ALA A 1 349 ? 1.958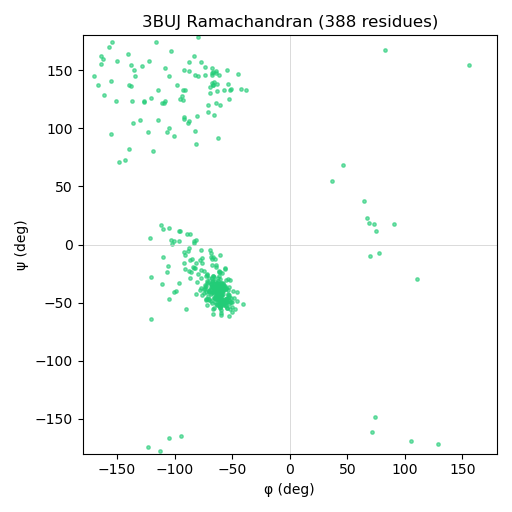 38.696 17.503 1.00 32.69 349 ALA A N 1
ATOM 2780 C CA . ALA A 1 349 ? 1.964 39.916 16.707 1.00 32.13 349 ALA A CA 1
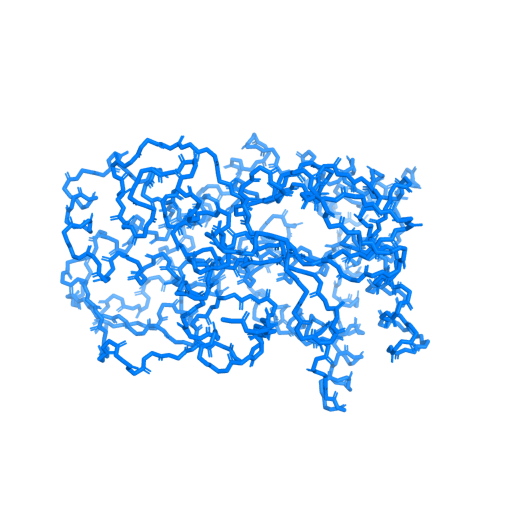ATOM 2781 C C . ALA A 1 349 ? 0.629 40.653 16.779 1.00 31.64 349 ALA A C 1
ATOM 2782 O O . ALA A 1 349 ? 0.572 41.846 17.084 1.00 31.67 349 ALA A O 1
ATOM 2784 N N . ARG A 1 350 ? -0.441 39.921 16.506 1.00 31.05 350 ARG A N 1
ATOM 2785 C CA . ARG A 1 350 ? -1.779 40.464 16.484 1.00 30.50 350 ARG A CA 1
ATOM 2786 C C . ARG A 1 350 ? -2.199 41.013 17.831 1.00 30.41 350 ARG A C 1
ATOM 2787 O O . ARG A 1 350 ? -2.800 42.082 17.904 1.00 30.57 350 ARG A O 1
ATOM 2795 N N . THR A 1 351 ? -1.889 40.284 18.898 1.00 29.98 351 THR A N 1
ATOM 2796 C CA . THR A 1 351 ? -2.198 40.757 20.230 1.00 29.45 351 THR A CA 1
ATOM 2797 C C . THR A 1 351 ? -1.585 42.141 20.443 1.00 29.62 351 THR A C 1
ATOM 2798 O O . THR A 1 351 ? -2.275 43.051 20.911 1.00 29.98 351 THR A O 1
ATOM 2802 N N . GLN A 1 352 ? -0.312 42.301 20.071 1.00 29.37 352 GLN A N 1
ATOM 2803 C CA . GLN A 1 352 ? 0.396 43.581 20.227 1.00 29.19 352 GLN A CA 1
ATOM 2804 C C . GLN A 1 352 ? -0.178 44.710 19.371 1.00 29.28 352 GLN A C 1
ATOM 2805 O O . GLN A 1 352 ? -0.369 45.823 19.857 1.00 29.59 352 GLN A O 1
ATOM 2811 N N . LEU A 1 353 ? -0.457 44.419 18.105 1.00 29.45 353 LEU A N 1
ATOM 2812 C CA . LEU A 1 353 ? -0.978 45.422 17.178 1.00 29.43 353 LEU A CA 1
ATOM 2813 C C . LEU A 1 353 ? -2.379 45.860 17.556 1.00 29.71 353 LEU A C 1
ATOM 2814 O O . LEU A 1 353 ? -2.719 47.036 17.413 1.00 30.17 353 LEU A O 1
ATOM 2819 N N . ARG A 1 354 ? -3.185 44.922 18.050 1.00 30.03 354 ARG A N 1
ATOM 2820 C CA . ARG A 1 354 ? -4.515 45.247 18.572 1.00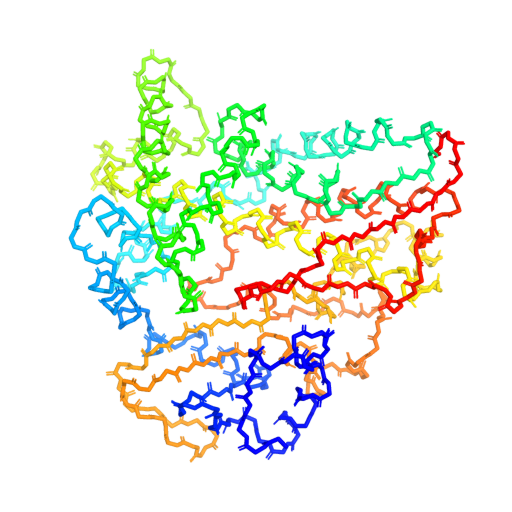 30.51 354 ARG A CA 1
ATOM 2821 C C . ARG A 1 354 ? -4.418 46.173 19.794 1.00 30.37 354 ARG A C 1
ATOM 2822 O O . ARG A 1 354 ? -5.032 47.228 19.823 1.00 30.42 354 ARG A O 1
ATOM 2830 N N . ALA A 1 355 ? -3.614 45.798 20.780 1.00 30.69 355 ALA A N 1
ATOM 2831 C CA . ALA A 1 355 ? -3.408 46.633 21.964 1.00 30.99 355 ALA A CA 1
ATOM 2832 C C . ALA A 1 355 ? -2.817 48.020 21.646 1.00 31.16 355 ALA A C 1
ATOM 2833 O O . ALA A 1 355 ? -3.271 49.025 22.186 1.00 30.86 355 ALA A O 1
ATOM 2835 N N . ALA A 1 356 ? -1.822 48.081 20.765 1.00 31.56 356 ALA A N 1
ATOM 2836 C CA . ALA A 1 356 ? -1.227 49.377 20.390 1.00 32.01 356 ALA A CA 1
ATOM 2837 C C . ALA A 1 356 ? -2.211 50.301 19.652 1.00 32.05 356 ALA A C 1
ATOM 2838 O O . ALA A 1 356 ? -2.330 51.475 19.991 1.00 32.84 356 ALA A O 1
ATOM 2840 N N . VAL A 1 357 ? -2.927 49.763 18.672 1.00 31.83 357 VAL A N 1
ATOM 2841 C CA . VAL A 1 357 ? -3.859 50.553 17.866 1.00 31.79 357 VAL A CA 1
ATOM 2842 C C . VAL A 1 357 ? -5.085 50.974 18.680 1.00 31.99 357 VAL A C 1
ATOM 2843 O O . VAL A 1 357 ? -5.563 52.115 18.564 1.00 32.16 357 VAL A O 1
ATOM 2847 N N . ALA A 1 358 ? -5.578 50.060 19.514 1.00 31.89 358 ALA A N 1
ATOM 2848 C CA . ALA A 1 358 ? -6.690 50.362 20.404 1.00 31.84 358 ALA A CA 1
ATOM 2849 C C . ALA A 1 358 ? -6.366 51.589 21.247 1.00 31.93 358 ALA A C 1
ATOM 2850 O O . ALA A 1 358 ? -7.109 52.571 21.223 1.00 32.12 358 ALA A O 1
ATOM 2852 N N . ALA A 1 359 ? -5.236 51.539 21.950 1.00 31.96 359 ALA A N 1
ATOM 2853 C CA . ALA A 1 359 ? -4.818 52.604 22.859 1.00 32.11 359 ALA A CA 1
ATOM 2854 C C . ALA A 1 359 ? -4.567 53.942 22.167 1.00 32.60 359 ALA A C 1
ATOM 2855 O O . ALA A 1 359 ? -4.814 54.989 22.750 1.00 32.13 359 ALA A O 1
ATOM 2857 N N . LEU A 1 360 ? -4.069 53.906 20.929 1.00 33.53 360 LEU A N 1
ATOM 2858 C CA . LEU A 1 360 ? -3.779 55.141 20.191 1.00 34.20 360 LEU A CA 1
ATOM 2859 C C . LEU A 1 360 ? -5.000 55.780 19.520 1.00 34.93 360 LEU A C 1
ATOM 2860 O O . LEU A 1 360 ? -5.165 56.999 19.569 1.00 35.22 360 LEU A O 1
ATOM 2865 N N . ALA A 1 361 ? -5.855 54.966 18.907 1.00 35.63 361 ALA A N 1
ATOM 2866 C CA . ALA A 1 361 ? -7.118 55.465 18.357 1.00 36.04 361 ALA A CA 1
ATOM 2867 C C . ALA A 1 361 ? -7.977 56.123 19.439 1.00 36.35 361 ALA A C 1
ATOM 2868 O O . ALA A 1 361 ? -8.661 57.113 19.184 1.00 36.66 361 ALA A O 1
ATOM 2870 N N . ARG A 1 362 ? -7.916 55.569 20.646 1.00 36.81 362 ARG A N 1
ATOM 2871 C CA . ARG A 1 362 ? -8.644 56.059 21.831 1.00 37.22 362 ARG A CA 1
ATOM 2872 C C . ARG A 1 362 ? -8.261 57.501 22.236 1.00 37.13 362 ARG A C 1
ATOM 2873 O O . ARG A 1 362 ? -8.899 58.094 23.116 1.00 37.19 362 ARG A O 1
ATOM 2881 N N . LEU A 1 363 ? -7.217 58.053 21.605 1.00 37.14 363 LEU A N 1
ATOM 2882 C CA . LEU A 1 363 ? -6.659 59.367 21.985 1.00 36.84 363 LEU A CA 1
ATOM 2883 C C . LEU A 1 363 ? -7.260 60.543 21.205 1.00 36.93 363 LEU A C 1
ATOM 2884 O O . LEU A 1 363 ? -7.216 60.557 19.969 1.00 37.03 363 LEU A O 1
ATOM 2889 N N . PRO A 1 364 ? -7.811 61.540 21.929 1.00 36.92 364 PRO A N 1
ATOM 2890 C CA . PRO A 1 364 ? -8.423 62.716 21.312 1.00 36.93 364 PRO A CA 1
ATOM 2891 C C . PRO A 1 364 ? -7.380 63.613 20.637 1.00 36.89 364 PRO A C 1
ATOM 2892 O O . PRO A 1 364 ? -6.313 63.872 21.209 1.00 36.81 364 PRO A O 1
A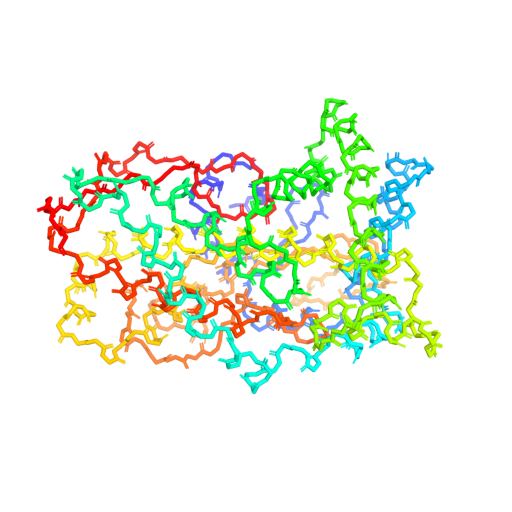TOM 2896 N N . GLY A 1 365 ? -7.694 64.063 19.422 1.00 36.67 365 GLY A N 1
ATOM 2897 C CA . GLY A 1 365 ? -6.805 64.926 18.652 1.00 36.20 365 GLY A CA 1
ATOM 2898 C C . GLY A 1 365 ? -5.596 64.234 18.040 1.00 36.13 365 GLY A C 1
ATOM 2899 O O . GLY A 1 365 ? -4.682 64.914 17.563 1.00 36.25 365 GLY A O 1
ATOM 2900 N N . LEU A 1 366 ? -5.574 62.897 18.043 1.00 35.70 366 LEU A N 1
ATOM 2901 C CA . LEU A 1 366 ? -4.455 62.157 17.443 1.00 35.44 366 LEU A CA 1
ATOM 2902 C C . LEU A 1 366 ? -4.187 62.608 16.011 1.00 35.39 366 LEU A C 1
ATOM 2903 O O . LEU A 1 366 ? -5.085 62.610 15.165 1.00 35.27 366 LEU A O 1
ATOM 2908 N N . ARG A 1 367 ? -2.939 62.995 15.766 1.00 35.36 367 ARG A N 1
ATOM 2909 C CA . ARG A 1 367 ? -2.499 63.505 14.474 1.00 35.15 367 ARG A CA 1
ATOM 2910 C C . ARG A 1 367 ? -0.990 63.305 14.358 1.00 35.29 367 ARG A C 1
ATOM 2911 O O . ARG A 1 367 ? -0.329 62.954 15.340 1.00 35.09 367 ARG A O 1
ATOM 2919 N N . LEU A 1 368 ? -0.459 63.521 13.159 1.00 35.58 368 LEU A N 1
ATOM 2920 C CA . LEU A 1 368 ? 0.979 63.560 12.940 1.00 35.76 368 LEU A CA 1
ATOM 2921 C C . LEU A 1 368 ? 1.613 64.770 13.616 1.00 36.19 368 LEU A C 1
ATOM 2922 O O . LEU A 1 368 ? 1.065 65.869 13.589 1.00 36.25 368 LEU A O 1
ATOM 2927 N N . GLY A 1 369 ? 2.775 64.555 14.217 1.00 36.94 369 GLY A N 1
ATOM 2928 C CA . GLY A 1 369 ? 3.518 65.621 14.880 1.00 37.80 369 GLY A CA 1
ATOM 2929 C C . GLY A 1 369 ? 4.375 66.423 13.922 1.00 38.40 369 GLY A C 1
ATOM 2930 O O . GLY A 1 369 ? 4.768 67.547 14.232 1.00 38.77 369 GLY A O 1
ATOM 2931 N N . CYS A 1 370 ? 4.659 65.846 12.758 1.00 38.98 370 CYS A N 1
ATOM 2932 C CA . CYS A 1 370 ? 5.446 66.514 11.717 1.00 39.77 370 CYS A CA 1
ATOM 2933 C C . CYS A 1 370 ? 4.670 66.580 10.398 1.00 39.75 370 CYS A C 1
ATOM 2934 O O . CYS A 1 370 ? 3.493 66.214 10.342 1.00 39.85 370 CYS A O 1
ATOM 2937 N N . ALA A 1 371 ? 5.332 67.061 9.346 1.00 39.92 371 ALA A N 1
ATOM 2938 C CA . ALA A 1 371 ? 4.765 67.060 8.000 1.00 39.93 371 ALA A CA 1
ATOM 2939 C C . ALA A 1 371 ? 4.762 65.639 7.428 1.00 40.13 371 ALA A C 1
ATOM 2940 O O . ALA A 1 371 ? 5.587 64.797 7.806 1.00 40.01 371 ALA A O 1
ATOM 2942 N N . SER A 1 372 ? 3.823 65.383 6.519 1.00 40.26 372 SER A N 1
ATOM 2943 C CA . SER A 1 372 ? 3.685 64.082 5.849 1.00 40.19 372 SER A CA 1
ATOM 2944 C C . SER A 1 372 ? 4.988 63.600 5.186 1.00 39.91 372 SER A C 1
ATOM 2945 O O . SER A 1 372 ? 5.317 62.412 5.238 1.00 39.83 372 SER A O 1
ATOM 2948 N N . ASP A 1 373 ? 5.722 64.539 4.585 1.00 39.55 373 ASP A N 1
ATOM 2949 C CA . ASP A 1 373 ? 6.882 64.239 3.737 1.00 39.12 373 ASP A CA 1
ATOM 2950 C C . ASP A 1 373 ? 8.205 64.079 4.499 1.00 38.66 373 ASP A C 1
ATOM 2951 O O . ASP A 1 373 ? 9.127 63.424 4.003 1.00 38.91 373 ASP A O 1
ATOM 2956 N N . ALA A 1 374 ? 8.295 64.670 5.691 1.00 37.81 374 ALA A N 1
ATOM 2957 C CA . ALA A 1 374 ? 9.517 64.629 6.501 1.00 36.97 374 ALA A CA 1
ATOM 2958 C C . ALA A 1 374 ? 9.836 63.234 7.054 1.00 36.48 374 ALA A C 1
ATOM 2959 O O . ALA A 1 374 ? 10.906 63.022 7.633 1.00 36.22 374 ALA A O 1
ATOM 2961 N N . LEU A 1 375 ? 8.910 62.293 6.872 1.00 35.96 375 LEU A N 1
ATOM 2962 C CA . LEU A 1 375 ? 9.083 60.920 7.352 1.00 35.55 375 LEU A CA 1
ATOM 2963 C C . LEU A 1 375 ? 10.197 60.213 6.598 1.00 35.31 375 LEU A C 1
ATOM 2964 O O . LEU A 1 375 ? 10.427 60.482 5.415 1.00 35.37 375 LEU A O 1
ATOM 2969 N N . ALA A 1 376 ? 10.888 59.321 7.301 1.00 34.90 376 ALA A N 1
ATOM 2970 C CA . ALA A 1 376 ? 12.050 58.621 6.772 1.00 34.73 376 ALA A CA 1
ATOM 2971 C C . ALA A 1 376 ? 12.048 57.156 7.211 1.00 34.59 376 ALA A C 1
ATOM 2972 O O . ALA A 1 376 ? 11.745 56.841 8.370 1.00 34.85 376 ALA A O 1
ATOM 2974 N N . TYR A 1 377 ? 12.379 56.265 6.280 1.00 34.21 377 TYR A N 1
ATOM 2975 C CA . TYR A 1 377 ? 12.471 54.837 6.573 1.00 33.87 377 TYR A CA 1
ATOM 2976 C C . TYR A 1 377 ? 13.884 54.445 6.987 1.00 33.89 377 TYR A C 1
ATOM 2977 O O . TYR A 1 377 ? 14.861 55.080 6.578 1.00 33.78 377 TYR A O 1
ATOM 2986 N N . GLN A 1 378 ? 13.980 53.415 7.825 1.00 33.86 378 GLN A N 1
ATOM 2987 C CA . GLN A 1 378 ? 15.273 52.911 8.291 1.00 33.91 378 GLN A CA 1
ATOM 2988 C C . GLN A 1 378 ? 16.117 52.361 7.131 1.00 33.99 378 GLN A C 1
ATOM 2989 O O . GLN A 1 378 ? 15.587 51.683 6.253 1.00 33.58 378 GLN A O 1
ATOM 2995 N N . PRO A 1 379 ? 17.431 52.662 7.128 1.00 34.52 379 PRO A N 1
ATOM 2996 C CA . PRO A 1 379 ? 18.383 52.303 6.054 1.00 35.03 379 PRO A CA 1
ATOM 2997 C C . PRO A 1 379 ? 18.506 50.818 5.671 1.00 35.54 379 PRO A C 1
ATOM 2998 O O . PRO A 1 379 ? 18.977 50.525 4.571 1.00 35.56 379 PRO A O 1
ATOM 3002 N N . ARG A 1 380 ? 18.102 49.899 6.551 1.00 36.21 380 ARG A N 1
ATOM 3003 C CA . ARG A 1 380 ? 18.250 48.455 6.282 1.00 36.87 380 ARG A CA 1
ATOM 3004 C C . ARG A 1 380 ? 17.207 47.889 5.299 1.00 37.01 380 ARG A C 1
ATOM 3005 O O . ARG A 1 380 ? 16.128 48.458 5.120 1.00 37.02 380 ARG A O 1
ATOM 3013 N N . THR A 1 381 ? 17.555 46.768 4.670 1.00 37.25 381 THR A N 1
ATOM 3014 C CA . THR A 1 381 ? 16.720 46.118 3.656 1.00 37.40 381 THR A CA 1
ATOM 3015 C C . THR A 1 381 ? 15.783 45.090 4.292 1.00 37.33 381 THR A C 1
ATOM 3016 O O . THR A 1 381 ? 14.752 44.728 3.715 1.00 37.42 381 THR A O 1
ATOM 3020 N N . MET A 1 382 ? 16.157 44.637 5.487 1.00 37.13 382 MET A N 1
ATOM 3021 C CA . MET A 1 382 ? 15.551 43.477 6.139 1.00 36.87 382 MET A CA 1
ATOM 3022 C C . MET A 1 382 ? 14.061 43.674 6.491 1.00 36.20 382 MET A C 1
ATOM 3023 O O . MET A 1 382 ? 13.270 42.730 6.382 1.00 36.43 382 MET A O 1
ATOM 3028 N N . PHE A 1 383 ? 13.690 44.889 6.901 1.00 35.03 383 PHE A N 1
ATOM 3029 C CA . PHE A 1 383 ? 12.300 45.210 7.243 1.00 34.39 383 PHE A CA 1
ATOM 3030 C C . PHE A 1 383 ? 11.893 46.566 6.690 1.00 33.48 383 PHE A C 1
ATOM 3031 O O . PHE A 1 383 ? 12.742 47.428 6.481 1.00 33.59 383 PHE A O 1
ATOM 3039 N N . ARG A 1 384 ? 10.594 46.749 6.459 1.00 32.56 384 ARG A N 1
ATOM 3040 C CA . ARG A 1 384 ? 10.037 48.069 6.160 1.00 31.89 384 ARG A CA 1
ATOM 3041 C C . ARG A 1 384 ? 9.570 48.761 7.454 1.00 31.95 384 ARG A C 1
ATOM 3042 O O . ARG A 1 384 ? 8.551 48.384 8.043 1.00 31.59 384 ARG A O 1
ATOM 3050 N N . GLY A 1 385 ? 10.312 49.780 7.881 1.00 31.87 385 GLY A N 1
ATOM 3051 C CA . GLY A 1 385 ? 10.008 50.463 9.132 1.00 31.65 385 GLY A CA 1
ATOM 3052 C C . GLY A 1 385 ? 10.495 51.890 9.215 1.00 31.44 385 GLY A C 1
ATOM 3053 O O . GLY A 1 385 ? 11.595 52.212 8.761 1.00 31.88 385 GLY A O 1
ATOM 3054 N N . LEU A 1 386 ? 9.671 52.750 9.811 1.00 31.32 386 LEU A N 1
ATOM 3055 C CA . LEU A 1 386 ? 10.034 54.154 10.022 1.00 30.84 386 LEU A CA 1
ATOM 3056 C C . LEU A 1 386 ? 11.174 54.315 11.030 1.00 30.83 386 LEU A C 1
ATOM 3057 O O . LEU A 1 386 ? 11.302 53.529 11.975 1.00 30.65 386 LEU A O 1
ATOM 3062 N N . ALA A 1 387 ? 12.015 55.322 10.799 1.00 30.93 387 ALA A N 1
ATOM 3063 C CA . ALA A 1 387 ? 13.076 55.695 11.742 1.00 30.85 387 ALA A CA 1
ATOM 3064 C C . ALA A 1 387 ? 12.504 56.481 12.926 1.00 30.84 387 ALA A C 1
ATOM 3065 O O . ALA A 1 387 ? 13.105 56.545 14.000 1.00 30.81 387 ALA A O 1
ATOM 3067 N N . SER A 1 388 ? 11.336 57.077 12.703 1.00 30.98 388 SER A N 1
ATOM 3068 C CA . SER A 1 388 ? 10.699 58.009 13.633 1.00 31.21 388 SER A CA 1
ATOM 3069 C C . SER A 1 388 ? 9.247 58.226 13.200 1.00 31.18 388 SER A C 1
ATOM 3070 O O . SER A 1 388 ? 8.965 58.369 12.008 1.00 31.26 388 SER A O 1
ATOM 3073 N N . LEU A 1 389 ? 8.328 58.234 14.155 1.00 31.00 389 LEU A N 1
ATOM 3074 C CA . LEU A 1 389 ? 6.942 58.579 13.858 1.00 31.10 389 LEU A CA 1
ATOM 3075 C C . LEU A 1 389 ? 6.376 59.446 14.982 1.00 31.47 389 LEU A C 1
ATOM 3076 O O . LEU A 1 389 ? 5.741 58.925 15.910 1.00 31.25 389 LEU A O 1
ATOM 3081 N N . PRO A 1 390 ? 6.665 60.767 14.934 1.00 31.67 390 PRO A N 1
ATOM 3082 C CA . PRO A 1 390 ? 6.108 61.680 15.930 1.00 31.75 390 PRO A CA 1
ATOM 3083 C C . PRO A 1 390 ? 4.604 61.851 15.759 1.00 31.72 390 PRO A C 1
ATOM 3084 O O . PRO A 1 390 ? 4.128 62.078 14.651 1.00 31.47 390 PRO A O 1
ATOM 3088 N N . ILE A 1 391 ? 3.876 61.692 16.863 1.00 31.75 391 ILE A N 1
ATOM 3089 C CA . ILE A 1 391 ? 2.440 61.963 16.921 1.00 31.56 391 ILE A CA 1
ATOM 3090 C C . ILE A 1 391 ? 2.144 63.003 18.003 1.00 31.64 391 ILE A C 1
ATOM 3091 O O . ILE A 1 391 ? 2.940 63.199 18.933 1.00 31.64 391 ILE A O 1
ATOM 3096 N N . ALA A 1 392 ? 1.002 63.671 17.868 1.00 31.56 392 ALA A N 1
ATOM 3097 C CA . ALA A 1 392 ? 0.535 64.621 18.871 1.00 31.28 392 ALA A CA 1
ATOM 3098 C C . ALA A 1 392 ? -0.944 64.393 19.130 1.00 31.23 392 ALA A C 1
ATOM 3099 O O . ALA A 1 392 ? -1.683 63.952 18.242 1.00 31.35 392 ALA A O 1
ATOM 3101 N N . PHE A 1 393 ? -1.362 64.692 20.355 1.00 31.17 393 PHE A N 1
ATOM 3102 C CA . PHE A 1 393 ? -2.741 64.525 20.798 1.00 30.92 393 PHE A CA 1
ATOM 3103 C C . PHE A 1 393 ? -2.997 65.509 21.928 1.00 31.22 393 PHE A C 1
ATOM 3104 O O . PHE A 1 393 ? -2.071 66.185 22.382 1.00 31.20 393 PHE A O 1
ATOM 3112 N N . THR A 1 394 ? -4.248 65.584 22.378 1.00 31.65 394 THR A N 1
ATOM 3113 C CA . THR A 1 394 ? -4.635 66.455 23.478 1.00 32.04 394 THR A CA 1
ATOM 3114 C C . THR A 1 394 ? -3.945 66.021 24.780 1.00 32.63 394 THR A C 1
ATOM 3115 O O . THR A 1 394 ? -4.092 64.870 25.199 1.00 32.76 394 THR A O 1
ATOM 3119 N N . PRO A 1 395 ? -3.171 66.936 25.403 1.00 32.94 395 PRO A N 1
ATOM 3120 C CA . PRO A 1 395 ? -2.539 66.674 26.697 1.00 33.46 395 PRO A CA 1
ATOM 3121 C C . PRO A 1 395 ? -3.556 66.180 27.723 1.00 34.07 395 PRO A C 1
ATOM 3122 O O . PRO A 1 395 ? -4.638 66.750 27.844 1.00 34.23 395 PRO A O 1
ATOM 3126 N N . GLY A 1 396 ? -3.208 65.113 28.436 1.00 34.82 396 GLY A N 1
ATOM 3127 C CA . GLY A 1 396 ? -4.128 64.459 29.369 1.00 35.54 396 GLY A CA 1
ATOM 3128 C C . GLY A 1 396 ? -4.546 63.087 28.857 1.00 36.09 396 GLY A C 1
ATOM 3129 O O . GLY A 1 396 ? -4.829 62.172 29.655 1.00 35.96 396 GLY A O 1
ATOM 3130 N N . GLY A 1 397 ? -4.580 62.953 27.524 1.00 36.26 397 GLY A N 1
ATOM 3131 C CA . GLY A 1 397 ? -4.968 61.713 26.846 1.00 36.52 397 GLY A CA 1
ATOM 3132 C C . GLY A 1 397 ? -6.463 61.411 26.843 1.00 36.95 397 GLY A C 1
ATOM 3133 O O . GLY A 1 397 ? -6.878 60.320 26.432 1.00 37.03 397 GLY A O 1
#

Organism: Micromonospora echinospora (NCBI:txid1877)

Foldseek 3Di:
DQADDCLDPVCLVPVAVVLVCCVVPPQFDQHPPRATEHFAQVVLQVLLQDCLQDQQLLLVVLLVVLNDDLLNLQLSLALSRDGPPSNVLLCVLQLVLLDPVNCPVCLCVLLVVQCVLCVVVQQVLKDWCLVRPLQLSLQLLLCVQQVHPSVCSVVLLQLLCLLVCSSFPPDDPVSSVSNNVSLVVLLVVLVVVLVCCVPPNDDHSLRSQNVCVVVVSAPSSNSSSHSSVCNNVRRQQLSQLLQQLLVLCQVPVVQLVVCLVPVVLLLLSSLLSCLQFGFAQKDKGAGCAWDADPNDIAGHGHMYIYGLNSNSQHVVPDDPSNDRDSPPDRDDGCSQHDHSRGHSNVSSSSSNSSSNSSVQSNFAPKHFPDDPPVWDFDSTSRTTGTPTTMIGGDRND

Secondary structure (DSSP, 8-state):
--S--TTSHHHHH--HHHHHHHHHH-SEEE-GGG-EEE-SHHHHHHHHT-TTEESHHHHHHHHHHH-SSHHHHHHTT-GGG--TTHHHHHHHHHGGGSSTTTTGGGHHHHHHHHHHHHHHHHTTTEEEHIIIIIHHHHHHHHHHHHT--GGGHHHHHHHHHHHHGGG-SS--HHHHHHHHHHHHHHHHHHHHHHHHHHHH---SHHHHHHHHHHTTSS-HHHHHHHHHHHHHHHHHHHHHHHHHHHHHHHHSHHHHHHHHH-GGGHHHHHHHHHHHS-S--EEEEEESS-EEETTEEE-TT-EEEEEHHHHTT-TTT-SSTTS--TTS-----STT--GGG--TTHHHHHHHHHHHHHHHHTSTT-EESS-STT--B-S-SS---BS--EEE--TT-

InterPro domains:
  IPR001128 Cytochrome P450 [PF00067] (181-359)
  IPR001128 Cytochrome P450 [PR00385] (233-250)
  IPR001128 Cytochrome P450 [PR00385] (268-279)
  IPR001128 Cytochrome P450 [PR00385] (334-343)
  IPR001128 Cytochrome P450 [PR00385] (343-354)
  IPR002397 Cytochrome P450, B-class [PR00359] (82-93)
  IPR002397 Cytochrome P450, B-class [PR00359] (128-144)
  IPR002397 Cytochrome P450, B-class [PR00359] (145-160)
  IPR002397 Cytochrome P450, B-class [PR00359] (188-210)
  IPR002397 Cytochrome P450, B-class [PR00359] (268-279)
  IPR002397 Cytochrome P450, B-class [PR00359] (285-312)
  IPR002397 Cytochrome P450, B-class [PR00359] (313-328)
  IPR002397 Cytochrome P450, B-class [PR00359] (334-343)
  IPR002397 Cytochrome P450, B-class [PR00359] (343-354)
  IPR017972 Cytochrome P450, conserved site [PS00086] (336-345)
  IPR036396 Cytochrome P450 superfamily [G3DSA:1.10.630.10] (1-397)
  IPR036396 Cytochrome P450 superfamily [SSF48264] (10-395)

B-factor: mean 32.59, std 8.41, range [13.32, 79.56]

CATH classification: 1.10.630.10

Solvent-accessible surface area: 17187 Å² total; per-residue (Å²): 67,140,50,3,40,38,78,64,76,88,17,60,126,54,4,19,84,19,6,89,94,0,3,163,96,35,22,2,4,121,5,21,168,178,26,2,10,0,0,40,11,51,5,0,118,51,2,11,52,29,100,112,7,1,38,27,24,37,42,147,110,10,27,116,103,16,16,138,31,77,0,13,101,3,2,9,42,5,14,65,14,18,27,92,112,56,5,31,82,2,56,51,13,1,20,85,10,16,40,76,70,37,3,151,104,9,61,94,73,1,51,28,11,3,96,95,28,14,185,83,0,54,91,125,5,43,7,29,0,8,93,57,0,0,26,4,0,0,0,68,2,4,0,16,1,0,26,10,70,33,84,41,81,30,57,0,0,140,40,0,39,22,1,1,93,2,29,19,191,68,50,52,86,93,31,40,149,92,0,68,53,6,0,44,100,0,13,92,21,0,58,152,8,0,37,123,28,121,177,119,42,53,178,27,4,0,16,67,0,6,66,3,56,83,149,64,69,5,52,82,54,18,0,1,0,4,0,6,6,16,0,12,36,22,0,3,27,12,1,4,4,0,1,0,1,4,29,6,6,21,63,48,87,116,32,10,60,34,7,95,168,101,102,131,13,40,50,47,0,2,43,6,1,8,6,40,11,1,7,33,22,38,41,47,8,33,1,84,70,47,14,113,25,117,70,81,131,0,97,115,81,37,49,0,14,0,3,3,0,0,0,0,15,1,72,130,78,9,122,131,20,62,64,9,32,0,93,35,107,68,62,102,28,11,16,27,14,20,48,39,40,85,45,43,17,14,56,12,8,52,14,2,2,70,19,0,3,20,16,2,8,178,7,65,43,18,128,43,48,47,67,82,133,75,36,57,39,27,109,27,69,66,19,22,1,3,50,43,0,39,2,15,4,68,88,56,48